Protein AF-A0A4Z1EW08-F1 (afdb_monomer)

Nearest PDB structures (foldseek):
  6dfk-assembly2_I  TM=1.463E-01  e=3.743E+00  Plasmodium falciparum 3D7

pLDDT: mean 76.21, std 16.35, range [30.56, 96.06]

Sequence (392 aa):
MSPALFDGSKPMVMSPLFLGASALVIIAYFIRTLLSRPQKLDFPIVGNPGSVNWQEALREGAARYPNTPFTLPSDPPMVVLPYCTNDEVRLLPEEKISFQKEIECIFLSAHTKFGRNAPAVVKTVKTDLTRHVASTTGPLQDELHYALDTELGTCESWTKVILLQKVLRIVALISGRVFVRKPLSRDEEWLQTSINYTADCIKAKNAAVQWPAWTRYFVAPFLPEIQKVQAHTNKAAELLKPVINGWIRRFREGKVLGGESAASLRVTTAPLHLSTGHTISKGTSVVYDSHAVNLAGPNISSLSHDPSTMPKLDPPNVFSPFRFSSIRNHACPGRFFAGVEIKVVMVELLRNWDFRNIGDTEMKGGERPGNIVLGNLIHPNPAAQLEFKRRA

InterPro domains:
  IPR036396 Cytochrome P450 superfamily [G3DSA:1.10.630.10] (261-392)
  IPR036396 Cytochrome P450 superfamily [SSF48264] (130-391)

Mean predicted aligned error: 14.28 Å

Structure (mmCIF, N/CA/C/O backbone):
data_AF-A0A4Z1EW08-F1
#
_entry.id   AF-A0A4Z1EW08-F1
#
loop_
_atom_site.group_PDB
_atom_site.id
_atom_site.type_symbol
_atom_site.label_atom_id
_atom_site.label_alt_id
_atom_site.label_comp_id
_atom_site.label_asym_id
_atom_site.label_entity_id
_atom_site.label_seq_id
_atom_site.pdbx_PDB_ins_code
_atom_site.Cartn_x
_atom_site.Cartn_y
_atom_site.Cartn_z
_atom_site.occupancy
_atom_site.B_iso_or_equiv
_atom_site.auth_seq_id
_atom_site.auth_comp_id
_atom_site.auth_asym_id
_atom_site.auth_atom_id
_atom_site.pdbx_PDB_model_num
ATOM 1 N N . MET A 1 1 ? 35.355 19.213 48.718 1.00 37.59 1 MET A N 1
ATOM 2 C CA . MET A 1 1 ? 34.568 19.517 49.933 1.00 37.59 1 MET A CA 1
ATOM 3 C C . MET A 1 1 ? 33.284 18.706 49.880 1.00 37.59 1 MET A C 1
ATOM 5 O O . MET A 1 1 ? 32.733 18.552 48.801 1.00 37.59 1 MET A O 1
ATOM 9 N N . SER A 1 2 ? 32.938 18.103 51.014 1.00 30.56 2 SER A N 1
ATOM 10 C CA . SER A 1 2 ? 32.063 16.939 51.198 1.00 30.56 2 SER A CA 1
ATOM 11 C C . SER A 1 2 ? 30.605 17.025 50.700 1.00 30.56 2 SER A C 1
ATOM 13 O O . SER A 1 2 ? 30.078 18.122 50.533 1.00 30.56 2 SER A O 1
ATOM 15 N N . PRO A 1 3 ? 29.958 15.850 50.523 1.00 49.97 3 PRO A N 1
ATOM 16 C CA . PRO A 1 3 ? 28.606 15.650 49.999 1.00 49.97 3 PRO A CA 1
ATOM 17 C C . PRO A 1 3 ? 27.533 15.656 51.104 1.00 49.97 3 PRO A C 1
ATOM 19 O O . PRO A 1 3 ? 27.819 15.266 52.232 1.00 49.97 3 PRO A O 1
ATOM 22 N N . ALA A 1 4 ? 26.289 16.014 50.766 1.00 41.25 4 ALA A N 1
ATOM 23 C CA . ALA A 1 4 ? 25.084 15.645 51.526 1.00 41.25 4 ALA A CA 1
ATOM 24 C C . ALA A 1 4 ? 23.808 15.971 50.723 1.00 41.25 4 ALA A C 1
ATOM 26 O O . ALA A 1 4 ? 23.231 17.043 50.880 1.00 41.25 4 ALA A O 1
ATOM 27 N N . LEU A 1 5 ? 23.357 15.061 49.852 1.00 43.62 5 LEU A N 1
ATOM 28 C CA . LEU A 1 5 ? 22.003 15.134 49.265 1.00 43.62 5 LEU A CA 1
ATOM 29 C C . LEU A 1 5 ? 21.219 13.813 49.323 1.00 43.62 5 LEU A C 1
ATOM 31 O O . LEU A 1 5 ? 20.111 13.740 48.807 1.00 43.62 5 LEU A O 1
ATOM 35 N N . PHE A 1 6 ? 21.741 12.797 50.013 1.00 45.41 6 PHE A N 1
ATOM 36 C CA . PHE A 1 6 ? 20.988 11.591 50.352 1.00 45.41 6 PHE A CA 1
ATOM 37 C C . PHE A 1 6 ? 21.243 11.235 51.814 1.00 45.41 6 PHE A C 1
ATOM 39 O O . PHE A 1 6 ? 22.167 10.501 52.151 1.00 45.41 6 PHE A O 1
ATOM 46 N N . ASP A 1 7 ? 20.429 11.821 52.685 1.00 43.19 7 ASP A N 1
ATOM 47 C CA . ASP A 1 7 ? 20.283 11.387 54.068 1.00 43.19 7 ASP A CA 1
ATOM 48 C C . ASP A 1 7 ? 19.341 10.171 54.089 1.00 43.19 7 ASP A C 1
ATOM 50 O O . ASP A 1 7 ? 18.134 10.294 53.873 1.00 43.19 7 ASP A O 1
ATOM 54 N N . GLY A 1 8 ? 19.912 8.982 54.288 1.00 52.16 8 GLY A N 1
ATOM 55 C CA . GLY A 1 8 ? 19.207 7.696 54.337 1.00 52.16 8 GLY A CA 1
ATOM 56 C C . GLY A 1 8 ? 18.447 7.428 55.641 1.00 52.16 8 GLY A C 1
ATOM 57 O O . GLY A 1 8 ? 18.109 6.278 55.904 1.00 52.16 8 GLY A O 1
ATOM 58 N N . SER A 1 9 ? 18.199 8.448 56.472 1.00 42.69 9 SER A N 1
ATOM 59 C CA . SER A 1 9 ? 17.592 8.289 57.803 1.00 42.69 9 SER A CA 1
ATOM 60 C C . SER A 1 9 ? 16.157 8.818 57.945 1.00 42.69 9 SER A C 1
ATOM 62 O O . SER A 1 9 ? 15.563 8.699 59.017 1.00 42.69 9 SER A O 1
ATOM 64 N N . LYS A 1 10 ? 15.536 9.335 56.875 1.00 43.31 10 LYS A N 1
ATOM 65 C CA . LYS A 1 10 ? 14.107 9.692 56.889 1.00 43.31 10 LYS A CA 1
ATOM 66 C C . LYS A 1 10 ? 13.278 8.578 56.247 1.00 43.31 10 LYS A C 1
ATOM 68 O O . LYS A 1 10 ? 13.519 8.272 55.078 1.00 43.31 10 LYS A O 1
ATOM 73 N N . PRO A 1 11 ? 12.289 7.981 56.946 1.00 46.41 11 PRO A N 1
ATOM 74 C CA . PRO A 1 11 ? 11.340 7.104 56.278 1.00 46.41 11 PRO A CA 1
ATOM 75 C C . PRO A 1 11 ? 10.709 7.899 55.136 1.00 46.41 11 PRO A C 1
ATOM 77 O O . PRO A 1 11 ? 10.327 9.057 55.320 1.00 46.41 11 PRO A O 1
ATOM 80 N N . MET A 1 12 ? 10.645 7.301 53.947 1.00 46.69 12 MET A N 1
ATOM 81 C CA . MET A 1 12 ? 9.947 7.871 52.800 1.00 46.69 12 MET A CA 1
ATOM 82 C C . MET A 1 12 ? 8.453 7.911 53.140 1.00 46.69 12 MET A C 1
ATOM 84 O O . MET A 1 12 ? 7.692 7.017 52.780 1.00 46.69 12 MET A O 1
ATOM 88 N N . VAL A 1 13 ? 8.032 8.920 53.905 1.00 48.34 13 VAL A N 1
ATOM 89 C CA . VAL A 1 13 ? 6.627 9.187 54.189 1.00 48.34 13 VAL A CA 1
ATOM 90 C C . VAL A 1 13 ? 6.052 9.730 52.888 1.00 48.34 13 VAL A C 1
ATOM 92 O O . VAL A 1 13 ? 6.073 10.932 52.628 1.00 48.34 13 VAL A O 1
ATOM 95 N N . MET A 1 14 ? 5.613 8.817 52.016 1.00 50.91 14 MET A N 1
ATOM 96 C CA . MET A 1 14 ? 4.801 9.165 50.857 1.00 50.91 14 MET A CA 1
ATOM 97 C C . MET A 1 14 ? 3.632 9.998 51.369 1.00 50.91 14 MET A C 1
ATOM 99 O O . MET A 1 14 ? 2.842 9.538 52.193 1.00 50.91 14 MET A O 1
ATOM 103 N N . SER A 1 15 ? 3.568 11.251 50.919 1.00 64.94 15 SER A N 1
ATOM 104 C CA . SER A 1 15 ? 2.513 12.176 51.317 1.00 64.94 15 SER A CA 1
ATOM 105 C C . SER A 1 15 ? 1.136 11.514 51.114 1.00 64.94 15 SER A C 1
ATOM 107 O O . SER A 1 15 ? 0.937 10.831 50.101 1.00 64.94 15 SER A O 1
ATOM 109 N N . PRO A 1 16 ? 0.166 11.711 52.027 1.00 65.19 16 PRO A N 1
ATOM 110 C CA . PRO A 1 16 ? -1.183 11.151 51.905 1.00 65.19 16 PRO A CA 1
ATOM 111 C C . PRO A 1 16 ? -1.854 11.474 50.560 1.00 65.19 16 PRO A C 1
ATOM 113 O O . PRO A 1 16 ? -2.650 10.685 50.057 1.00 65.19 16 PRO A O 1
ATOM 116 N N . LEU A 1 17 ? -1.476 12.598 49.936 1.00 62.97 17 LEU A N 1
ATOM 117 C CA . LEU A 1 17 ? -1.922 12.991 48.597 1.00 62.97 17 LEU A CA 1
ATOM 118 C C . LEU A 1 17 ? -1.382 12.063 47.501 1.00 62.97 17 LEU A C 1
ATOM 120 O O . LEU A 1 17 ? -2.121 11.720 46.583 1.00 62.97 17 LEU A O 1
ATOM 124 N N . PHE A 1 18 ? -0.127 11.613 47.600 1.00 64.50 18 PHE A N 1
ATOM 125 C CA . PHE A 1 18 ? 0.454 10.657 46.651 1.00 64.50 18 PHE A CA 1
ATOM 126 C C . PHE A 1 18 ? -0.170 9.268 46.796 1.00 64.50 18 PHE A C 1
ATOM 128 O O . PHE A 1 18 ? -0.458 8.628 45.787 1.00 64.50 18 PHE A O 1
ATOM 135 N N . LEU A 1 19 ? -0.438 8.814 48.023 1.00 65.69 19 LEU A N 1
ATOM 136 C CA . LEU A 1 19 ? -1.142 7.549 48.274 1.00 65.69 19 LEU A CA 1
ATOM 137 C C . LEU A 1 19 ? -2.590 7.598 47.763 1.00 65.69 19 LEU A C 1
ATOM 139 O O . LEU A 1 19 ? -3.026 6.674 47.077 1.00 65.69 19 LEU A O 1
ATOM 143 N N . GLY A 1 20 ? -3.302 8.703 48.012 1.00 69.81 20 GLY A N 1
ATOM 144 C CA . GLY A 1 20 ? -4.657 8.925 47.502 1.00 69.81 20 GLY A CA 1
ATOM 145 C C . GLY A 1 20 ? -4.719 8.995 45.973 1.00 69.81 20 GLY A C 1
ATOM 146 O O . GLY A 1 20 ? -5.567 8.348 45.360 1.00 69.81 20 GLY A O 1
ATOM 147 N N . ALA A 1 21 ? -3.780 9.703 45.337 1.00 69.88 21 ALA A N 1
ATOM 148 C CA . ALA A 1 21 ? -3.677 9.765 43.879 1.00 69.88 21 ALA A CA 1
ATOM 149 C C . ALA A 1 21 ? -3.341 8.395 43.264 1.00 69.88 21 ALA A C 1
ATOM 151 O O . ALA A 1 21 ? -3.946 8.001 42.270 1.00 69.88 21 ALA A O 1
ATOM 152 N N . SER A 1 22 ? -2.435 7.633 43.885 1.00 74.75 22 SER A N 1
ATOM 153 C CA . SER A 1 22 ? -2.078 6.276 43.445 1.00 74.75 22 SER A CA 1
ATOM 154 C C . SER A 1 22 ? -3.274 5.327 43.529 1.00 74.75 22 SER A C 1
ATOM 156 O O . SER A 1 22 ? -3.552 4.597 42.580 1.00 74.75 22 SER A O 1
ATOM 158 N N . ALA A 1 23 ? -4.030 5.378 44.630 1.00 77.75 23 ALA A N 1
ATOM 159 C CA . ALA A 1 23 ? -5.236 4.577 44.813 1.00 77.75 23 ALA A CA 1
ATOM 160 C C . ALA A 1 23 ? -6.323 4.935 43.788 1.00 77.75 23 ALA A C 1
ATOM 162 O O . ALA A 1 23 ? -6.919 4.037 43.199 1.00 77.75 23 ALA A O 1
ATOM 163 N N . LEU A 1 24 ? -6.537 6.224 43.501 1.00 82.56 24 LEU A N 1
ATOM 164 C CA . LEU A 1 24 ? -7.479 6.665 42.468 1.00 82.56 24 LEU A CA 1
ATOM 165 C C . LEU A 1 24 ? -7.063 6.214 41.064 1.00 82.56 24 LEU A C 1
ATOM 167 O O . LEU A 1 24 ? -7.922 5.803 40.288 1.00 82.56 24 LEU A O 1
ATOM 171 N N . VAL A 1 25 ? -5.767 6.231 40.739 1.00 79.88 25 VAL A N 1
ATOM 172 C CA . VAL A 1 25 ? -5.255 5.711 39.460 1.00 79.88 25 VAL A CA 1
ATOM 173 C C . VAL A 1 25 ? -5.455 4.200 39.364 1.00 79.88 25 VAL A C 1
ATOM 175 O O . VAL A 1 25 ? -5.892 3.719 38.321 1.00 79.88 25 VAL A O 1
ATOM 178 N N . ILE A 1 26 ? -5.203 3.451 40.442 1.00 82.56 26 ILE A N 1
ATOM 179 C CA . ILE A 1 26 ? -5.436 2.000 40.488 1.00 82.56 26 ILE A CA 1
ATOM 180 C C . ILE A 1 26 ? -6.928 1.691 40.348 1.00 82.56 26 ILE A C 1
ATOM 182 O O . ILE A 1 26 ? -7.289 0.830 39.554 1.00 82.56 26 ILE A O 1
ATOM 186 N N . ILE A 1 27 ? -7.803 2.414 41.051 1.00 83.81 27 ILE A N 1
ATOM 187 C CA . ILE A 1 27 ? -9.260 2.246 40.969 1.00 83.81 27 ILE A CA 1
ATOM 188 C C . ILE A 1 27 ? -9.765 2.610 39.570 1.00 83.81 27 ILE A C 1
ATOM 190 O O . ILE A 1 27 ? -10.517 1.842 38.979 1.00 83.81 27 ILE A O 1
ATOM 194 N N . ALA A 1 28 ? -9.316 3.727 38.994 1.00 77.25 28 ALA A N 1
ATOM 195 C CA . ALA A 1 28 ? -9.663 4.116 37.629 1.00 77.25 28 ALA A CA 1
ATOM 196 C C . ALA A 1 28 ? -9.156 3.094 36.600 1.00 77.25 28 ALA A C 1
ATOM 198 O O . ALA A 1 28 ? -9.877 2.758 35.660 1.00 77.25 28 ALA A O 1
ATOM 199 N N . TYR A 1 29 ? -7.952 2.548 36.794 1.00 78.19 29 TYR A N 1
ATOM 200 C CA . TYR A 1 29 ? -7.416 1.456 35.987 1.00 78.19 29 TYR A CA 1
ATOM 201 C C . TYR A 1 29 ? -8.251 0.183 36.143 1.00 78.19 29 TYR A C 1
ATOM 203 O O . TYR A 1 29 ? -8.579 -0.442 35.139 1.00 78.19 29 TYR A O 1
ATOM 211 N N . PHE A 1 30 ? -8.663 -0.180 37.358 1.00 79.50 30 PHE A N 1
ATOM 212 C CA . PHE A 1 30 ? -9.453 -1.382 37.625 1.00 79.50 30 PHE A CA 1
ATOM 213 C C . PHE A 1 30 ? -10.868 -1.268 37.050 1.00 79.50 30 PHE A C 1
ATOM 215 O O . PHE A 1 30 ? -11.305 -2.163 36.332 1.00 79.50 30 PHE A O 1
ATOM 222 N N . ILE A 1 31 ? -11.545 -0.135 37.272 1.00 76.12 31 ILE A N 1
ATOM 223 C CA . ILE A 1 31 ? -12.854 0.190 36.689 1.00 76.12 31 ILE A CA 1
ATOM 224 C C . ILE A 1 31 ? -12.755 0.172 35.165 1.00 76.12 31 ILE A C 1
ATOM 226 O O . ILE A 1 31 ? -13.566 -0.470 34.506 1.00 76.12 31 ILE A O 1
ATOM 230 N N . ARG A 1 32 ? -11.727 0.800 34.584 1.00 67.94 32 ARG A N 1
ATOM 231 C CA . ARG A 1 32 ? -11.520 0.772 33.134 1.00 67.94 32 ARG A CA 1
ATOM 232 C C . ARG A 1 32 ? -11.248 -0.637 32.625 1.00 67.94 32 ARG A C 1
ATOM 234 O O . ARG A 1 32 ? -11.796 -0.993 31.593 1.00 67.94 32 ARG A O 1
ATOM 241 N N . THR A 1 33 ? -10.444 -1.437 33.318 1.00 68.00 33 THR A N 1
ATOM 242 C CA . THR A 1 33 ? -10.169 -2.832 32.936 1.00 68.00 33 THR A CA 1
ATOM 243 C C . THR A 1 33 ? -11.443 -3.675 32.994 1.00 68.00 33 THR A C 1
ATOM 245 O O . THR A 1 33 ? -11.665 -4.493 32.108 1.00 68.00 33 THR A O 1
ATOM 248 N N . LEU A 1 34 ? -12.318 -3.432 33.976 1.00 67.44 34 LEU A N 1
ATOM 249 C CA . LEU A 1 34 ? -13.630 -4.073 34.075 1.00 67.44 34 LEU A CA 1
ATOM 250 C C . LEU A 1 34 ? -14.565 -3.648 32.930 1.00 67.44 34 LEU A C 1
ATOM 252 O O . LEU A 1 34 ? -15.191 -4.502 32.310 1.00 67.44 34 LEU A O 1
ATOM 256 N N . LEU A 1 35 ? -14.629 -2.344 32.637 1.00 62.16 35 LEU A N 1
ATOM 257 C CA . LEU A 1 35 ? -15.476 -1.757 31.589 1.00 62.16 35 LEU A CA 1
ATOM 258 C C . LEU A 1 35 ? -14.954 -2.020 30.168 1.00 62.16 35 LEU A C 1
ATOM 260 O O . LEU A 1 35 ? -15.732 -2.009 29.222 1.00 62.16 35 LEU A O 1
ATOM 264 N N . SER A 1 36 ? -13.650 -2.256 30.010 1.00 57.59 36 SER A N 1
ATOM 265 C CA . SER A 1 36 ? -13.000 -2.563 28.726 1.00 57.59 36 SER A CA 1
ATOM 266 C C . SER A 1 36 ? -12.825 -4.067 28.511 1.00 57.59 36 SER A C 1
ATOM 268 O O . SER A 1 36 ? -12.095 -4.456 27.598 1.00 57.59 36 SER A O 1
ATOM 270 N N . ARG A 1 37 ? -13.433 -4.923 29.351 1.00 55.81 37 ARG A N 1
ATOM 271 C CA . ARG A 1 37 ? -13.390 -6.371 29.126 1.00 55.81 37 ARG A CA 1
ATOM 272 C C . ARG A 1 37 ? -13.975 -6.661 27.742 1.00 55.81 37 ARG A C 1
ATOM 274 O O . ARG A 1 37 ? -15.118 -6.270 27.497 1.00 55.81 37 ARG A O 1
ATOM 281 N N . PRO A 1 38 ? -13.223 -7.326 26.847 1.00 58.09 38 PRO A N 1
ATOM 282 C CA . PRO A 1 38 ? -13.752 -7.699 25.548 1.00 58.09 38 PRO A CA 1
ATOM 283 C C . PRO A 1 38 ? -15.005 -8.543 25.769 1.00 58.09 38 PRO A C 1
ATOM 285 O O . PRO A 1 38 ? -15.017 -9.456 26.601 1.00 58.09 38 PRO A O 1
ATOM 288 N N . GLN A 1 39 ? -16.077 -8.183 25.069 1.00 58.59 39 GLN A N 1
ATOM 289 C CA . GLN A 1 39 ? -17.340 -8.900 25.142 1.00 58.59 39 GLN A CA 1
ATOM 290 C C . GLN A 1 39 ? -17.067 -10.366 24.791 1.00 58.59 39 GLN A C 1
ATOM 292 O O . GLN A 1 39 ? -16.393 -10.648 23.798 1.00 58.59 39 GLN A O 1
ATOM 297 N N . LYS A 1 40 ? -17.516 -11.303 25.633 1.00 62.75 40 LYS A N 1
ATOM 298 C CA . LYS A 1 40 ? -17.314 -12.728 25.370 1.00 62.75 40 LYS A CA 1
ATOM 299 C C . LYS A 1 40 ? -18.121 -13.079 24.120 1.00 62.75 40 LYS A C 1
ATOM 301 O O . LYS A 1 40 ? -19.344 -12.998 24.137 1.00 62.75 40 LYS A O 1
ATOM 306 N N . LEU A 1 41 ? -17.423 -13.373 23.030 1.00 72.44 41 LEU A N 1
ATOM 307 C CA . LEU A 1 41 ? -18.039 -13.795 21.779 1.00 72.44 41 LEU A CA 1
ATOM 308 C C . LEU A 1 41 ? -18.308 -15.295 21.882 1.00 72.44 41 LEU A C 1
ATOM 310 O O . LEU A 1 41 ? -17.369 -16.075 22.044 1.00 72.44 41 LEU A O 1
ATOM 314 N N . ASP A 1 42 ? -19.571 -15.698 21.781 1.00 79.75 42 ASP A N 1
ATOM 315 C CA . ASP A 1 42 ? -19.992 -17.103 21.847 1.00 79.75 42 ASP A CA 1
ATOM 316 C C . ASP A 1 42 ? -19.784 -17.821 20.497 1.00 79.75 42 ASP A C 1
ATOM 318 O O . ASP A 1 42 ? -20.675 -18.484 19.970 1.00 79.75 42 ASP A O 1
ATOM 322 N N . PHE A 1 43 ? -18.593 -17.670 19.908 1.00 83.44 43 PHE A N 1
ATOM 323 C CA . PHE A 1 43 ? -18.196 -18.358 18.678 1.00 83.44 43 PHE A CA 1
ATOM 324 C C . PHE A 1 43 ? -17.074 -19.367 18.951 1.00 83.44 43 PHE A C 1
ATOM 326 O O . PHE A 1 43 ? -16.221 -19.112 19.808 1.00 83.44 43 PHE A O 1
ATOM 333 N N . PRO A 1 44 ? -17.013 -20.485 18.203 1.00 86.50 44 PRO A N 1
ATOM 334 C CA . PRO A 1 44 ? -15.910 -21.434 18.297 1.00 86.50 44 PRO A CA 1
ATOM 335 C C . PRO A 1 44 ? -14.563 -20.751 18.055 1.00 86.50 44 PRO A C 1
ATOM 337 O O . PRO A 1 44 ? -14.436 -19.946 17.136 1.00 86.50 44 PRO A O 1
ATOM 340 N N . ILE A 1 45 ? -13.552 -21.086 18.854 1.00 88.81 45 ILE A N 1
ATOM 341 C CA . ILE A 1 45 ? -12.188 -20.576 18.675 1.00 88.81 45 ILE A CA 1
ATOM 342 C C . ILE A 1 45 ? -11.408 -21.564 17.804 1.00 88.81 45 ILE A C 1
ATOM 344 O O . ILE A 1 45 ? -11.429 -22.765 18.071 1.00 88.81 45 ILE A O 1
ATOM 348 N N . VAL A 1 46 ? -10.723 -21.067 16.772 1.00 85.25 46 VAL A N 1
ATOM 349 C CA . VAL A 1 46 ? -9.911 -21.886 15.858 1.00 85.25 46 VAL A CA 1
ATOM 350 C C . VAL A 1 46 ? -8.481 -21.360 15.808 1.00 85.25 46 VAL A C 1
ATOM 352 O O . VAL A 1 46 ? -8.252 -20.173 15.579 1.00 85.25 46 VAL A O 1
ATOM 355 N N . GLY A 1 47 ? -7.516 -22.260 15.989 1.00 85.31 47 GLY A N 1
ATOM 356 C CA . GLY A 1 47 ? -6.092 -21.939 16.053 1.00 85.31 47 GLY A CA 1
ATOM 357 C C . GLY A 1 47 ? -5.581 -21.698 17.475 1.00 85.31 47 GLY A C 1
ATOM 358 O O . GLY A 1 47 ? -6.316 -21.795 18.457 1.00 85.31 47 GLY A O 1
ATOM 359 N N . ASN A 1 48 ? -4.289 -21.385 17.574 1.00 85.25 48 ASN A N 1
ATOM 360 C CA . ASN A 1 48 ? -3.583 -21.244 18.846 1.00 85.25 48 ASN A CA 1
ATOM 361 C C . ASN A 1 48 ? -3.334 -19.767 19.190 1.00 85.25 48 ASN A C 1
ATOM 363 O O . ASN A 1 48 ? -2.899 -19.017 18.309 1.00 85.25 48 ASN A O 1
ATOM 367 N N . PRO A 1 49 ? -3.545 -19.338 20.450 1.00 82.06 49 PRO A N 1
ATOM 368 C CA . PRO A 1 49 ? -3.178 -17.997 20.897 1.00 82.06 49 PRO A CA 1
ATOM 369 C C . PRO A 1 49 ? -1.706 -17.687 20.602 1.00 82.06 49 PRO A C 1
ATOM 371 O O . PRO A 1 49 ? -0.834 -18.531 20.796 1.00 82.06 49 PRO A O 1
ATOM 374 N N . GLY A 1 50 ? -1.427 -16.472 20.130 1.00 75.06 50 GLY A N 1
ATOM 375 C CA . GLY A 1 50 ? -0.062 -16.030 19.827 1.00 75.06 50 GLY A CA 1
ATOM 376 C C . GLY A 1 50 ? 0.519 -16.536 18.501 1.00 75.06 50 GLY A C 1
ATOM 377 O O . GLY A 1 50 ? 1.671 -16.222 18.202 1.00 75.06 50 GLY A O 1
ATOM 378 N N . SER A 1 51 ? -0.246 -17.269 17.679 1.00 76.00 51 SER A N 1
ATOM 379 C CA . SER A 1 51 ? 0.206 -17.608 16.326 1.00 76.00 51 SER A CA 1
ATOM 380 C C . SER A 1 51 ? 0.427 -16.347 15.485 1.00 76.00 51 SER A C 1
ATOM 382 O O . SER A 1 51 ? -0.390 -15.427 15.464 1.00 76.00 51 SER A O 1
ATOM 384 N N . VAL A 1 52 ? 1.534 -16.319 14.744 1.00 65.88 52 VAL A N 1
ATOM 385 C CA . VAL A 1 52 ? 1.842 -15.241 13.790 1.00 65.88 52 VAL A CA 1
ATOM 386 C C . VAL A 1 52 ? 1.207 -15.521 12.424 1.00 65.88 52 VAL A C 1
ATOM 388 O O . VAL A 1 52 ? 1.040 -14.603 11.628 1.00 65.88 52 VAL A O 1
ATOM 391 N N . ASN A 1 53 ? 0.823 -16.768 12.141 1.00 69.62 53 ASN A N 1
ATOM 392 C CA . ASN A 1 53 ? 0.214 -17.168 10.877 1.00 69.62 53 ASN A CA 1
ATOM 393 C C . ASN A 1 53 ? -1.144 -17.832 11.124 1.00 69.62 53 ASN A C 1
ATOM 395 O O . ASN A 1 53 ? -1.242 -18.849 11.811 1.00 69.62 53 ASN A O 1
ATOM 399 N N . TRP A 1 54 ? -2.186 -17.263 10.521 1.00 74.50 54 TRP A N 1
ATOM 400 C CA . TRP A 1 54 ? -3.558 -17.749 10.651 1.00 74.50 54 TRP A CA 1
ATOM 401 C C . TRP A 1 54 ? -4.050 -18.530 9.432 1.00 74.50 54 TRP A C 1
ATOM 403 O O . TRP A 1 54 ? -5.203 -18.934 9.413 1.00 74.50 54 TRP A O 1
ATOM 413 N N . GLN A 1 55 ? -3.227 -18.766 8.406 1.00 72.00 55 GLN A N 1
ATOM 414 C CA . GLN A 1 55 ? -3.679 -19.435 7.178 1.00 72.00 55 GLN A CA 1
ATOM 415 C C . GLN A 1 55 ? -4.223 -20.841 7.427 1.00 72.00 55 GLN A C 1
ATOM 417 O O . GLN A 1 55 ? -5.249 -21.208 6.857 1.00 72.00 55 GLN A O 1
ATOM 422 N N . GLU A 1 56 ? -3.549 -21.620 8.267 1.00 76.31 56 GLU A N 1
ATOM 423 C CA . GLU A 1 56 ? -3.995 -22.968 8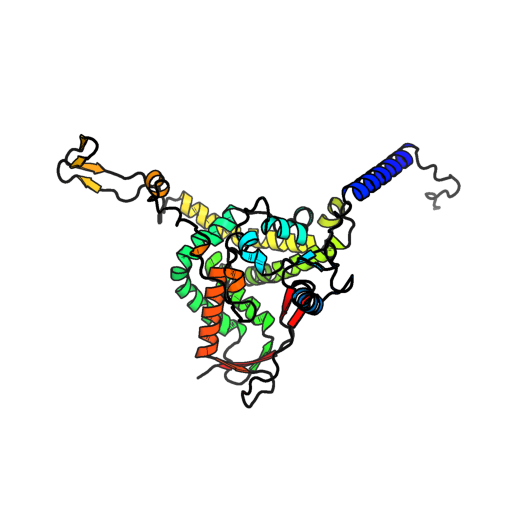.613 1.00 76.31 56 GLU A CA 1
ATOM 424 C C . GLU A 1 56 ? -5.287 -22.925 9.432 1.00 76.31 56 GLU A C 1
ATOM 426 O O . GLU A 1 56 ? -6.263 -23.563 9.051 1.00 76.31 56 GLU A O 1
ATOM 431 N N . ALA A 1 57 ? -5.345 -22.062 10.452 1.00 79.19 57 ALA A N 1
ATOM 432 C CA . ALA A 1 57 ? -6.548 -21.835 11.253 1.00 79.19 57 ALA A CA 1
ATOM 433 C C . ALA A 1 57 ? -7.741 -21.351 10.407 1.00 79.19 57 ALA A C 1
ATOM 435 O O . ALA A 1 57 ? -8.874 -21.765 10.630 1.00 79.19 57 ALA A O 1
ATOM 436 N N . LEU A 1 58 ? -7.503 -20.512 9.395 1.00 78.81 58 LEU A N 1
ATOM 437 C CA . LEU A 1 58 ? -8.530 -20.062 8.455 1.00 78.81 58 LEU A CA 1
ATOM 438 C C . LEU A 1 58 ? -9.040 -21.208 7.577 1.00 78.81 58 LEU A C 1
ATOM 440 O O . LEU A 1 58 ? -10.245 -21.308 7.359 1.00 78.81 58 LEU A O 1
ATOM 444 N N . ARG A 1 59 ? -8.150 -22.077 7.078 1.00 76.31 59 ARG A N 1
ATOM 445 C CA . ARG A 1 59 ? -8.538 -23.257 6.283 1.00 76.31 59 ARG A CA 1
ATOM 446 C C . ARG A 1 59 ? -9.311 -24.265 7.125 1.00 76.31 59 ARG A C 1
ATOM 448 O O . ARG A 1 59 ? -10.357 -24.739 6.693 1.00 76.31 59 ARG A O 1
ATOM 455 N N . GLU A 1 60 ? -8.816 -24.559 8.322 1.00 81.75 60 GLU A N 1
ATOM 456 C CA . GLU A 1 60 ? -9.466 -25.441 9.290 1.00 81.75 60 GLU A CA 1
ATOM 457 C C . GLU A 1 60 ? -10.842 -24.899 9.687 1.00 81.75 60 GLU A C 1
ATOM 459 O O . GLU A 1 60 ? -11.835 -25.623 9.623 1.00 81.75 60 GLU A O 1
ATOM 464 N N . GLY A 1 61 ? -10.917 -23.616 10.043 1.00 78.38 61 GLY A N 1
ATOM 465 C CA . GLY A 1 61 ? -12.154 -22.960 10.446 1.00 78.38 61 GLY A CA 1
ATOM 466 C C . GLY A 1 61 ? -13.176 -22.917 9.317 1.00 78.38 61 GLY A C 1
ATOM 467 O O . GLY A 1 61 ? -14.331 -23.259 9.539 1.00 78.38 61 GLY A O 1
ATOM 468 N N . ALA A 1 62 ? -12.754 -22.611 8.087 1.00 74.94 62 ALA A N 1
ATOM 469 C CA . ALA A 1 62 ? -13.637 -22.645 6.922 1.00 74.94 62 ALA A CA 1
ATOM 470 C C . ALA A 1 62 ? -14.148 -24.062 6.602 1.00 74.94 62 ALA A C 1
ATOM 472 O O . ALA A 1 62 ? -15.292 -24.213 6.177 1.00 74.94 62 ALA A O 1
ATOM 473 N N . ALA A 1 63 ? -13.328 -25.097 6.813 1.00 78.38 63 ALA A N 1
ATOM 474 C CA . ALA A 1 63 ? -13.728 -26.487 6.600 1.00 78.38 63 ALA A CA 1
ATOM 475 C C . ALA A 1 63 ? -14.685 -26.998 7.691 1.00 78.38 63 ALA A C 1
ATOM 477 O O . ALA A 1 63 ? -15.640 -27.709 7.385 1.00 78.38 63 ALA A O 1
ATOM 478 N N . ARG A 1 64 ? -14.447 -26.637 8.959 1.00 83.00 64 ARG A N 1
ATOM 479 C CA . ARG A 1 64 ? -15.267 -27.071 10.104 1.00 83.00 64 ARG A CA 1
ATOM 480 C C . ARG A 1 64 ? -16.548 -26.256 10.275 1.00 83.00 64 ARG A C 1
ATOM 482 O O . ARG A 1 64 ? -17.563 -26.810 10.687 1.00 83.00 64 ARG A O 1
ATOM 489 N N . TYR A 1 65 ? -16.511 -24.966 9.948 1.00 82.44 65 TYR A N 1
ATOM 490 C CA . TYR A 1 65 ? -17.605 -24.012 10.147 1.00 82.44 65 TYR A CA 1
ATOM 491 C C . TYR A 1 65 ? -17.954 -23.275 8.839 1.00 82.44 65 TYR A C 1
ATOM 493 O O . TYR A 1 65 ? -17.829 -22.054 8.753 1.00 82.44 65 TYR A O 1
ATOM 501 N N . PRO A 1 66 ? -18.418 -23.982 7.791 1.00 73.50 66 PRO A N 1
ATOM 502 C CA . PRO A 1 66 ? -18.644 -23.378 6.473 1.00 73.50 66 PRO A CA 1
ATOM 503 C C . PRO A 1 66 ? -19.751 -22.311 6.461 1.00 73.50 66 PRO A C 1
ATOM 505 O O . PRO A 1 66 ? -19.713 -21.392 5.644 1.00 73.50 66 PRO A O 1
ATOM 508 N N . ASN A 1 67 ? -20.724 -22.423 7.372 1.00 79.12 67 ASN A N 1
ATOM 509 C CA . ASN A 1 67 ? -21.899 -21.549 7.460 1.00 79.12 67 ASN A CA 1
ATOM 510 C C . ASN A 1 67 ? -22.016 -20.826 8.810 1.00 79.12 67 ASN A C 1
ATOM 512 O O . ASN A 1 67 ? -23.027 -20.174 9.064 1.00 79.12 67 ASN A O 1
ATOM 516 N N . THR A 1 68 ? -21.007 -20.932 9.675 1.00 81.19 68 THR A N 1
ATOM 517 C CA . THR A 1 68 ? -21.057 -20.403 11.043 1.00 81.19 68 THR A CA 1
ATOM 518 C C . THR A 1 68 ? -19.813 -19.558 11.304 1.00 81.19 68 THR A C 1
ATOM 520 O O . THR A 1 68 ? -18.722 -19.979 10.922 1.00 81.19 68 THR A O 1
ATOM 523 N N . PRO A 1 69 ? -19.923 -18.378 11.941 1.00 84.88 69 PRO A N 1
ATOM 524 C CA . PRO A 1 69 ? -18.745 -17.609 12.321 1.00 84.88 69 PRO A CA 1
ATOM 525 C C . PRO A 1 69 ? -17.862 -18.362 13.318 1.00 84.88 69 PRO A C 1
ATOM 527 O O . PRO A 1 69 ? -18.358 -19.113 14.160 1.00 84.88 69 PRO A O 1
ATOM 530 N N . PHE A 1 70 ? -16.559 -18.107 13.257 1.00 81.81 70 PHE A N 1
ATOM 531 C CA . PHE A 1 70 ? -15.585 -18.587 14.237 1.00 81.81 70 PHE A CA 1
ATOM 532 C C . PHE A 1 70 ? -14.597 -17.475 14.597 1.00 81.81 70 PHE A C 1
ATOM 534 O O . PHE A 1 70 ? -14.423 -16.517 13.848 1.00 81.81 70 PHE A O 1
ATOM 541 N N . THR A 1 71 ? -13.948 -17.591 15.750 1.00 85.12 71 THR A N 1
ATOM 542 C CA . THR A 1 71 ? -13.015 -16.592 16.276 1.00 85.12 71 THR A CA 1
ATOM 543 C C . THR A 1 71 ? -11.580 -17.086 16.153 1.00 85.12 71 THR A C 1
ATOM 545 O O . THR A 1 71 ? -11.256 -18.203 16.554 1.00 85.12 71 THR A O 1
ATOM 548 N N . LEU A 1 72 ? -10.695 -16.233 15.647 1.00 80.56 72 LEU A N 1
ATOM 549 C CA . LEU A 1 72 ? -9.255 -16.410 15.766 1.00 80.56 72 LEU A CA 1
ATOM 550 C C . LEU A 1 72 ? -8.791 -15.819 17.106 1.00 80.56 72 LEU A C 1
ATOM 552 O O . LEU A 1 72 ? -9.188 -14.694 17.437 1.00 80.56 72 LEU A O 1
ATOM 556 N N . PRO A 1 73 ? -7.940 -16.524 17.874 1.00 82.56 73 PRO A N 1
ATOM 557 C CA . PRO A 1 73 ? -7.436 -16.062 19.167 1.00 82.56 73 PRO A CA 1
ATOM 558 C C . PRO A 1 73 ? -6.323 -15.006 19.008 1.00 82.56 73 PRO A C 1
ATOM 560 O O . PRO A 1 73 ? -5.211 -15.161 19.516 1.00 82.56 73 PRO A O 1
ATOM 563 N N . SER A 1 74 ? -6.617 -13.936 18.266 1.00 74.69 74 SER A N 1
ATOM 564 C CA . SER A 1 74 ? -5.814 -12.715 18.189 1.00 74.69 74 SER A CA 1
ATOM 565 C C . SER A 1 74 ? -6.151 -11.761 19.339 1.00 74.69 74 SER A C 1
ATOM 567 O O . SER A 1 74 ? -7.150 -11.939 20.034 1.00 74.69 74 SER A O 1
ATOM 569 N N . ASP A 1 75 ? -5.329 -10.729 19.526 1.00 70.88 75 ASP A N 1
ATOM 570 C CA . ASP A 1 75 ? -5.623 -9.623 20.439 1.00 70.88 75 ASP A CA 1
ATOM 571 C C . ASP A 1 75 ? -5.691 -8.297 19.652 1.00 70.88 75 ASP A C 1
ATOM 573 O O . ASP A 1 75 ? -4.658 -7.837 19.149 1.00 70.88 75 ASP A O 1
ATOM 577 N N . PRO A 1 76 ? -6.885 -7.695 19.487 1.00 72.88 76 PRO A N 1
ATOM 578 C CA . PRO A 1 76 ? -8.192 -8.187 19.943 1.00 72.88 76 PRO A CA 1
ATOM 579 C C . PRO A 1 76 ? -8.672 -9.432 19.160 1.00 72.88 76 PRO A C 1
ATOM 581 O O . PRO A 1 76 ? -8.186 -9.674 18.047 1.00 72.88 76 PRO A O 1
ATOM 584 N N . PRO A 1 77 ? -9.626 -10.222 19.698 1.00 76.25 77 PRO A N 1
ATOM 585 C CA . PRO A 1 77 ? -10.173 -11.393 19.008 1.00 76.25 77 PRO A CA 1
ATOM 586 C C . PRO A 1 77 ? -10.792 -11.025 17.658 1.00 76.25 77 PRO A C 1
ATOM 588 O O . PRO A 1 77 ? -11.560 -10.067 17.565 1.00 76.25 77 PRO A O 1
ATOM 591 N N . MET A 1 78 ? -10.479 -11.794 16.614 1.00 79.62 78 MET A N 1
ATOM 592 C CA . MET A 1 78 ? -10.956 -11.537 15.253 1.00 79.62 78 MET A CA 1
ATOM 593 C C . MET A 1 78 ? -12.005 -12.571 14.854 1.00 79.62 78 MET A C 1
ATOM 595 O O . MET A 1 78 ? -11.718 -13.765 14.818 1.00 79.62 78 MET A O 1
ATOM 599 N N . VAL A 1 79 ? -13.213 -12.117 14.520 1.00 82.19 79 VAL A N 1
ATOM 600 C CA . VAL A 1 79 ? -14.289 -12.994 14.040 1.00 82.19 79 VAL A CA 1
ATOM 601 C C . VAL A 1 79 ? -14.192 -13.149 12.528 1.00 82.19 79 VAL A C 1
ATOM 603 O O . VAL A 1 79 ? -14.199 -12.170 11.784 1.00 82.19 79 VAL A O 1
ATOM 606 N N . VAL A 1 80 ? -14.134 -14.395 12.076 1.00 79.31 80 VAL A N 1
ATOM 607 C CA . VAL A 1 80 ? -14.166 -14.770 10.667 1.00 79.31 80 VAL A CA 1
ATOM 608 C C . VAL A 1 80 ? -15.602 -15.105 10.300 1.00 79.31 80 VAL A C 1
ATOM 610 O O . VAL A 1 80 ? -16.216 -16.006 10.871 1.00 79.31 80 VAL A O 1
ATOM 613 N N . LEU A 1 81 ? -16.145 -14.351 9.347 1.00 77.88 81 LEU A N 1
ATOM 614 C CA . LEU A 1 81 ? -17.504 -14.543 8.857 1.00 77.88 81 LEU A CA 1
ATOM 615 C C . LEU A 1 81 ? -17.524 -15.598 7.739 1.00 77.88 81 LEU A C 1
ATOM 617 O O . LEU A 1 81 ? -16.627 -15.596 6.888 1.00 77.88 81 LEU A O 1
ATOM 621 N N . PRO A 1 82 ? -18.534 -16.486 7.710 1.00 74.88 82 PRO A N 1
ATOM 622 C CA . PRO A 1 82 ? -18.675 -17.472 6.649 1.00 74.88 82 PRO A CA 1
ATOM 623 C C . PRO A 1 82 ? -18.995 -16.786 5.318 1.00 74.88 82 PRO A C 1
ATOM 625 O O . PRO A 1 82 ? -19.585 -15.708 5.266 1.00 74.88 82 PRO A O 1
ATOM 628 N N . TYR A 1 83 ? -18.633 -17.423 4.207 1.00 69.94 83 TYR A N 1
ATOM 629 C CA . TYR A 1 83 ? -18.809 -16.818 2.885 1.00 69.94 83 TYR A CA 1
ATOM 630 C C . TYR A 1 83 ? -20.278 -16.504 2.551 1.00 69.94 83 TYR A C 1
ATOM 632 O O . TYR A 1 83 ? -20.554 -15.515 1.872 1.00 69.94 83 TYR A O 1
ATOM 640 N N . CYS A 1 84 ? -21.220 -17.308 3.052 1.00 70.62 84 CYS A N 1
ATOM 641 C CA . CYS A 1 84 ? -22.651 -17.138 2.804 1.00 70.62 84 CYS A CA 1
ATOM 642 C C . CYS A 1 84 ? -23.220 -15.795 3.297 1.00 70.62 84 CYS A C 1
ATOM 644 O O . CYS A 1 84 ? -24.235 -15.354 2.767 1.00 70.62 84 CYS A O 1
ATOM 646 N N . THR A 1 85 ? -22.560 -15.106 4.236 1.00 72.81 85 THR A N 1
ATOM 647 C CA . THR A 1 85 ? -23.004 -13.796 4.749 1.00 72.81 85 THR A CA 1
ATOM 648 C C . THR A 1 85 ? -22.361 -12.612 4.023 1.00 72.81 85 THR A C 1
ATOM 650 O O . THR A 1 85 ? -22.643 -11.459 4.348 1.00 72.81 85 THR A O 1
ATOM 653 N N . ASN A 1 86 ? -21.505 -12.848 3.019 1.00 69.31 86 ASN A N 1
ATOM 654 C CA . ASN A 1 86 ? -20.764 -11.778 2.345 1.00 69.31 86 ASN A CA 1
ATOM 655 C C . ASN A 1 86 ? -21.692 -10.717 1.732 1.00 69.31 86 ASN A C 1
ATOM 657 O O . ASN A 1 86 ? -21.432 -9.522 1.877 1.00 69.31 86 ASN A O 1
ATOM 661 N N . ASP A 1 87 ? -22.783 -11.151 1.092 1.00 65.56 87 ASP A N 1
ATOM 662 C CA . ASP A 1 87 ? -23.764 -10.259 0.469 1.00 65.56 87 ASP A CA 1
ATOM 663 C C . ASP A 1 87 ? -24.501 -9.387 1.483 1.00 65.56 87 ASP A C 1
ATOM 665 O O . ASP A 1 87 ? -24.695 -8.200 1.235 1.00 65.56 87 ASP A O 1
ATOM 669 N N . GLU A 1 88 ? -24.834 -9.936 2.648 1.00 74.12 88 GLU A N 1
ATOM 670 C CA . GLU A 1 88 ? -25.444 -9.183 3.741 1.00 74.12 88 GLU A CA 1
ATOM 671 C C . GLU A 1 88 ? -24.474 -8.120 4.271 1.00 74.12 88 GLU A C 1
ATOM 673 O O . GLU A 1 88 ? -24.785 -6.929 4.303 1.00 74.12 88 GLU A O 1
ATOM 678 N N . VAL A 1 89 ? -23.255 -8.539 4.622 1.00 70.62 89 VAL A N 1
ATOM 679 C CA . VAL A 1 89 ? -22.268 -7.693 5.304 1.00 70.62 89 VAL A CA 1
ATOM 680 C C . VAL A 1 89 ? -21.759 -6.577 4.395 1.00 70.62 89 VAL A C 1
ATOM 682 O O . VAL A 1 89 ? -21.611 -5.435 4.832 1.00 70.62 89 VAL A O 1
ATOM 685 N N . ARG A 1 90 ? -21.508 -6.863 3.111 1.00 65.88 90 ARG A N 1
ATOM 686 C CA . ARG A 1 90 ? -20.953 -5.868 2.176 1.00 65.88 90 ARG A CA 1
ATOM 687 C C . ARG A 1 90 ? -21.922 -4.732 1.848 1.00 65.88 90 ARG A C 1
ATOM 689 O O . ARG A 1 90 ? -21.474 -3.693 1.357 1.00 65.88 90 ARG A O 1
ATOM 696 N N . LEU A 1 91 ? -23.221 -4.948 2.060 1.00 69.88 91 LEU A N 1
ATOM 697 C CA . LEU A 1 91 ? -24.281 -3.964 1.837 1.00 69.88 91 LEU A CA 1
ATOM 698 C C . LEU A 1 91 ? -24.581 -3.131 3.089 1.00 69.88 91 LEU A C 1
ATOM 700 O O . LEU A 1 91 ? -25.258 -2.109 2.977 1.00 69.88 91 LEU A O 1
ATOM 704 N N . LEU A 1 92 ? -24.052 -3.517 4.257 1.00 73.62 92 LEU A N 1
ATOM 705 C CA . LEU A 1 92 ? -24.207 -2.736 5.479 1.00 73.62 92 LEU A CA 1
ATOM 706 C C . LEU A 1 92 ? -23.568 -1.345 5.331 1.00 73.62 92 LEU A C 1
ATOM 708 O O . LEU A 1 92 ? -22.535 -1.198 4.663 1.00 73.62 92 LEU A O 1
ATOM 712 N N . PRO A 1 93 ? -24.168 -0.318 5.954 1.00 74.62 93 PRO A N 1
ATOM 713 C CA . PRO A 1 93 ? -23.665 1.044 5.883 1.00 74.62 93 PRO A CA 1
ATOM 714 C C . PRO A 1 93 ? -22.451 1.244 6.815 1.00 74.62 93 PRO A C 1
ATOM 716 O O . PRO A 1 93 ? -22.207 0.429 7.714 1.00 74.62 93 PRO A O 1
ATOM 719 N N . GLU A 1 94 ? -21.678 2.318 6.600 1.00 71.56 94 GLU A N 1
ATOM 720 C CA . GLU A 1 94 ? -20.413 2.569 7.320 1.00 71.56 94 GLU A CA 1
ATOM 721 C C . GLU A 1 94 ? -20.591 2.722 8.840 1.00 71.56 94 GLU A C 1
ATOM 723 O O . GLU A 1 94 ? -19.665 2.465 9.608 1.00 71.56 94 GLU A O 1
ATOM 728 N N . GLU A 1 95 ? -21.781 3.099 9.309 1.00 76.06 95 GLU A N 1
ATOM 729 C CA . GLU A 1 95 ? -22.074 3.253 10.735 1.00 76.06 95 GLU A CA 1
ATOM 730 C C . GLU A 1 95 ? -22.107 1.906 11.467 1.00 76.06 95 GLU A C 1
ATOM 732 O O . GLU A 1 95 ? -21.816 1.858 12.664 1.00 76.06 95 GLU A O 1
ATOM 737 N N . LYS A 1 96 ? -22.441 0.820 10.754 1.00 74.62 96 LYS A N 1
ATOM 738 C CA . LYS A 1 96 ? -22.491 -0.544 11.302 1.00 74.62 96 LYS A CA 1
ATOM 739 C C . LYS A 1 96 ? -21.166 -1.284 11.147 1.00 74.62 96 LYS A C 1
ATOM 741 O O . LYS A 1 96 ? -20.773 -2.016 12.049 1.00 74.62 96 LYS A O 1
ATOM 746 N N . ILE A 1 97 ? -20.483 -1.097 10.019 1.00 72.25 97 ILE A N 1
ATOM 747 C CA . ILE A 1 97 ? -19.177 -1.699 9.737 1.00 72.25 97 ILE A CA 1
ATOM 748 C C . ILE A 1 97 ? -18.326 -0.687 8.973 1.00 72.25 97 ILE A C 1
ATOM 750 O O . ILE A 1 97 ? -18.739 -0.195 7.931 1.00 72.25 97 ILE A O 1
ATOM 754 N N . SER A 1 98 ? -17.149 -0.342 9.497 1.00 74.25 98 SER A N 1
ATOM 755 C CA . SER A 1 98 ? -16.330 0.740 8.943 1.00 74.25 98 SER A CA 1
ATOM 756 C C . SER A 1 98 ? -14.897 0.294 8.712 1.00 74.25 98 SER A C 1
ATOM 758 O O . SER A 1 98 ? -14.159 0.019 9.657 1.00 74.25 98 SER A O 1
ATOM 760 N N . PHE A 1 99 ? -14.480 0.319 7.448 1.00 74.94 99 PHE A N 1
ATOM 761 C CA . PHE A 1 99 ? -13.081 0.130 7.073 1.00 74.94 99 PHE A CA 1
ATOM 762 C C . PHE A 1 99 ? -12.177 1.218 7.674 1.00 74.94 99 PHE A C 1
ATOM 764 O O . PHE A 1 99 ? -11.092 0.932 8.169 1.00 74.94 99 PHE A O 1
ATOM 771 N N . GLN A 1 100 ? -12.638 2.471 7.674 1.00 76.50 100 GLN A N 1
ATOM 772 C CA . GLN A 1 100 ? -11.858 3.600 8.173 1.00 76.50 100 GLN A CA 1
ATOM 773 C C . GLN A 1 100 ? -11.611 3.510 9.685 1.00 76.50 100 GLN A C 1
ATOM 775 O O . GLN A 1 100 ? -10.489 3.745 10.128 1.00 76.50 100 GLN A O 1
ATOM 780 N N . LYS A 1 101 ? -12.622 3.119 10.476 1.00 79.81 101 LYS A N 1
ATOM 781 C CA . LYS A 1 101 ? -12.433 2.894 11.920 1.00 79.81 101 LYS A CA 1
ATOM 782 C C . LYS A 1 101 ? -11.465 1.747 12.196 1.00 79.81 101 LYS A C 1
ATOM 784 O O . LYS A 1 101 ? -10.659 1.857 13.111 1.00 79.81 101 LYS A O 1
ATOM 789 N N . GLU A 1 102 ? -11.502 0.685 11.394 1.00 79.00 102 GLU A N 1
ATOM 790 C CA . GLU A 1 102 ? -10.553 -0.424 11.535 1.00 79.00 102 GLU A CA 1
ATOM 791 C C . GLU A 1 102 ? -9.112 0.034 11.277 1.00 79.00 102 GLU A C 1
ATOM 793 O O . GLU A 1 102 ? -8.215 -0.270 12.060 1.00 79.00 102 GLU A O 1
ATOM 798 N N . ILE A 1 103 ? -8.884 0.848 10.239 1.00 78.38 103 ILE A N 1
ATOM 799 C CA . ILE A 1 103 ? -7.579 1.483 10.003 1.00 78.38 103 ILE A CA 1
ATOM 800 C C . ILE A 1 103 ? -7.161 2.338 11.205 1.00 78.38 103 ILE A C 1
ATOM 802 O O . ILE A 1 103 ? -6.010 2.253 11.639 1.00 78.38 103 ILE A O 1
ATOM 806 N N . GLU A 1 104 ? -8.086 3.110 11.781 1.00 83.06 104 GLU A N 1
ATOM 807 C CA . GLU A 1 104 ? -7.804 3.942 12.953 1.00 83.06 104 GLU A CA 1
ATOM 808 C C . GLU A 1 104 ? -7.407 3.126 14.190 1.00 83.06 104 GLU A C 1
ATOM 810 O O . GLU A 1 104 ? -6.475 3.497 14.916 1.00 83.06 104 GLU A O 1
ATOM 815 N N . CYS A 1 105 ? -8.077 1.994 14.405 1.00 80.62 105 CYS A N 1
ATOM 816 C CA . CYS A 1 105 ? -7.780 1.048 15.473 1.00 80.62 105 CYS A CA 1
ATOM 817 C C . CYS A 1 105 ? -6.435 0.347 15.253 1.00 80.62 105 CYS A C 1
ATOM 819 O O . CYS A 1 105 ? -5.571 0.410 16.131 1.00 80.62 105 CYS A O 1
ATOM 821 N N . ILE A 1 106 ? -6.223 -0.267 14.082 1.00 79.31 106 ILE A N 1
ATOM 822 C CA . ILE A 1 106 ? -5.002 -1.020 13.755 1.00 79.31 106 ILE A CA 1
ATOM 823 C C . ILE A 1 106 ? -3.769 -0.131 13.887 1.00 79.31 106 ILE A C 1
ATOM 825 O O . ILE A 1 106 ? -2.782 -0.545 14.496 1.00 79.31 106 ILE A O 1
ATOM 829 N N . PHE A 1 107 ? -3.816 1.080 13.326 1.00 82.81 107 PHE A N 1
ATOM 830 C CA . PHE A 1 107 ? -2.675 1.996 13.308 1.00 82.81 107 PHE A CA 1
ATOM 831 C C . PHE A 1 107 ? -2.583 2.900 14.531 1.00 82.81 107 PHE A C 1
ATOM 833 O O . PHE A 1 107 ? -1.678 3.737 14.592 1.00 82.81 107 PHE A O 1
ATOM 840 N N . LEU A 1 108 ? -3.471 2.732 15.516 1.00 85.19 108 LEU A N 1
ATOM 841 C CA . LEU A 1 108 ? -3.505 3.557 16.719 1.00 85.19 108 LEU A CA 1
ATOM 842 C C . LEU A 1 108 ? -3.492 5.053 16.366 1.00 85.19 108 LEU A C 1
ATOM 844 O O . LEU A 1 108 ? -2.718 5.828 16.931 1.00 85.19 108 LEU A O 1
ATOM 848 N N . SER A 1 109 ? -4.328 5.461 15.410 1.00 85.94 109 SER A N 1
ATOM 849 C CA . SER A 1 109 ? -4.305 6.784 14.766 1.00 85.94 109 SER A CA 1
ATOM 850 C C . SER A 1 109 ? -4.390 7.964 15.732 1.00 85.94 109 SER A C 1
ATOM 852 O O . SER A 1 109 ? -3.844 9.038 15.462 1.00 85.94 109 SER A O 1
ATOM 854 N N . ALA A 1 110 ? -5.030 7.769 16.887 1.00 85.00 110 ALA A N 1
ATOM 855 C CA . ALA A 1 110 ? -5.067 8.750 17.969 1.00 85.00 110 ALA A CA 1
ATOM 856 C C . ALA A 1 110 ? -3.665 9.088 18.518 1.00 85.00 110 ALA A C 1
ATOM 858 O O . ALA A 1 110 ? -3.420 10.223 18.922 1.00 85.00 110 ALA A O 1
ATOM 859 N N . HIS A 1 111 ? -2.743 8.125 18.494 1.00 85.94 111 HIS A N 1
ATOM 860 C CA . HIS A 1 111 ? -1.384 8.233 19.026 1.00 85.94 111 HIS A CA 1
ATOM 861 C C . HIS A 1 111 ? -0.341 8.452 17.929 1.00 85.94 111 HIS A C 1
ATOM 863 O O . HIS A 1 111 ? 0.554 9.278 18.083 1.00 85.94 111 HIS A O 1
ATOM 869 N N . THR A 1 112 ? -0.465 7.736 16.811 1.00 84.56 112 THR A N 1
ATOM 870 C CA . THR A 1 112 ? 0.496 7.798 15.697 1.00 84.56 112 THR A CA 1
ATOM 871 C C . THR A 1 112 ? 0.227 8.962 14.746 1.00 84.56 112 THR A C 1
ATOM 873 O O . THR A 1 112 ? 1.092 9.310 13.949 1.00 84.56 112 THR A O 1
ATOM 876 N N . LYS A 1 113 ? -0.969 9.569 14.815 1.00 80.00 113 LYS A N 1
ATOM 877 C CA . LYS A 1 113 ? -1.471 10.625 13.914 1.00 80.00 113 LYS A CA 1
ATOM 878 C C . LYS A 1 113 ? -1.589 10.215 12.435 1.00 80.00 113 LYS A C 1
ATOM 880 O O . LYS A 1 113 ? -1.970 11.048 11.617 1.00 80.00 113 LYS A O 1
ATOM 885 N N . PHE A 1 114 ? -1.332 8.954 12.099 1.00 80.94 114 PHE A N 1
ATOM 886 C CA . PHE A 1 114 ? -1.517 8.377 10.765 1.00 80.94 114 PHE A CA 1
ATOM 887 C C . PHE A 1 114 ? -2.919 7.776 10.613 1.00 80.94 114 PHE A C 1
ATOM 889 O O . PHE A 1 114 ? -3.537 7.461 11.617 1.00 80.94 114 PHE A O 1
ATOM 896 N N . GLY A 1 115 ? -3.429 7.598 9.389 1.00 72.19 115 GLY A N 1
ATOM 897 C CA . GLY A 1 115 ? -4.655 6.830 9.131 1.00 72.19 115 GLY A CA 1
ATOM 898 C C . GLY A 1 115 ? -5.955 7.530 9.526 1.00 72.19 115 GLY A C 1
ATOM 899 O O . GLY A 1 115 ? -6.980 6.870 9.622 1.00 72.19 115 GLY A O 1
ATOM 900 N N . ARG A 1 116 ? -5.931 8.848 9.760 1.00 75.44 116 ARG A N 1
ATOM 901 C CA . ARG A 1 116 ? -7.134 9.632 10.077 1.00 75.44 116 ARG A CA 1
ATOM 902 C C . ARG A 1 116 ? -8.062 9.734 8.874 1.00 75.44 116 ARG A C 1
ATOM 904 O O . ARG A 1 116 ? -7.596 9.850 7.739 1.00 75.44 116 ARG A O 1
ATOM 911 N N . ASN A 1 117 ? -9.363 9.783 9.143 1.00 70.69 117 ASN A N 1
ATOM 912 C CA . ASN A 1 117 ? -10.356 9.978 8.100 1.00 70.69 117 ASN A CA 1
ATOM 913 C C . ASN A 1 117 ? -10.137 11.297 7.333 1.00 70.69 117 ASN A C 1
ATOM 915 O O . ASN A 1 117 ? -10.047 12.375 7.923 1.00 70.69 117 ASN A O 1
ATOM 919 N N . ALA A 1 118 ? -10.097 11.204 6.004 1.00 79.00 118 ALA A N 1
ATOM 920 C CA . ALA A 1 118 ? -10.027 12.336 5.088 1.00 79.00 118 ALA A CA 1
ATOM 921 C C . ALA A 1 118 ? -11.106 12.183 3.998 1.00 79.00 118 ALA A C 1
ATOM 923 O O . ALA A 1 118 ? -10.794 11.777 2.873 1.00 79.00 118 ALA A O 1
ATOM 924 N N . PRO A 1 119 ? -12.381 12.513 4.293 1.00 79.88 119 PRO A N 1
ATOM 925 C CA . PRO A 1 119 ? -13.506 12.225 3.398 1.00 79.88 119 PRO A CA 1
ATOM 926 C C . PRO A 1 119 ? -13.357 12.845 2.007 1.00 79.88 119 PRO A C 1
ATOM 928 O O . PRO A 1 119 ? -13.723 12.229 1.008 1.00 79.88 119 PRO A O 1
ATOM 931 N N . ALA A 1 120 ? -12.768 14.043 1.932 1.00 79.38 120 ALA A N 1
ATOM 932 C CA . ALA A 1 120 ? -12.469 14.704 0.666 1.00 79.38 120 ALA A CA 1
ATOM 933 C C . ALA A 1 120 ? -11.507 13.867 -0.193 1.00 79.38 120 ALA A C 1
ATOM 935 O O . ALA A 1 120 ? -11.799 13.602 -1.355 1.00 79.38 120 ALA A O 1
ATOM 936 N N . VAL A 1 121 ? -10.414 13.370 0.396 1.00 80.81 121 VAL A N 1
ATOM 937 C CA . VAL A 1 121 ? -9.426 12.530 -0.299 1.00 80.81 121 VAL A CA 1
ATOM 938 C C . VAL A 1 121 ? -10.062 11.218 -0.750 1.00 80.81 121 VAL A C 1
ATOM 940 O O . VAL A 1 121 ? -9.923 10.838 -1.911 1.00 80.81 121 VAL A O 1
ATOM 943 N N . VAL A 1 122 ? -10.818 10.555 0.130 1.00 78.44 122 VAL A N 1
ATOM 944 C CA . VAL A 1 122 ? -11.519 9.303 -0.200 1.00 78.44 122 VAL A CA 1
ATOM 945 C C . VAL A 1 122 ? -12.494 9.513 -1.359 1.00 78.44 122 VAL A C 1
ATOM 947 O O . VAL A 1 122 ? -12.497 8.725 -2.308 1.00 78.44 122 VAL A O 1
ATOM 950 N N . LYS A 1 123 ? -13.287 10.592 -1.330 1.00 79.38 123 LYS A N 1
ATOM 951 C CA . LYS A 1 123 ? -14.236 10.934 -2.397 1.00 79.38 123 LYS A CA 1
ATOM 952 C C . LYS A 1 123 ? -13.519 11.197 -3.719 1.00 79.38 123 LYS A C 1
ATOM 954 O O . LYS A 1 123 ? -13.940 10.644 -4.737 1.00 79.38 123 LYS A O 1
ATOM 959 N N . THR A 1 124 ? -12.438 11.975 -3.701 1.00 80.12 124 THR A N 1
ATOM 960 C CA . THR A 1 124 ? -11.643 12.295 -4.895 1.00 80.12 124 THR A CA 1
ATOM 961 C C . THR A 1 124 ? -11.003 11.048 -5.498 1.00 80.12 124 THR A C 1
ATOM 963 O O . THR A 1 124 ? -11.097 10.843 -6.705 1.00 80.12 124 THR A O 1
ATOM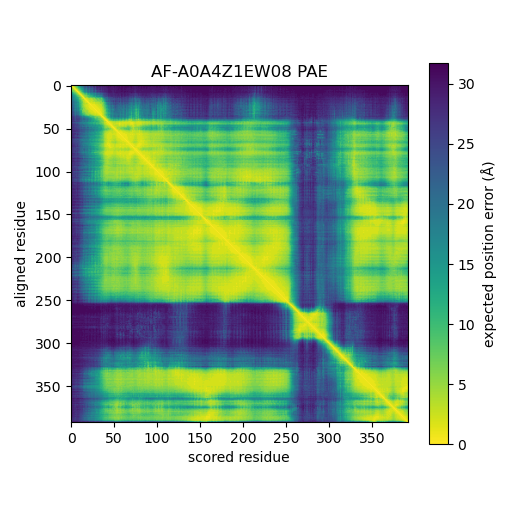 966 N N . VAL A 1 125 ? -10.429 10.155 -4.687 1.00 81.12 125 VAL A N 1
ATOM 967 C CA . VAL A 1 125 ? -9.860 8.890 -5.185 1.00 81.12 125 VAL A CA 1
ATOM 968 C C . VAL A 1 125 ? -10.950 7.968 -5.738 1.00 81.12 125 VAL A C 1
ATOM 970 O O . VAL A 1 125 ? -10.808 7.424 -6.828 1.00 81.12 125 VAL A O 1
ATOM 973 N N . LYS A 1 126 ? -12.064 7.799 -5.020 1.00 74.31 126 LYS A N 1
ATOM 974 C CA . LYS A 1 126 ? -13.144 6.891 -5.439 1.00 74.31 126 LYS A CA 1
ATOM 975 C C . LYS A 1 126 ? -13.835 7.372 -6.715 1.00 74.31 126 LYS A C 1
ATOM 977 O O . LYS A 1 126 ? -14.228 6.554 -7.547 1.00 74.31 126 LYS A O 1
ATOM 982 N N . THR A 1 127 ? -13.980 8.685 -6.862 1.00 75.81 127 THR A N 1
ATOM 983 C CA . THR A 1 127 ? -14.841 9.291 -7.877 1.00 75.81 127 THR A CA 1
ATOM 984 C C . THR A 1 127 ? -14.032 9.937 -8.994 1.00 75.81 127 THR A C 1
ATOM 986 O O . THR A 1 127 ? -14.126 9.518 -10.147 1.00 75.81 127 THR A O 1
ATOM 989 N N . ASP A 1 128 ? -13.234 10.948 -8.666 1.00 75.19 128 ASP A N 1
ATOM 990 C CA . ASP A 1 128 ? -12.597 11.802 -9.667 1.00 75.19 128 ASP A CA 1
ATOM 991 C C . ASP A 1 128 ? -11.432 11.083 -10.335 1.00 75.19 128 ASP A C 1
ATOM 993 O O . ASP A 1 128 ? -11.357 11.075 -11.561 1.00 75.19 128 ASP A O 1
ATOM 997 N N . LEU A 1 129 ? -10.580 10.398 -9.566 1.00 80.44 129 LEU A N 1
ATOM 998 C CA . LEU A 1 129 ? -9.492 9.602 -10.134 1.00 80.44 129 LEU A CA 1
ATOM 999 C C . LEU A 1 129 ? -10.046 8.528 -11.075 1.00 80.44 129 LEU A C 1
ATOM 1001 O O . LEU A 1 129 ? -9.602 8.450 -12.216 1.00 80.44 129 LEU A O 1
ATOM 1005 N N . THR A 1 130 ? -11.063 7.773 -10.639 1.00 75.88 130 THR A N 1
ATOM 1006 C CA . THR A 1 130 ? -11.720 6.727 -11.443 1.00 75.88 130 THR A CA 1
ATOM 1007 C C . THR A 1 130 ? -12.260 7.266 -12.772 1.00 75.88 130 THR A C 1
ATOM 1009 O O . THR A 1 130 ? -12.039 6.653 -13.814 1.00 75.88 130 THR A O 1
ATOM 1012 N N . ARG A 1 131 ? -12.922 8.432 -12.764 1.00 75.25 131 ARG A N 1
ATOM 1013 C CA . ARG A 1 131 ? -13.449 9.074 -13.985 1.00 75.25 131 ARG A CA 1
ATOM 1014 C C . ARG A 1 131 ? -12.354 9.475 -14.975 1.00 75.25 131 ARG A C 1
ATOM 1016 O O . ARG A 1 131 ? -12.611 9.510 -16.173 1.00 75.25 131 ARG A O 1
ATOM 1023 N N . HIS A 1 132 ? -11.147 9.749 -14.487 1.00 76.62 132 HIS A N 1
ATOM 1024 C CA . HIS A 1 132 ? -10.031 10.223 -15.303 1.00 76.62 132 HIS A CA 1
ATOM 1025 C C . HIS A 1 132 ? -8.999 9.133 -15.635 1.00 76.62 132 HIS A C 1
ATOM 1027 O O . HIS A 1 132 ? -8.019 9.435 -16.313 1.00 76.62 132 HIS A O 1
ATOM 1033 N N . VAL A 1 133 ? -9.221 7.869 -15.249 1.00 73.75 133 VAL A N 1
ATOM 1034 C CA . VAL A 1 133 ? -8.275 6.756 -15.486 1.00 73.75 133 VAL A CA 1
ATOM 1035 C C . VAL A 1 133 ? -7.888 6.605 -16.964 1.00 73.75 133 VAL A C 1
ATOM 1037 O O . VAL A 1 133 ? -6.721 6.387 -17.289 1.00 73.75 133 VAL A O 1
ATOM 1040 N N . ALA A 1 134 ? -8.841 6.763 -17.887 1.00 72.50 134 ALA A N 1
ATOM 1041 C CA . ALA A 1 134 ? -8.541 6.694 -19.319 1.00 72.50 134 ALA A CA 1
ATOM 1042 C C . ALA A 1 134 ? -7.561 7.803 -19.744 1.00 72.50 134 ALA A C 1
ATOM 1044 O O . ALA A 1 134 ? -6.589 7.545 -20.449 1.00 72.50 134 ALA A O 1
ATOM 1045 N N . SER A 1 135 ? -7.762 9.024 -19.237 1.00 75.00 135 SER A N 1
ATOM 1046 C CA . SER A 1 135 ? -6.896 10.172 -19.533 1.00 75.00 135 SER A CA 1
ATOM 1047 C C . SER A 1 135 ? -5.508 10.078 -18.889 1.00 75.00 135 SER A C 1
ATOM 1049 O O . SER A 1 135 ? -4.567 10.704 -19.372 1.00 75.00 135 SER A O 1
ATOM 1051 N N . THR A 1 136 ? -5.348 9.285 -17.823 1.00 75.56 136 THR A N 1
ATOM 1052 C CA . THR A 1 136 ? -4.050 9.084 -17.165 1.00 75.56 136 THR A CA 1
ATOM 1053 C C . THR A 1 136 ? -3.237 7.948 -17.780 1.00 75.56 136 THR A C 1
ATOM 1055 O O . THR A 1 136 ? -2.039 7.886 -17.532 1.00 75.56 136 THR A O 1
ATOM 1058 N N . THR A 1 137 ? -3.834 7.088 -18.614 1.00 77.88 137 THR A N 1
ATOM 1059 C CA . THR A 1 137 ? -3.165 5.886 -19.148 1.00 77.88 137 THR A CA 1
ATOM 1060 C C . THR A 1 137 ? -1.945 6.215 -20.016 1.00 77.88 137 THR A C 1
ATOM 1062 O O . THR A 1 137 ? -0.895 5.617 -19.811 1.00 77.88 137 THR A O 1
ATOM 1065 N N . GLY A 1 138 ? -2.033 7.200 -20.917 1.00 83.44 138 GLY A N 1
ATOM 1066 C CA . GLY A 1 138 ? -0.880 7.630 -21.727 1.00 83.44 138 GLY A CA 1
ATOM 1067 C C . GLY A 1 138 ? 0.290 8.134 -20.866 1.00 83.44 138 GLY A C 1
ATOM 1068 O O . GLY A 1 138 ? 1.373 7.560 -20.914 1.00 83.44 138 GLY A O 1
ATOM 1069 N N . PRO A 1 139 ? 0.070 9.126 -19.978 1.00 84.25 139 PRO A N 1
ATOM 1070 C CA . PRO A 1 139 ? 1.098 9.579 -19.041 1.00 84.25 139 PRO A CA 1
ATOM 1071 C C . PRO A 1 139 ? 1.670 8.487 -18.126 1.00 84.25 139 PRO A C 1
ATOM 1073 O O . PRO A 1 139 ? 2.824 8.608 -17.716 1.00 84.25 139 PRO A O 1
ATOM 1076 N N . LEU A 1 140 ? 0.873 7.469 -17.775 1.00 86.56 140 LEU A N 1
ATOM 1077 C CA . LEU A 1 140 ? 1.319 6.302 -17.009 1.00 86.56 140 LEU A CA 1
ATOM 1078 C C . LEU A 1 140 ? 2.277 5.429 -17.829 1.00 86.56 140 LEU A C 1
ATOM 1080 O O . LEU A 1 140 ? 3.297 5.012 -17.294 1.00 86.56 140 LEU A O 1
ATOM 1084 N N . GLN A 1 141 ? 1.978 5.175 -19.108 1.00 88.25 141 GLN A N 1
ATOM 1085 C CA . GLN A 1 141 ? 2.846 4.399 -20.004 1.00 88.25 141 GLN A CA 1
ATOM 1086 C C . GLN A 1 141 ? 4.193 5.094 -20.229 1.00 88.25 141 GLN A C 1
ATOM 1088 O O . GLN A 1 141 ? 5.235 4.462 -20.065 1.00 88.25 141 GLN A O 1
ATOM 1093 N N . ASP A 1 142 ? 4.179 6.403 -20.498 1.00 90.38 142 ASP A N 1
ATOM 1094 C CA . ASP A 1 142 ? 5.409 7.189 -20.663 1.00 90.38 142 ASP A CA 1
ATOM 1095 C C . ASP A 1 142 ? 6.299 7.125 -19.413 1.00 90.38 142 ASP A C 1
ATOM 1097 O O . ASP A 1 142 ? 7.528 7.057 -19.495 1.00 90.38 142 ASP A O 1
ATOM 1101 N N . GLU A 1 143 ? 5.688 7.188 -18.225 1.00 94.94 143 GLU A N 1
ATOM 1102 C CA . GLU A 1 143 ? 6.446 7.107 -16.980 1.00 94.94 143 GLU A CA 1
ATOM 1103 C C . GLU A 1 143 ? 6.887 5.682 -16.660 1.00 94.94 143 GLU A C 1
ATOM 1105 O O . GLU A 1 143 ? 7.968 5.508 -16.107 1.00 94.94 143 GLU A O 1
ATOM 1110 N N . LEU A 1 144 ? 6.102 4.672 -17.038 1.00 94.38 144 LEU A N 1
ATOM 1111 C CA . LEU A 1 144 ? 6.472 3.270 -16.887 1.00 94.38 144 LEU A CA 1
ATOM 1112 C C . LEU A 1 144 ? 7.753 2.946 -17.658 1.00 94.38 144 LEU A C 1
ATOM 1114 O O . LEU A 1 144 ? 8.628 2.296 -17.095 1.00 94.38 144 LEU A O 1
ATOM 1118 N N . HIS A 1 145 ? 7.893 3.412 -18.903 1.00 92.88 145 HIS A N 1
ATOM 1119 C CA . HIS A 1 145 ? 9.122 3.200 -19.682 1.00 92.88 145 HIS A CA 1
ATOM 1120 C C . HIS A 1 145 ? 10.336 3.781 -18.965 1.00 92.88 145 HIS A C 1
ATOM 1122 O O . HIS A 1 145 ? 11.303 3.070 -18.709 1.00 92.88 145 HIS A O 1
ATOM 1128 N N . TYR A 1 146 ? 10.229 5.032 -18.514 1.00 94.38 146 TYR A N 1
ATOM 1129 C CA . TYR A 1 146 ? 11.275 5.649 -17.703 1.00 94.38 146 TYR A CA 1
ATOM 1130 C C . TYR A 1 146 ? 11.565 4.869 -16.412 1.00 94.38 146 TYR A C 1
ATOM 1132 O O . TYR A 1 146 ? 12.726 4.695 -16.047 1.00 94.38 146 TYR A O 1
ATOM 1140 N N . ALA A 1 147 ? 10.528 4.410 -15.711 1.00 95.62 147 ALA A N 1
ATOM 1141 C CA . ALA A 1 147 ? 10.670 3.691 -14.454 1.00 95.62 147 ALA A CA 1
ATOM 1142 C C . ALA A 1 147 ? 11.357 2.334 -14.643 1.00 95.62 147 ALA A C 1
ATOM 1144 O O . ALA A 1 147 ? 12.250 2.001 -13.870 1.00 95.62 147 ALA A O 1
ATOM 1145 N N . LEU A 1 148 ? 10.992 1.571 -15.676 1.00 94.12 148 LEU A N 1
ATOM 1146 C CA . LEU A 1 148 ? 11.632 0.294 -15.994 1.00 94.12 148 LEU A CA 1
ATOM 1147 C C . LEU A 1 148 ? 13.081 0.488 -16.437 1.00 94.12 148 LEU A C 1
ATOM 1149 O O . LEU A 1 148 ? 13.954 -0.200 -15.915 1.00 94.12 148 LEU A O 1
ATOM 1153 N N . ASP A 1 149 ? 13.352 1.450 -17.320 1.00 92.62 149 ASP A N 1
ATOM 1154 C CA . ASP A 1 149 ? 14.717 1.743 -17.769 1.00 92.62 149 ASP A CA 1
ATOM 1155 C C . ASP A 1 149 ? 15.606 2.197 -16.599 1.00 92.62 149 ASP A C 1
ATOM 1157 O O . ASP A 1 149 ? 16.769 1.811 -16.513 1.00 92.62 149 ASP A O 1
ATOM 1161 N N . THR A 1 150 ? 15.060 2.974 -15.659 1.00 93.38 150 THR A N 1
ATOM 1162 C CA . THR A 1 150 ? 15.804 3.439 -14.476 1.00 93.38 150 THR A CA 1
ATOM 1163 C C . THR A 1 150 ? 16.037 2.314 -13.467 1.00 93.38 150 THR A C 1
ATOM 1165 O O . THR A 1 150 ? 17.118 2.203 -12.890 1.00 93.38 150 THR A O 1
ATOM 1168 N N . GLU A 1 151 ? 15.025 1.479 -13.218 1.00 94.38 151 GLU A N 1
ATOM 1169 C CA . GLU A 1 151 ? 15.071 0.503 -12.129 1.00 94.38 151 GLU A CA 1
ATOM 1170 C C . GLU A 1 151 ? 15.647 -0.852 -12.530 1.00 94.38 151 GLU A C 1
ATOM 1172 O O . GLU A 1 151 ? 16.368 -1.454 -11.726 1.00 94.38 151 GLU A O 1
ATOM 1177 N N . LEU A 1 152 ? 15.345 -1.327 -13.738 1.00 91.56 152 LEU A N 1
ATOM 1178 C CA . LEU A 1 152 ? 15.839 -2.595 -14.275 1.00 91.56 152 LEU A CA 1
ATOM 1179 C C . LEU A 1 152 ? 17.061 -2.398 -15.184 1.00 91.56 152 LEU A C 1
ATOM 1181 O O . LEU A 1 152 ? 17.893 -3.295 -15.267 1.00 91.56 152 LEU A O 1
ATOM 1185 N N . GLY A 1 153 ? 17.228 -1.226 -15.803 1.00 87.69 153 GLY A N 1
ATOM 1186 C CA . GLY A 1 153 ? 18.314 -0.971 -16.752 1.00 87.69 153 GLY A CA 1
ATOM 1187 C C . GLY A 1 153 ? 18.029 -1.553 -18.137 1.00 87.69 153 GLY A C 1
ATOM 1188 O O . GLY A 1 153 ? 16.882 -1.773 -18.519 1.00 87.69 153 GLY A O 1
ATOM 1189 N N . THR A 1 154 ? 19.082 -1.808 -18.918 1.00 83.88 154 THR A N 1
ATOM 1190 C CA . THR A 1 154 ? 18.940 -2.372 -20.271 1.00 83.88 154 THR A CA 1
ATOM 1191 C C . THR A 1 154 ? 18.747 -3.888 -20.278 1.00 83.88 154 THR A C 1
ATOM 1193 O O . THR A 1 154 ? 18.108 -4.391 -21.196 1.00 83.88 154 THR A O 1
ATOM 1196 N N . CYS A 1 155 ? 19.270 -4.609 -19.273 1.00 86.38 155 CYS A N 1
ATOM 1197 C CA . CYS A 1 155 ? 19.238 -6.077 -19.155 1.00 86.38 155 CYS A CA 1
ATOM 1198 C C . CYS A 1 155 ? 19.442 -6.818 -20.493 1.00 86.38 155 CYS A C 1
ATOM 1200 O O . CYS A 1 155 ? 18.647 -7.686 -20.856 1.00 86.38 155 CYS A O 1
ATOM 1202 N N . GLU A 1 156 ? 20.506 -6.487 -21.233 1.00 88.31 156 GLU A N 1
ATOM 1203 C CA . GLU A 1 156 ? 20.825 -7.121 -22.530 1.00 88.31 156 GLU A CA 1
ATOM 1204 C C . GLU A 1 156 ? 21.071 -8.637 -22.399 1.00 88.31 156 GLU A C 1
ATOM 1206 O O . GLU A 1 156 ? 20.796 -9.427 -23.306 1.00 88.31 156 GLU A O 1
ATOM 1211 N N . SER A 1 157 ? 21.544 -9.057 -21.226 1.00 91.12 157 SER A N 1
ATOM 1212 C CA . SER A 1 157 ? 21.688 -10.453 -20.820 1.00 91.12 157 SER A CA 1
ATOM 1213 C C . SER A 1 157 ? 20.881 -10.736 -19.551 1.00 91.12 157 SER A C 1
ATOM 1215 O O . SER A 1 157 ? 20.442 -9.813 -18.859 1.00 91.12 157 SER A O 1
ATOM 1217 N N . TRP A 1 158 ? 20.676 -12.023 -19.251 1.00 93.56 158 TRP A N 1
ATOM 1218 C CA . TRP A 1 158 ? 19.982 -12.466 -18.040 1.00 93.56 158 TRP A CA 1
ATOM 1219 C C . TRP A 1 158 ? 20.624 -11.857 -16.791 1.00 93.56 158 TRP A C 1
ATOM 1221 O O . TRP A 1 158 ? 21.734 -12.215 -16.403 1.00 93.56 158 TRP A O 1
ATOM 1231 N N . THR A 1 159 ? 19.908 -10.928 -16.166 1.00 94.19 159 THR A N 1
ATOM 1232 C CA . THR A 1 159 ? 20.393 -10.113 -15.053 1.00 94.19 159 THR A CA 1
ATOM 1233 C C . THR A 1 159 ? 19.599 -10.433 -13.798 1.00 94.19 159 THR A C 1
ATOM 1235 O O . THR A 1 159 ? 18.370 -10.418 -13.820 1.00 94.19 159 THR A O 1
ATOM 1238 N N . LYS A 1 160 ? 20.289 -10.697 -12.684 1.00 94.06 160 LYS A N 1
ATOM 1239 C CA . LYS A 1 160 ? 19.648 -10.958 -11.388 1.00 94.06 160 LYS A CA 1
ATOM 1240 C C . LYS A 1 160 ? 19.133 -9.660 -10.773 1.00 94.06 160 LYS A C 1
ATOM 1242 O O . LYS A 1 160 ? 19.890 -8.707 -10.606 1.00 94.06 160 LYS A O 1
ATOM 1247 N N . VAL A 1 161 ? 17.864 -9.647 -10.380 1.00 93.38 161 VAL A N 1
ATOM 1248 C CA . VAL A 1 161 ? 17.178 -8.480 -9.817 1.00 93.38 161 VAL A CA 1
ATOM 1249 C C . VAL A 1 161 ? 16.469 -8.863 -8.522 1.00 93.38 161 VAL A C 1
ATOM 1251 O O . VAL A 1 161 ? 15.694 -9.818 -8.489 1.00 93.38 161 VAL A O 1
ATOM 1254 N N . ILE A 1 162 ? 16.689 -8.082 -7.457 1.00 93.50 162 ILE A N 1
ATOM 1255 C CA . ILE A 1 162 ? 15.875 -8.143 -6.233 1.00 93.50 162 ILE A CA 1
ATOM 1256 C C . ILE A 1 162 ? 14.566 -7.402 -6.506 1.00 93.50 162 ILE A C 1
ATOM 1258 O O . ILE A 1 162 ? 14.533 -6.171 -6.566 1.00 93.50 162 ILE A O 1
ATOM 1262 N N . LEU A 1 163 ? 13.483 -8.156 -6.693 1.00 90.62 163 LEU A N 1
ATOM 1263 C CA . LEU A 1 163 ? 12.274 -7.632 -7.327 1.00 90.62 163 LEU A CA 1
ATOM 1264 C C . LEU A 1 163 ? 11.537 -6.594 -6.471 1.00 90.62 163 LEU A C 1
ATOM 1266 O O . LEU A 1 163 ? 11.114 -5.564 -6.989 1.00 90.62 163 LEU A O 1
ATOM 1270 N N . LEU A 1 164 ? 11.369 -6.853 -5.170 1.00 89.94 164 LEU A N 1
ATOM 1271 C CA . LEU A 1 164 ? 10.464 -6.059 -4.331 1.00 89.94 164 LEU A CA 1
ATOM 1272 C C . LEU A 1 164 ? 10.841 -4.572 -4.312 1.00 89.94 164 LEU A C 1
ATOM 1274 O O . LEU A 1 164 ? 9.986 -3.721 -4.531 1.00 89.94 164 LEU A O 1
ATOM 1278 N N . GLN A 1 165 ? 12.120 -4.263 -4.089 1.00 89.50 165 GLN A N 1
ATOM 1279 C CA . GLN A 1 165 ? 12.596 -2.878 -4.018 1.00 89.50 165 GLN A CA 1
ATOM 1280 C C . GLN A 1 165 ? 12.413 -2.144 -5.351 1.00 89.50 165 GLN A C 1
ATOM 1282 O O . GLN A 1 165 ? 11.989 -0.990 -5.372 1.00 89.50 165 GLN A O 1
ATOM 1287 N N . LYS A 1 166 ? 12.662 -2.836 -6.467 1.00 93.50 166 LYS A N 1
ATOM 1288 C CA . LYS A 1 166 ? 12.481 -2.288 -7.814 1.00 93.50 166 LYS A CA 1
ATOM 1289 C C . LYS A 1 166 ? 11.016 -2.016 -8.120 1.00 93.50 166 LYS A C 1
ATOM 1291 O O . LYS A 1 166 ? 10.681 -0.919 -8.549 1.00 93.50 166 LYS A O 1
ATOM 1296 N N . VAL A 1 167 ? 10.128 -2.959 -7.809 1.00 93.00 167 VAL A N 1
ATOM 1297 C CA . VAL A 1 167 ? 8.681 -2.784 -8.002 1.00 93.00 167 VAL A CA 1
ATOM 1298 C C . VAL A 1 167 ? 8.135 -1.633 -7.157 1.00 93.00 167 VAL A C 1
ATOM 1300 O O . VAL A 1 167 ? 7.358 -0.835 -7.673 1.00 93.00 167 VAL A O 1
ATOM 1303 N N . LEU A 1 168 ? 8.561 -1.493 -5.895 1.00 92.56 168 LEU A N 1
ATOM 1304 C CA . LEU A 1 168 ? 8.141 -0.371 -5.045 1.00 92.56 168 LEU A CA 1
ATOM 1305 C C . LEU A 1 168 ? 8.528 0.985 -5.654 1.00 92.56 168 LEU A C 1
ATOM 1307 O O . LEU A 1 168 ? 7.708 1.902 -5.662 1.00 92.56 168 LEU A O 1
ATOM 1311 N N . ARG A 1 169 ? 9.742 1.102 -6.209 1.00 95.00 169 ARG A N 1
ATOM 1312 C CA . ARG A 1 169 ? 10.197 2.320 -6.899 1.00 95.00 169 ARG A CA 1
ATOM 1313 C C . ARG A 1 169 ? 9.446 2.569 -8.206 1.00 95.00 169 ARG A C 1
ATOM 1315 O O . ARG A 1 169 ? 9.003 3.692 -8.434 1.00 95.00 169 ARG A O 1
ATOM 1322 N N . ILE A 1 170 ? 9.233 1.531 -9.019 1.00 95.44 170 ILE A N 1
ATOM 1323 C CA . ILE A 1 170 ? 8.465 1.618 -10.271 1.00 95.44 170 ILE A CA 1
ATOM 1324 C C . ILE A 1 170 ? 7.046 2.130 -9.994 1.00 95.44 170 ILE A C 1
ATOM 1326 O O . ILE A 1 170 ? 6.609 3.100 -10.608 1.00 95.44 170 ILE A O 1
ATOM 1330 N N . VAL A 1 171 ? 6.349 1.532 -9.026 1.00 93.69 171 VAL A N 1
ATOM 1331 C CA . VAL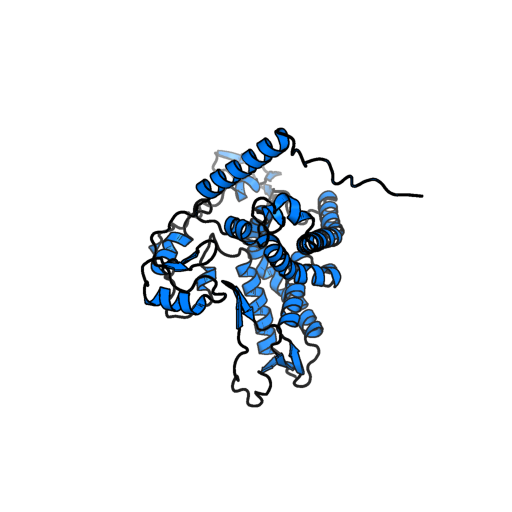 A 1 171 ? 4.994 1.950 -8.633 1.00 93.69 171 VAL A CA 1
ATOM 1332 C C . VAL A 1 171 ? 4.998 3.380 -8.084 1.00 93.69 171 VAL A C 1
ATOM 1334 O O . VAL A 1 171 ? 4.150 4.182 -8.464 1.00 93.69 171 VAL A O 1
ATOM 1337 N N . ALA A 1 172 ? 5.971 3.755 -7.246 1.00 94.12 172 ALA A N 1
ATOM 1338 C CA . ALA A 1 172 ? 6.061 5.118 -6.715 1.00 94.12 172 ALA A CA 1
ATOM 1339 C C . ALA A 1 172 ? 6.250 6.179 -7.817 1.00 94.12 172 ALA A C 1
ATOM 1341 O O . ALA A 1 172 ? 5.613 7.233 -7.761 1.00 94.12 172 ALA A O 1
ATOM 1342 N N . LEU A 1 173 ? 7.064 5.894 -8.840 1.00 95.25 173 LEU A N 1
ATOM 1343 C CA . LEU A 1 173 ? 7.259 6.765 -10.006 1.00 95.25 173 LEU A CA 1
ATOM 1344 C C . LEU A 1 173 ? 5.965 6.927 -10.815 1.00 95.25 173 LEU A C 1
ATOM 1346 O O . LEU A 1 173 ? 5.535 8.049 -11.104 1.00 95.25 173 LEU A O 1
ATOM 1350 N N . ILE A 1 174 ? 5.320 5.807 -11.143 1.00 94.31 174 ILE A N 1
ATOM 1351 C CA . ILE A 1 174 ? 4.114 5.762 -11.976 1.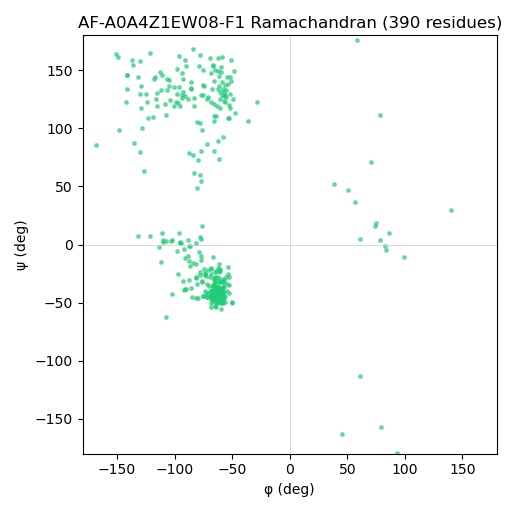00 94.31 174 ILE A CA 1
ATOM 1352 C C . ILE A 1 174 ? 2.931 6.433 -11.263 1.00 94.31 174 ILE A C 1
ATOM 1354 O O . ILE A 1 174 ? 2.293 7.335 -11.813 1.00 94.31 174 ILE A O 1
ATOM 1358 N N . SER A 1 175 ? 2.684 6.081 -10.003 1.00 92.00 175 SER A N 1
ATOM 1359 C CA . 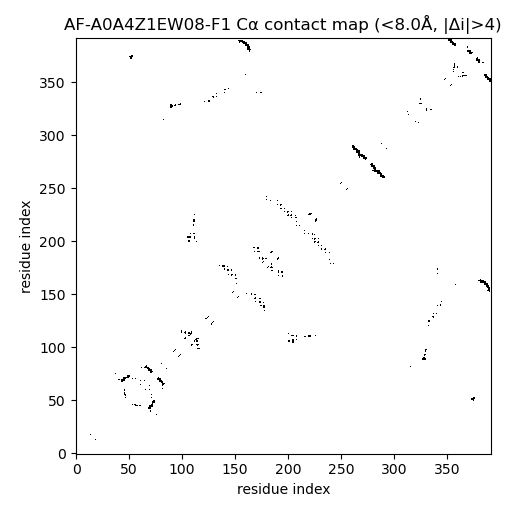SER A 1 175 ? 1.683 6.742 -9.164 1.00 92.00 175 SER A CA 1
ATOM 1360 C C . SER A 1 175 ? 2.011 8.227 -8.952 1.00 92.00 175 SER A C 1
ATOM 1362 O O . SER A 1 175 ? 1.140 9.094 -9.083 1.00 92.00 175 SER A O 1
ATOM 1364 N N . GLY A 1 176 ? 3.280 8.560 -8.697 1.00 92.12 176 GLY A N 1
ATOM 1365 C CA . GLY A 1 176 ? 3.745 9.937 -8.528 1.00 92.12 176 GLY A CA 1
ATOM 1366 C C . GLY A 1 176 ? 3.468 10.808 -9.755 1.00 92.12 176 GLY A C 1
ATOM 1367 O O . GLY A 1 176 ? 3.046 11.960 -9.618 1.00 92.12 176 GLY A O 1
ATOM 1368 N N . ARG A 1 177 ? 3.623 10.262 -10.967 1.00 91.62 177 ARG A N 1
ATOM 1369 C CA . ARG A 1 177 ? 3.319 10.972 -12.219 1.00 91.62 177 ARG A CA 1
ATOM 1370 C C . ARG A 1 177 ? 1.878 11.462 -12.278 1.00 91.62 177 ARG A C 1
ATOM 1372 O O . ARG A 1 177 ? 1.642 12.556 -12.796 1.00 91.62 177 ARG A O 1
ATOM 1379 N N . VAL A 1 178 ? 0.940 10.683 -11.747 1.00 87.94 178 VAL A N 1
ATOM 1380 C CA . VAL A 1 178 ? -0.484 11.031 -11.721 1.00 87.94 178 VAL A CA 1
ATOM 1381 C C . VAL A 1 178 ? -0.795 12.009 -10.593 1.00 87.94 178 VAL A C 1
ATOM 1383 O O . VAL A 1 178 ? -1.473 13.009 -10.830 1.00 87.94 178 VAL A O 1
ATOM 1386 N N . PHE A 1 179 ? -0.281 11.760 -9.385 1.00 87.81 179 PHE A N 1
ATOM 1387 C CA . PHE A 1 179 ? -0.659 12.540 -8.203 1.00 87.81 179 PHE A CA 1
ATOM 1388 C C . PHE A 1 179 ? 0.076 13.873 -8.073 1.00 87.81 179 PHE A C 1
ATOM 1390 O O . PHE A 1 179 ? -0.555 14.896 -7.810 1.00 87.81 179 PHE A O 1
ATOM 1397 N N . VAL A 1 180 ? 1.396 13.881 -8.263 1.00 90.00 180 VAL A N 1
ATOM 1398 C CA . VAL A 1 180 ? 2.232 15.072 -8.030 1.00 90.00 180 VAL A CA 1
ATOM 1399 C C . VAL A 1 180 ? 2.825 15.664 -9.303 1.00 90.00 180 VAL A C 1
ATOM 1401 O O . VAL A 1 180 ? 3.217 16.830 -9.303 1.00 90.00 180 VAL A O 1
ATOM 1404 N N . ARG A 1 181 ? 2.795 14.906 -10.408 1.00 87.69 181 ARG A N 1
ATOM 1405 C CA . ARG A 1 181 ? 3.371 15.263 -11.716 1.00 87.69 181 ARG A CA 1
ATOM 1406 C C . ARG A 1 181 ? 4.879 15.540 -11.645 1.00 87.69 181 ARG A C 1
ATOM 1408 O O . ARG A 1 181 ? 5.507 15.520 -10.593 1.00 87.69 181 ARG A O 1
ATOM 1415 N N . LYS A 1 182 ? 5.477 15.795 -12.809 1.00 90.25 182 LYS A N 1
ATOM 1416 C CA . LYS A 1 182 ? 6.877 16.233 -12.906 1.00 90.25 182 LYS A CA 1
ATOM 1417 C C . LYS A 1 182 ? 7.011 17.710 -12.490 1.00 90.25 182 LYS A C 1
ATOM 1419 O O . LYS A 1 182 ? 6.073 18.474 -12.729 1.00 90.25 182 LYS A O 1
ATOM 1424 N N . PRO A 1 183 ? 8.171 18.121 -11.942 1.00 91.94 183 PRO A N 1
ATOM 1425 C CA . PRO A 1 183 ? 9.351 17.286 -11.681 1.00 91.94 183 PRO A CA 1
ATOM 1426 C C . PRO A 1 183 ? 9.265 16.465 -10.384 1.00 91.94 183 PRO A C 1
ATOM 1428 O O . PRO A 1 183 ? 9.989 15.484 -10.265 1.00 91.94 183 PRO A O 1
ATOM 1431 N N . LEU A 1 184 ? 8.349 16.804 -9.466 1.00 93.25 184 LEU A N 1
ATOM 1432 C CA . LEU A 1 184 ? 8.282 16.219 -8.121 1.00 93.25 184 LEU A CA 1
ATOM 1433 C C . LEU A 1 184 ? 8.116 14.689 -8.116 1.00 93.25 184 LEU A C 1
ATOM 1435 O O . LEU A 1 184 ? 8.662 14.016 -7.257 1.00 93.25 184 LEU A O 1
ATOM 1439 N N . SER A 1 185 ? 7.426 14.113 -9.102 1.00 92.75 185 SER A N 1
ATOM 1440 C CA . SER A 1 185 ? 7.255 12.658 -9.211 1.00 92.75 185 SER A CA 1
ATOM 1441 C C . SER A 1 185 ? 8.564 11.880 -9.361 1.00 92.75 185 SER A C 1
ATOM 1443 O O . SER A 1 185 ? 8.580 10.693 -9.065 1.00 92.75 185 SER A O 1
ATOM 1445 N N . ARG A 1 186 ? 9.632 12.528 -9.845 1.00 94.62 186 ARG A N 1
ATOM 1446 C CA . ARG A 1 186 ? 10.973 11.945 -10.023 1.00 94.62 186 ARG A CA 1
ATOM 1447 C C . ARG A 1 186 ? 11.983 12.465 -9.005 1.00 94.62 186 ARG A C 1
ATOM 1449 O O . ARG A 1 186 ? 13.163 12.148 -9.104 1.00 94.62 186 ARG A O 1
ATOM 1456 N N . ASP A 1 187 ? 11.538 13.301 -8.077 1.00 95.75 187 ASP A N 1
ATOM 1457 C CA . ASP A 1 187 ? 12.387 13.781 -7.003 1.00 95.75 187 ASP A CA 1
ATOM 1458 C C . ASP A 1 187 ? 12.709 12.612 -6.064 1.00 95.75 187 ASP A C 1
ATOM 1460 O O . ASP A 1 187 ? 11.813 11.931 -5.560 1.00 95.75 187 ASP A O 1
ATOM 1464 N N . GLU A 1 188 ? 13.998 12.335 -5.872 1.00 94.81 188 GLU A N 1
ATOM 1465 C CA . GLU A 1 188 ? 14.436 11.173 -5.095 1.00 94.81 188 GLU A CA 1
ATOM 1466 C C . GLU A 1 188 ? 14.024 11.304 -3.623 1.00 94.81 188 GLU A C 1
ATOM 1468 O O . GLU A 1 188 ? 13.678 10.311 -2.986 1.00 94.81 188 GLU A O 1
ATOM 1473 N N . GLU A 1 189 ? 13.972 12.527 -3.089 1.00 94.81 189 GLU A N 1
ATOM 1474 C CA . GLU A 1 189 ? 13.523 12.768 -1.721 1.00 94.81 189 GLU A CA 1
ATOM 1475 C C . GLU A 1 189 ? 12.019 12.485 -1.573 1.00 94.81 189 GLU A C 1
ATOM 1477 O O . GLU A 1 189 ? 11.607 11.830 -0.611 1.00 94.81 189 GLU A O 1
ATOM 1482 N N . TRP A 1 190 ? 11.201 12.878 -2.554 1.00 94.75 190 TRP A N 1
ATOM 1483 C CA . TRP A 1 190 ? 9.785 12.512 -2.636 1.00 94.75 190 TRP A CA 1
ATOM 1484 C C . TRP A 1 190 ? 9.579 10.997 -2.727 1.00 94.75 190 TRP A C 1
ATOM 1486 O O . TRP A 1 190 ? 8.775 10.444 -1.971 1.00 94.75 190 TRP A O 1
ATOM 1496 N N . LEU A 1 191 ? 10.309 10.316 -3.617 1.00 94.19 191 LEU A N 1
ATOM 1497 C CA . LEU A 1 191 ? 10.211 8.865 -3.802 1.00 94.19 191 LEU A CA 1
ATOM 1498 C C . LEU A 1 191 ? 10.563 8.120 -2.514 1.00 94.19 191 LEU A C 1
ATOM 1500 O O . LEU A 1 191 ? 9.781 7.289 -2.047 1.00 94.19 191 LEU A O 1
ATOM 1504 N N . GLN A 1 192 ? 11.695 8.459 -1.895 1.00 94.19 192 GLN A N 1
ATOM 1505 C CA . GLN A 1 192 ? 12.126 7.852 -0.637 1.00 94.19 192 GLN A CA 1
ATOM 1506 C C . GLN A 1 192 ? 11.139 8.132 0.494 1.00 94.19 192 GLN A C 1
ATOM 1508 O O . GLN A 1 192 ? 10.800 7.217 1.246 1.00 94.19 192 GLN A O 1
ATOM 1513 N N . THR A 1 193 ? 10.646 9.367 0.603 1.00 93.75 193 THR A N 1
ATOM 1514 C CA . THR A 1 193 ? 9.642 9.738 1.608 1.00 93.75 193 THR A CA 1
ATOM 1515 C C . THR A 1 193 ? 8.368 8.916 1.414 1.00 93.75 193 THR A C 1
ATOM 1517 O O . THR A 1 193 ? 7.883 8.302 2.359 1.00 93.75 193 THR A O 1
ATOM 1520 N N . SER A 1 194 ? 7.849 8.828 0.186 1.00 91.81 194 SER A N 1
ATOM 1521 C CA . SER A 1 194 ? 6.608 8.110 -0.124 1.00 91.81 194 SER A CA 1
ATOM 1522 C C . SER A 1 194 ? 6.714 6.597 0.111 1.00 91.81 194 SER A C 1
ATOM 1524 O O . SER A 1 194 ? 5.819 6.011 0.726 1.00 91.81 194 SER A O 1
ATOM 1526 N N . ILE A 1 195 ? 7.812 5.966 -0.322 1.00 91.44 195 ILE A N 1
ATOM 1527 C CA . ILE A 1 195 ? 8.033 4.520 -0.169 1.00 91.44 195 ILE A CA 1
ATOM 1528 C C . ILE A 1 195 ? 8.238 4.160 1.308 1.00 91.44 195 ILE A C 1
ATOM 1530 O O . ILE A 1 195 ? 7.572 3.263 1.836 1.00 91.44 195 ILE A O 1
ATOM 1534 N N . ASN A 1 196 ? 9.133 4.873 1.999 1.00 92.94 196 ASN A N 1
ATOM 1535 C CA . ASN A 1 196 ? 9.513 4.534 3.371 1.00 92.94 196 ASN A CA 1
ATOM 1536 C C . ASN A 1 196 ? 8.429 4.885 4.392 1.00 92.94 196 ASN A C 1
ATOM 1538 O O . ASN A 1 196 ? 8.345 4.219 5.427 1.00 92.94 196 ASN A O 1
ATOM 1542 N N . TYR A 1 197 ? 7.571 5.867 4.095 1.00 91.56 197 TYR A N 1
ATOM 1543 C CA . TYR A 1 197 ? 6.456 6.254 4.957 1.00 91.56 197 TYR A CA 1
ATOM 1544 C C . TYR A 1 197 ? 5.608 5.052 5.381 1.00 91.56 197 TYR A C 1
ATOM 1546 O O . TYR A 1 197 ? 5.392 4.836 6.571 1.00 91.56 197 TYR A O 1
ATOM 1554 N N . THR A 1 198 ? 5.205 4.213 4.424 1.00 86.94 198 THR A N 1
ATOM 1555 C CA . THR A 1 198 ? 4.343 3.051 4.691 1.00 86.94 198 THR A CA 1
ATOM 1556 C C . THR A 1 198 ? 5.020 2.038 5.617 1.00 86.94 198 THR A C 1
ATOM 1558 O O . THR A 1 198 ? 4.405 1.546 6.566 1.00 86.94 198 THR A O 1
ATOM 1561 N N . ALA A 1 199 ? 6.301 1.740 5.379 1.00 87.56 199 ALA A N 1
ATOM 1562 C CA . ALA A 1 199 ? 7.058 0.807 6.209 1.00 87.56 199 ALA A CA 1
ATOM 1563 C C . ALA A 1 199 ? 7.271 1.353 7.630 1.00 87.56 199 ALA A C 1
ATOM 1565 O O . ALA A 1 199 ? 7.149 0.615 8.611 1.00 87.56 199 ALA A O 1
ATOM 1566 N N . ASP A 1 200 ? 7.557 2.648 7.758 1.00 92.00 200 ASP A N 1
ATOM 1567 C CA . ASP A 1 200 ? 7.768 3.286 9.055 1.00 92.00 200 ASP A CA 1
ATOM 1568 C C . ASP A 1 200 ? 6.448 3.464 9.837 1.00 92.00 200 ASP A C 1
ATOM 1570 O O . ASP A 1 200 ? 6.471 3.372 11.063 1.00 92.00 200 ASP A O 1
ATOM 1574 N N . CYS A 1 201 ? 5.284 3.574 9.178 1.00 89.12 201 CYS A N 1
ATOM 1575 C CA . CYS A 1 201 ? 3.973 3.506 9.844 1.00 89.12 201 CYS A CA 1
ATOM 1576 C C . CYS A 1 201 ? 3.753 2.169 10.570 1.00 89.12 201 CYS A C 1
ATOM 1578 O O . CYS A 1 201 ? 3.249 2.151 11.695 1.00 89.12 201 CYS A O 1
ATOM 1580 N N . ILE A 1 202 ? 4.160 1.047 9.963 1.00 85.69 202 ILE A N 1
ATOM 1581 C CA . ILE A 1 202 ? 4.068 -0.280 10.595 1.00 85.69 202 ILE A CA 1
ATOM 1582 C C . ILE A 1 202 ? 4.994 -0.354 11.815 1.00 85.69 202 ILE A C 1
ATOM 1584 O O . ILE A 1 202 ? 4.580 -0.824 12.877 1.00 85.69 202 ILE A O 1
ATOM 1588 N N . LYS A 1 203 ? 6.229 0.154 11.699 1.00 90.69 203 LYS A N 1
ATOM 1589 C CA . LYS A 1 203 ? 7.180 0.210 12.823 1.00 90.69 203 LYS A CA 1
ATOM 1590 C C . LYS A 1 203 ? 6.653 1.075 13.966 1.00 90.69 203 LYS A C 1
ATOM 1592 O O . LYS A 1 203 ? 6.673 0.633 15.110 1.00 90.69 203 LYS A O 1
ATOM 1597 N N . ALA A 1 204 ? 6.103 2.248 13.654 1.00 91.44 204 ALA A N 1
ATOM 1598 C CA . ALA A 1 204 ? 5.497 3.150 14.628 1.00 91.44 204 ALA A CA 1
ATOM 1599 C C . ALA A 1 204 ? 4.343 2.486 15.387 1.00 91.44 204 ALA A C 1
ATOM 1601 O O . ALA A 1 204 ? 4.284 2.546 16.615 1.00 91.44 204 ALA A O 1
ATOM 1602 N N . LYS A 1 205 ? 3.461 1.784 14.669 1.00 88.31 205 LYS A N 1
ATOM 1603 C CA . LYS A 1 205 ? 2.382 0.997 15.269 1.00 88.31 205 LYS A CA 1
ATOM 1604 C C . LYS A 1 205 ? 2.922 -0.112 16.178 1.00 88.31 205 LYS A C 1
ATOM 1606 O O . LYS A 1 205 ? 2.441 -0.270 17.298 1.00 88.31 205 LYS A O 1
ATOM 1611 N N . ASN A 1 206 ? 3.930 -0.861 15.731 1.00 88.06 206 ASN A N 1
ATOM 1612 C CA . ASN A 1 206 ? 4.510 -1.957 16.512 1.00 88.06 206 ASN A CA 1
ATOM 1613 C C . ASN A 1 206 ? 5.239 -1.461 17.770 1.00 88.06 206 ASN A C 1
ATOM 1615 O O . ASN A 1 206 ? 5.159 -2.118 18.804 1.00 88.06 206 ASN A O 1
ATOM 1619 N N . ALA A 1 207 ? 5.893 -0.300 17.713 1.00 91.06 207 ALA A N 1
ATOM 1620 C CA . ALA A 1 207 ? 6.489 0.341 18.883 1.00 91.06 207 ALA A CA 1
ATOM 1621 C C . ALA A 1 207 ? 5.411 0.827 19.868 1.00 91.06 207 ALA A C 1
ATOM 1623 O O . ALA A 1 207 ? 5.501 0.585 21.069 1.00 91.06 207 ALA A O 1
ATOM 1624 N N . ALA A 1 208 ? 4.339 1.449 19.366 1.00 90.12 208 ALA A N 1
ATOM 1625 C CA . ALA A 1 208 ? 3.263 1.977 20.202 1.00 90.12 208 ALA A CA 1
ATOM 1626 C C . ALA A 1 208 ? 2.456 0.886 20.933 1.00 90.12 208 ALA A C 1
ATOM 1628 O O . ALA A 1 208 ? 2.033 1.099 22.071 1.00 90.12 208 ALA A O 1
ATOM 1629 N N . VAL A 1 209 ? 2.243 -0.284 20.315 1.00 87.50 209 VAL A N 1
ATOM 1630 C CA . VAL A 1 209 ? 1.473 -1.385 20.930 1.00 87.50 209 VAL A CA 1
ATOM 1631 C C . VAL A 1 209 ? 2.160 -1.966 22.170 1.00 87.50 209 VAL A C 1
ATOM 1633 O O . VAL A 1 209 ? 1.451 -2.389 23.080 1.00 87.50 209 VAL A O 1
ATOM 1636 N N . GLN A 1 210 ? 3.495 -1.913 22.257 1.00 89.19 210 GLN A N 1
ATOM 1637 C CA . GLN A 1 210 ? 4.260 -2.413 23.414 1.00 89.19 210 GLN A CA 1
ATOM 1638 C C . GLN A 1 210 ? 3.935 -1.665 24.716 1.00 89.19 210 GLN A C 1
ATOM 1640 O O . GLN A 1 210 ? 4.156 -2.183 25.808 1.00 89.19 210 GLN A O 1
ATOM 1645 N N . TRP A 1 211 ? 3.383 -0.456 24.608 1.00 89.38 211 TRP A N 1
ATOM 1646 C CA . TRP A 1 211 ? 2.990 0.353 25.751 1.00 89.38 211 TRP A CA 1
ATOM 1647 C C . TRP A 1 211 ? 1.522 0.115 26.128 1.00 89.38 211 TRP A C 1
ATOM 1649 O O . TRP A 1 211 ? 0.669 0.005 25.235 1.00 89.38 211 TRP A O 1
ATOM 1659 N N . PRO A 1 212 ? 1.180 0.102 27.431 1.00 86.62 212 PRO A N 1
ATOM 1660 C CA . PRO A 1 212 ? -0.208 0.081 27.886 1.00 86.62 212 PRO A CA 1
ATOM 1661 C C . PRO A 1 212 ? -1.034 1.228 27.288 1.00 86.62 212 PRO A C 1
ATOM 1663 O O . PRO A 1 212 ? -0.555 2.349 27.150 1.00 86.62 212 PRO A O 1
ATOM 1666 N N . ALA A 1 213 ? -2.311 0.985 26.981 1.00 83.44 213 ALA A N 1
ATOM 1667 C CA . ALA A 1 213 ? -3.151 1.945 26.252 1.00 83.44 213 ALA A CA 1
ATOM 1668 C C . ALA A 1 213 ? -3.184 3.365 26.858 1.00 83.44 213 ALA A C 1
ATOM 1670 O O . ALA A 1 213 ? -3.233 4.347 26.121 1.00 83.44 213 ALA A O 1
ATOM 1671 N N . TRP A 1 214 ? -3.133 3.490 28.188 1.00 79.31 214 TRP A N 1
ATOM 1672 C CA . TRP A 1 214 ? -3.179 4.786 28.870 1.00 79.31 214 TRP A CA 1
ATOM 1673 C C . TRP A 1 214 ? -1.854 5.563 28.798 1.00 79.31 214 TRP A C 1
ATOM 1675 O O . TRP A 1 214 ? -1.882 6.790 28.725 1.00 79.31 214 TRP A O 1
ATOM 1685 N N . THR A 1 215 ? -0.703 4.881 28.763 1.00 87.50 215 THR A N 1
ATOM 1686 C CA . THR A 1 215 ? 0.612 5.543 28.683 1.00 87.50 215 THR A CA 1
ATOM 1687 C C . THR A 1 215 ? 0.920 6.030 27.272 1.00 87.50 215 THR A C 1
ATOM 1689 O O . THR A 1 215 ? 1.682 6.983 27.110 1.00 87.50 215 THR A O 1
ATOM 1692 N N . ARG A 1 216 ? 0.294 5.435 26.245 1.00 89.44 216 ARG A N 1
ATOM 1693 C CA . ARG A 1 216 ? 0.515 5.780 24.830 1.00 89.44 216 ARG A CA 1
ATOM 1694 C C . ARG A 1 216 ? 0.319 7.266 24.534 1.00 89.44 216 ARG A C 1
ATOM 1696 O O . ARG A 1 216 ? 1.040 7.794 23.702 1.00 89.44 216 ARG A O 1
ATOM 1703 N N . TYR A 1 217 ? -0.598 7.967 25.206 1.00 87.75 217 TYR A N 1
ATOM 1704 C CA . TYR A 1 217 ? -0.770 9.417 25.006 1.00 87.75 217 TYR A CA 1
ATOM 1705 C C . TYR A 1 217 ? 0.457 10.239 25.415 1.00 87.75 217 TYR A C 1
ATOM 1707 O O . TYR A 1 217 ? 0.731 11.264 24.797 1.00 87.75 217 TYR A O 1
ATOM 1715 N N . PHE A 1 218 ? 1.199 9.774 26.418 1.00 89.56 218 PHE A N 1
ATOM 1716 C CA . PHE A 1 218 ? 2.379 10.460 26.929 1.00 89.56 218 PHE A CA 1
ATOM 1717 C C . PHE A 1 218 ? 3.648 9.995 26.225 1.00 89.56 218 PHE A C 1
ATOM 1719 O O . PHE A 1 218 ? 4.494 10.819 25.914 1.00 89.56 218 PHE A O 1
ATOM 1726 N N . VAL A 1 219 ? 3.772 8.696 25.940 1.00 91.75 219 VAL A N 1
ATOM 1727 C CA . VAL A 1 219 ? 5.010 8.115 25.399 1.00 91.75 219 VAL A CA 1
ATOM 1728 C C . VAL A 1 219 ? 5.095 8.222 23.877 1.00 91.75 219 VAL A C 1
ATOM 1730 O O . VAL A 1 219 ? 6.171 8.489 23.351 1.00 91.75 219 VAL A O 1
ATOM 1733 N N . ALA A 1 220 ? 3.979 8.063 23.155 1.00 90.81 220 ALA A N 1
ATOM 1734 C CA . ALA A 1 220 ? 3.979 8.020 21.690 1.00 90.81 220 ALA A CA 1
ATOM 1735 C C . ALA A 1 220 ? 4.680 9.221 21.014 1.00 90.81 220 ALA A C 1
ATOM 1737 O O . ALA A 1 220 ? 5.452 8.989 20.086 1.00 90.81 220 ALA A O 1
ATOM 1738 N N . PRO A 1 221 ? 4.509 10.482 21.465 1.00 90.75 221 PRO A N 1
ATOM 1739 C CA . PRO A 1 221 ? 5.217 11.624 20.874 1.00 90.75 221 PRO A CA 1
ATOM 1740 C C . PRO A 1 221 ? 6.752 11.555 20.971 1.00 90.75 221 PRO A C 1
ATOM 1742 O O . PRO A 1 221 ? 7.446 12.209 20.190 1.00 90.75 221 PRO A O 1
ATOM 1745 N N . PHE A 1 222 ? 7.286 10.776 21.914 1.00 93.50 222 PHE A N 1
ATOM 1746 C CA . PHE A 1 222 ? 8.724 10.615 22.141 1.00 93.50 222 PHE A CA 1
ATOM 1747 C C . PHE A 1 222 ? 9.303 9.361 21.479 1.00 93.50 222 PHE A C 1
ATOM 1749 O O . PHE A 1 222 ? 10.518 9.181 21.493 1.00 93.50 222 PHE A O 1
ATOM 1756 N N . LEU A 1 223 ? 8.465 8.501 20.887 1.00 94.25 223 LEU A N 1
ATOM 1757 C CA . LEU A 1 223 ? 8.948 7.321 20.178 1.00 94.25 223 LEU A CA 1
ATOM 1758 C C . LEU A 1 223 ? 9.629 7.737 18.864 1.00 94.25 223 LEU A C 1
ATOM 1760 O O . LEU A 1 223 ? 9.003 8.435 18.053 1.00 94.25 223 LEU A O 1
ATOM 1764 N N . PRO A 1 224 ? 10.875 7.296 18.610 1.00 95.62 224 PRO A N 1
ATOM 1765 C CA . PRO A 1 224 ? 11.616 7.684 17.414 1.00 95.62 224 PRO A CA 1
ATOM 1766 C C . PRO A 1 224 ? 10.906 7.239 16.130 1.00 95.62 224 PRO A C 1
ATOM 1768 O O . PRO A 1 224 ? 10.933 7.953 15.131 1.00 95.62 224 PRO A O 1
ATOM 1771 N N . GLU A 1 225 ? 10.198 6.108 16.146 1.00 94.94 225 GLU A N 1
ATOM 1772 C CA . GLU A 1 225 ? 9.424 5.621 15.004 1.00 94.94 225 GLU A CA 1
ATOM 1773 C C . GLU A 1 225 ? 8.264 6.562 14.654 1.00 94.94 225 GLU A C 1
ATOM 1775 O O . GLU A 1 225 ? 8.009 6.820 13.478 1.00 94.94 225 GLU A O 1
ATOM 1780 N N . ILE A 1 226 ? 7.581 7.118 15.659 1.00 92.94 226 ILE A N 1
ATOM 1781 C CA . ILE A 1 226 ? 6.484 8.076 15.450 1.00 92.94 226 ILE A CA 1
ATOM 1782 C C . ILE A 1 226 ? 7.034 9.420 14.979 1.00 92.94 226 ILE A C 1
ATOM 1784 O O . ILE A 1 226 ? 6.491 10.016 14.047 1.00 92.94 226 ILE A O 1
ATOM 1788 N N . GLN A 1 227 ? 8.143 9.876 15.565 1.00 93.62 227 GLN A N 1
ATOM 1789 C CA . GLN A 1 227 ? 8.834 11.081 15.107 1.00 93.62 227 GLN A CA 1
ATOM 1790 C C . GLN A 1 227 ? 9.284 10.948 13.651 1.00 93.62 227 GLN A C 1
ATOM 1792 O O . GLN A 1 227 ? 9.138 11.892 12.877 1.00 93.62 227 GLN A O 1
ATOM 1797 N N . LYS A 1 228 ? 9.746 9.763 13.244 1.00 94.62 228 LYS A N 1
ATOM 1798 C CA . LYS A 1 228 ? 10.138 9.476 11.862 1.00 94.62 228 LYS A CA 1
ATOM 1799 C C . LYS A 1 228 ? 8.956 9.535 10.890 1.00 94.62 228 LYS A C 1
ATOM 1801 O O . LYS A 1 228 ? 9.069 10.147 9.832 1.00 94.62 228 LYS A O 1
ATOM 1806 N N . VAL A 1 229 ? 7.801 8.974 11.256 1.00 92.69 229 VAL A N 1
ATOM 1807 C CA . VAL A 1 229 ? 6.558 9.104 10.467 1.00 92.69 229 VAL A CA 1
ATOM 1808 C C . VAL A 1 229 ? 6.144 10.573 10.335 1.00 92.69 229 VAL A C 1
ATOM 1810 O O . VAL A 1 229 ? 5.780 11.020 9.245 1.00 92.69 229 VAL A O 1
ATOM 1813 N N . GLN A 1 230 ? 6.251 11.352 11.416 1.00 91.31 230 GLN A N 1
ATOM 1814 C CA . GLN A 1 230 ? 5.971 12.786 11.372 1.00 91.31 230 GLN A CA 1
ATOM 1815 C C . GLN A 1 230 ? 6.973 13.530 10.474 1.00 91.31 230 GLN A C 1
ATOM 1817 O O . GLN A 1 230 ? 6.562 14.397 9.702 1.00 91.31 230 GLN A O 1
ATOM 1822 N N . ALA A 1 231 ? 8.258 13.172 10.516 1.00 94.06 231 ALA A N 1
ATOM 1823 C CA . ALA A 1 231 ? 9.285 13.748 9.653 1.00 94.06 231 ALA A CA 1
ATOM 1824 C C . ALA A 1 231 ? 8.964 13.521 8.169 1.00 94.06 231 ALA A C 1
ATOM 1826 O O . ALA A 1 231 ? 8.983 14.482 7.404 1.00 94.06 231 ALA A O 1
ATOM 1827 N N . HIS A 1 232 ? 8.550 12.306 7.785 1.00 93.94 232 HIS A N 1
ATOM 1828 C CA . HIS A 1 232 ? 8.072 12.019 6.426 1.00 93.94 232 HIS A CA 1
ATOM 1829 C C . HIS A 1 232 ? 6.893 12.913 6.031 1.00 93.94 232 HIS A C 1
ATOM 1831 O O . HIS A 1 232 ? 6.899 13.502 4.954 1.00 93.94 232 HIS A O 1
ATOM 1837 N N . THR A 1 233 ? 5.891 13.077 6.906 1.00 91.12 233 THR A N 1
ATOM 1838 C CA . THR A 1 233 ? 4.738 13.946 6.595 1.00 91.12 233 THR A CA 1
ATOM 1839 C C . THR A 1 233 ? 5.116 15.419 6.461 1.00 91.12 233 THR A C 1
ATOM 1841 O O . THR A 1 233 ? 4.612 16.100 5.570 1.00 91.12 233 THR A O 1
ATOM 1844 N N . ASN A 1 234 ? 6.030 15.908 7.302 1.00 93.88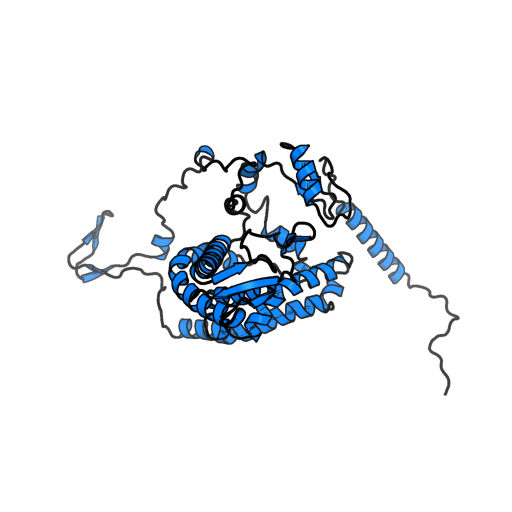 234 ASN A N 1
ATOM 1845 C CA . ASN A 1 234 ? 6.513 17.284 7.243 1.00 93.88 234 ASN A CA 1
ATOM 1846 C C . ASN A 1 234 ? 7.321 17.517 5.962 1.00 93.88 234 ASN A C 1
ATOM 1848 O O . ASN A 1 234 ? 7.114 18.522 5.286 1.00 93.88 234 ASN A O 1
ATOM 1852 N N . LYS A 1 235 ? 8.181 16.561 5.597 1.00 95.25 235 LYS A N 1
ATOM 1853 C CA . LYS A 1 235 ? 8.969 16.600 4.366 1.00 95.25 235 LYS A CA 1
ATOM 1854 C C . LYS A 1 235 ? 8.080 16.565 3.126 1.00 95.25 235 LYS A C 1
ATOM 1856 O O . LYS A 1 235 ? 8.227 17.398 2.237 1.00 95.25 235 LYS A O 1
ATOM 1861 N N . ALA A 1 236 ? 7.094 15.671 3.089 1.00 93.62 236 ALA A N 1
ATOM 1862 C CA . ALA A 1 236 ? 6.115 15.624 2.008 1.00 93.62 236 ALA A CA 1
ATOM 1863 C C . ALA A 1 236 ? 5.335 16.945 1.892 1.00 93.62 236 ALA A C 1
ATOM 1865 O O . ALA A 1 236 ? 5.128 17.441 0.786 1.00 93.62 236 ALA A O 1
ATOM 1866 N N . ALA A 1 237 ? 4.938 17.549 3.018 1.00 93.69 237 ALA A N 1
ATOM 1867 C CA . ALA A 1 237 ? 4.273 18.849 3.027 1.00 93.69 237 ALA A CA 1
ATOM 1868 C C . ALA A 1 237 ? 5.177 19.971 2.489 1.00 93.69 237 ALA A C 1
ATOM 1870 O O . ALA A 1 237 ? 4.705 20.810 1.724 1.00 93.69 237 ALA A O 1
ATOM 1871 N N . GLU A 1 238 ? 6.464 19.973 2.844 1.00 96.06 238 GLU A N 1
ATOM 1872 C CA . GLU A 1 238 ? 7.466 20.908 2.321 1.00 96.06 238 GLU A CA 1
ATOM 1873 C C . GLU A 1 238 ? 7.597 20.793 0.796 1.00 96.06 238 GLU A C 1
ATOM 1875 O O . GLU A 1 238 ? 7.461 21.794 0.091 1.00 96.06 238 GLU A O 1
ATOM 1880 N N . LEU A 1 239 ? 7.768 19.570 0.288 1.00 94.94 239 LEU A N 1
ATOM 1881 C CA . LEU A 1 239 ? 7.921 19.283 -1.140 1.00 94.94 239 LEU A CA 1
ATOM 1882 C C . LEU A 1 239 ? 6.650 19.599 -1.949 1.00 94.94 239 LEU A C 1
ATOM 1884 O O . LEU A 1 239 ? 6.723 20.085 -3.078 1.00 94.94 239 LEU A O 1
ATOM 1888 N N . LEU A 1 240 ? 5.467 19.375 -1.369 1.00 94.00 240 LEU A N 1
ATOM 1889 C CA . LEU A 1 240 ? 4.180 19.680 -2.003 1.00 94.00 240 LEU A CA 1
ATOM 1890 C C . LEU A 1 240 ? 3.822 21.165 -1.962 1.00 94.00 240 LEU A C 1
ATOM 1892 O O . LEU A 1 240 ? 3.083 21.636 -2.829 1.00 94.00 240 LEU A O 1
ATOM 1896 N N . LYS A 1 241 ? 4.325 21.919 -0.981 1.00 94.00 241 LYS A N 1
ATOM 1897 C CA . LYS A 1 241 ? 4.022 23.343 -0.799 1.00 94.00 241 LYS A CA 1
ATOM 1898 C C . LYS A 1 241 ? 4.191 24.177 -2.078 1.00 94.00 241 LYS A C 1
ATOM 1900 O O . LYS A 1 241 ? 3.243 24.889 -2.408 1.00 94.00 241 LYS A O 1
ATOM 1905 N N . PRO A 1 242 ? 5.307 24.116 -2.836 1.00 92.50 242 PRO A N 1
ATOM 1906 C CA . PRO A 1 242 ? 5.442 24.885 -4.076 1.00 92.50 242 PRO A CA 1
ATOM 1907 C C . PRO A 1 242 ? 4.435 24.457 -5.149 1.00 92.50 242 PRO A C 1
ATOM 1909 O O . PRO A 1 242 ? 3.893 25.312 -5.851 1.00 92.50 242 PRO A O 1
ATOM 1912 N N . VAL A 1 243 ? 4.132 23.159 -5.246 1.00 88.50 243 VAL A N 1
ATOM 1913 C CA . VAL A 1 243 ? 3.143 22.630 -6.192 1.00 88.50 243 VAL A CA 1
ATOM 1914 C C . VAL A 1 243 ? 1.760 23.185 -5.853 1.00 88.50 243 VAL A C 1
ATOM 1916 O O . VAL A 1 243 ? 1.125 23.812 -6.700 1.00 88.50 243 VAL A O 1
ATOM 1919 N N . ILE A 1 244 ? 1.323 23.030 -4.601 1.00 88.75 244 ILE A N 1
ATOM 1920 C CA . ILE A 1 244 ? 0.031 23.516 -4.095 1.00 88.75 244 ILE A CA 1
ATOM 1921 C C . ILE A 1 244 ? -0.074 25.035 -4.226 1.00 88.75 244 ILE A C 1
ATOM 1923 O O . ILE A 1 244 ? -1.073 25.531 -4.741 1.00 88.75 244 ILE A O 1
ATOM 1927 N N . ASN A 1 245 ? 0.958 25.783 -3.835 1.00 90.38 245 ASN A N 1
ATOM 1928 C CA . ASN A 1 245 ? 0.978 27.236 -3.986 1.00 90.38 245 ASN A CA 1
ATOM 1929 C C . ASN A 1 245 ? 0.877 27.652 -5.456 1.00 90.38 245 ASN A C 1
ATOM 1931 O O . ASN A 1 245 ? 0.182 28.615 -5.765 1.00 90.38 245 ASN A O 1
ATOM 1935 N N . GLY A 1 246 ? 1.510 26.910 -6.369 1.00 85.00 246 GLY A N 1
ATOM 1936 C CA . GLY A 1 246 ? 1.353 27.101 -7.808 1.00 85.00 246 GLY A CA 1
ATOM 1937 C C . GLY A 1 246 ? -0.094 26.915 -8.271 1.00 85.00 246 GLY A C 1
ATOM 1938 O O . GLY A 1 246 ? -0.585 27.724 -9.059 1.00 85.00 246 GLY A O 1
ATOM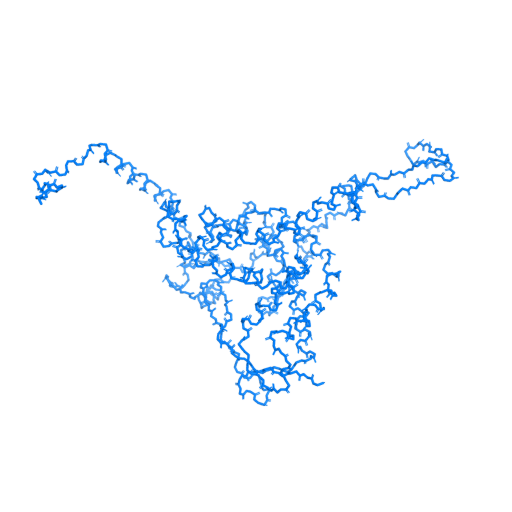 1939 N N . TRP A 1 247 ? -0.799 25.903 -7.755 1.00 80.88 247 TRP A N 1
ATOM 1940 C CA . TRP A 1 247 ? -2.226 25.688 -8.029 1.00 80.88 247 TRP A CA 1
ATOM 1941 C C . TRP A 1 247 ? -3.100 26.795 -7.448 1.00 80.88 247 TRP A C 1
ATOM 1943 O O . TRP A 1 247 ? -3.914 27.353 -8.174 1.00 80.88 247 TRP A O 1
ATOM 1953 N N . ILE A 1 248 ? -2.891 27.162 -6.181 1.00 83.75 248 ILE A N 1
ATOM 1954 C CA . ILE A 1 248 ? -3.616 28.255 -5.521 1.00 83.75 248 ILE A CA 1
ATOM 1955 C C . ILE A 1 248 ? -3.402 29.562 -6.283 1.00 83.75 248 ILE A C 1
ATOM 1957 O O . ILE A 1 248 ? -4.352 30.305 -6.507 1.00 83.75 248 ILE A O 1
ATOM 1961 N N . ARG A 1 249 ? -2.169 29.840 -6.717 1.00 82.50 249 ARG A N 1
ATOM 1962 C CA . ARG A 1 249 ? -1.848 31.030 -7.503 1.00 82.50 249 ARG A CA 1
ATOM 1963 C C . ARG A 1 249 ? -2.569 31.015 -8.850 1.00 82.50 249 ARG A C 1
ATOM 1965 O O . ARG A 1 249 ? -3.264 31.971 -9.145 1.00 82.50 249 ARG A O 1
ATOM 1972 N N . ARG A 1 250 ? -2.488 29.922 -9.619 1.00 74.75 250 ARG A N 1
ATOM 1973 C CA . ARG A 1 250 ? -3.210 29.780 -10.903 1.00 74.75 250 ARG A CA 1
ATOM 1974 C C . ARG A 1 250 ? -4.724 29.910 -10.744 1.00 74.75 250 ARG A C 1
ATOM 1976 O O . ARG A 1 250 ? -5.375 30.485 -11.609 1.00 74.75 250 ARG A O 1
ATOM 1983 N N . PHE A 1 251 ? -5.255 29.386 -9.641 1.00 68.94 251 PHE A N 1
ATOM 1984 C CA . PHE A 1 251 ? -6.663 29.505 -9.282 1.00 68.94 251 PHE A CA 1
ATOM 1985 C C . PHE A 1 251 ? -7.042 30.963 -8.979 1.00 68.94 251 PHE A C 1
ATOM 1987 O O . PHE A 1 251 ? -8.055 31.444 -9.470 1.00 68.94 251 PHE A O 1
ATOM 1994 N N . ARG A 1 252 ? -6.203 31.693 -8.233 1.00 75.31 252 ARG A N 1
ATOM 1995 C CA . ARG A 1 252 ? -6.407 33.117 -7.906 1.00 75.31 252 ARG A CA 1
ATOM 1996 C C . ARG A 1 252 ? -6.185 34.063 -9.090 1.00 75.31 252 ARG A C 1
ATOM 1998 O O . ARG A 1 252 ? -6.862 35.074 -9.181 1.00 75.31 252 ARG A O 1
ATOM 2005 N N . GLU A 1 253 ? -5.251 33.746 -9.985 1.00 72.56 253 GLU A N 1
ATOM 2006 C CA . GLU A 1 253 ? -4.884 34.553 -11.162 1.00 72.56 253 GLU A CA 1
ATOM 2007 C C . GLU A 1 253 ? -5.876 34.418 -12.336 1.00 72.56 253 GLU A C 1
ATOM 2009 O O . GLU A 1 253 ? -5.623 34.937 -13.420 1.00 72.56 253 GLU A O 1
ATOM 2014 N N . GLY A 1 254 ? -7.007 33.728 -12.158 1.00 51.28 254 GLY A N 1
ATOM 2015 C CA . GLY A 1 254 ? -8.106 33.769 -13.127 1.00 51.28 254 GLY A CA 1
ATOM 2016 C C . GLY A 1 254 ? -7.879 32.984 -14.422 1.00 51.28 254 GLY A C 1
ATOM 2017 O O . GLY A 1 254 ? -8.615 33.177 -15.387 1.00 51.28 254 GLY A O 1
ATOM 2018 N N . LYS A 1 255 ? -6.928 32.040 -14.472 1.00 46.06 255 LYS A N 1
ATOM 2019 C CA . LYS A 1 255 ? -6.920 31.016 -15.533 1.00 46.06 255 LYS A CA 1
ATOM 2020 C C . LYS A 1 255 ? -7.840 29.869 -15.140 1.00 46.06 255 LYS A C 1
ATOM 2022 O O . LYS A 1 255 ? -7.395 28.790 -14.751 1.00 46.06 255 LYS A O 1
ATOM 2027 N N . VAL A 1 256 ? -9.136 30.123 -15.295 1.00 41.84 256 VAL A N 1
ATOM 2028 C CA . VAL A 1 256 ? -10.160 29.090 -15.447 1.00 41.84 256 VAL A CA 1
ATOM 2029 C C . VAL A 1 256 ? -9.786 28.250 -16.672 1.00 41.84 256 VAL A C 1
ATOM 2031 O O . VAL A 1 256 ? -10.151 28.560 -17.800 1.00 41.84 256 VAL A O 1
ATOM 2034 N N . LEU A 1 257 ? -9.050 27.160 -16.467 1.00 43.44 257 LEU A N 1
ATOM 2035 C CA . LEU A 1 257 ? -9.252 25.964 -17.277 1.00 43.44 257 LEU A CA 1
ATOM 2036 C C . LEU A 1 257 ? -10.344 25.154 -16.576 1.00 43.44 257 LEU A C 1
ATOM 2038 O O . LEU A 1 257 ? -10.061 24.210 -15.850 1.00 43.44 257 LEU A O 1
ATOM 2042 N N . GLY A 1 258 ? -11.583 25.608 -16.788 1.00 35.25 258 GLY A N 1
ATOM 2043 C CA . GLY A 1 258 ? -12.829 24.920 -16.453 1.00 35.25 258 GLY A CA 1
ATOM 2044 C C . GLY A 1 258 ? -13.251 24.968 -14.985 1.00 35.25 258 GLY A C 1
ATOM 2045 O O . GLY A 1 258 ? -12.673 24.276 -14.153 1.00 35.25 258 GLY A O 1
ATOM 2046 N N . GLY A 1 259 ? -14.341 25.691 -14.699 1.00 37.72 259 GLY A N 1
ATOM 2047 C CA . GLY A 1 259 ? -15.178 25.368 -13.541 1.00 37.72 259 GLY A CA 1
ATOM 2048 C C . GLY A 1 259 ? -15.749 26.510 -12.704 1.00 37.72 259 GLY A C 1
ATOM 2049 O O . GLY A 1 259 ? 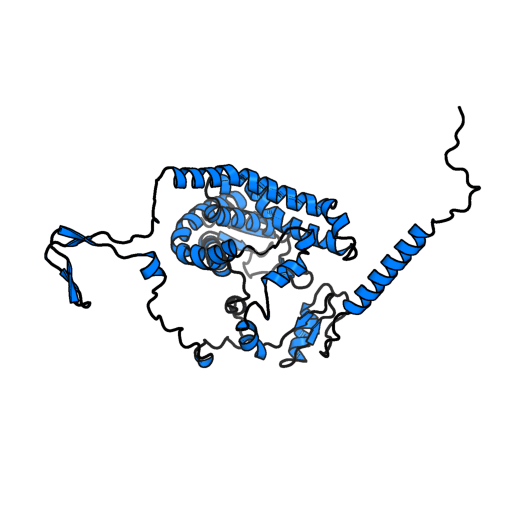-15.989 26.276 -11.525 1.00 37.72 259 GLY A O 1
ATOM 2050 N N . GLU A 1 260 ? -16.025 27.694 -13.260 1.00 36.91 260 GLU A N 1
ATOM 2051 C CA . GLU A 1 260 ? -17.197 28.430 -12.764 1.00 36.91 260 GLU A CA 1
ATOM 2052 C C . GLU A 1 260 ? -18.444 27.779 -13.364 1.00 36.91 260 GLU A C 1
ATOM 2054 O O . GLU A 1 260 ? -18.513 27.484 -14.560 1.00 36.91 260 GLU A O 1
ATOM 2059 N N . SER A 1 261 ? -19.389 27.456 -12.488 1.00 44.06 261 SER A N 1
ATOM 2060 C CA . SER A 1 261 ? -20.568 26.659 -12.795 1.00 44.06 261 SER A CA 1
ATOM 2061 C C . SER A 1 261 ? -21.600 27.523 -13.539 1.00 44.06 261 SER A C 1
ATOM 2063 O O . SER A 1 261 ? -22.569 27.994 -12.955 1.00 44.06 261 SER A O 1
ATOM 2065 N N . ALA A 1 262 ? -21.392 27.693 -14.845 1.00 39.59 262 ALA A N 1
ATOM 2066 C CA . ALA A 1 262 ? -22.423 28.012 -15.827 1.00 39.59 262 ALA A CA 1
ATOM 2067 C C . ALA A 1 262 ? -22.030 27.374 -17.168 1.00 39.59 262 ALA A C 1
ATOM 2069 O O . ALA A 1 262 ? -21.181 27.881 -17.903 1.00 39.59 262 ALA A O 1
ATOM 2070 N N . ALA A 1 263 ? -22.603 26.214 -17.485 1.00 46.06 263 ALA A N 1
ATOM 2071 C CA . ALA A 1 263 ? -22.323 25.534 -18.744 1.00 46.06 263 ALA A CA 1
ATOM 2072 C C . ALA A 1 263 ? -23.240 26.056 -19.867 1.00 46.06 263 ALA A C 1
ATOM 2074 O O . ALA A 1 263 ? -24.456 26.123 -19.712 1.00 46.06 263 ALA A O 1
ATOM 2075 N N . SER A 1 264 ? -22.645 26.336 -21.034 1.00 43.31 264 SER A N 1
ATOM 2076 C CA . SER A 1 264 ? -23.321 26.580 -22.321 1.00 43.31 264 SER A CA 1
ATOM 2077 C C . SER A 1 264 ? -24.106 27.902 -22.461 1.00 43.31 264 SER A C 1
ATOM 2079 O O . SER A 1 264 ? -25.326 27.892 -22.603 1.00 43.31 264 SER A O 1
ATOM 2081 N N . LEU A 1 265 ? -23.396 29.039 -22.553 1.00 50.06 265 LEU A N 1
ATOM 2082 C CA . LEU A 1 265 ? -23.974 30.318 -23.003 1.00 50.06 265 LEU A CA 1
ATOM 2083 C C . LEU A 1 265 ? -24.514 30.211 -24.442 1.00 50.06 265 LEU A C 1
ATOM 2085 O O . LEU A 1 265 ? -23.809 29.746 -25.346 1.00 50.06 265 LEU A O 1
ATOM 2089 N N . ARG A 1 266 ? -25.746 30.671 -24.674 1.00 58.34 266 ARG A N 1
ATOM 2090 C CA . ARG A 1 266 ? -26.348 30.831 -26.010 1.00 58.34 266 ARG A CA 1
ATOM 2091 C C . ARG A 1 266 ? -27.077 32.168 -26.088 1.00 58.34 266 ARG A C 1
ATOM 2093 O O . ARG A 1 266 ? -27.525 32.680 -25.070 1.00 58.34 266 ARG A O 1
ATOM 2100 N N . VAL A 1 267 ? -27.222 32.709 -27.293 1.00 71.62 267 VAL A N 1
ATOM 2101 C CA . VAL A 1 267 ? -28.072 33.878 -27.560 1.00 71.62 267 VAL A CA 1
ATOM 2102 C C . VAL A 1 267 ? -29.248 33.423 -28.408 1.00 71.62 267 VAL A C 1
ATOM 2104 O O . VAL A 1 267 ? -29.063 32.705 -29.391 1.00 71.62 267 VAL A O 1
ATOM 2107 N N . THR A 1 268 ? -30.459 33.822 -28.034 1.00 69.81 268 THR A N 1
ATOM 2108 C CA . THR A 1 268 ? -31.661 33.535 -28.820 1.00 69.81 268 THR A CA 1
ATOM 2109 C C . THR A 1 268 ? -31.606 34.275 -30.159 1.00 69.81 268 THR A C 1
ATOM 2111 O O . THR A 1 268 ? -31.520 35.499 -30.221 1.00 69.81 268 THR A O 1
ATOM 2114 N N . THR A 1 269 ? -31.655 33.550 -31.275 1.00 74.56 269 THR A N 1
ATOM 2115 C CA . THR A 1 269 ? -31.652 34.151 -32.624 1.00 74.56 269 THR A CA 1
ATOM 2116 C C . THR A 1 269 ? -33.060 34.487 -33.135 1.00 74.56 269 THR A C 1
ATOM 2118 O O . THR A 1 269 ? -33.202 35.223 -34.114 1.00 74.56 269 THR A O 1
ATOM 2121 N N . ALA A 1 270 ? -34.096 34.028 -32.427 1.00 78.06 270 ALA A N 1
ATOM 2122 C CA . ALA A 1 270 ? -35.516 34.350 -32.585 1.00 78.06 270 ALA A CA 1
ATOM 2123 C C . ALA A 1 270 ? -36.224 34.230 -31.214 1.00 78.06 270 ALA A C 1
ATOM 2125 O O . ALA A 1 270 ? -35.634 33.637 -30.305 1.00 78.06 270 ALA A O 1
ATOM 2126 N N . PRO A 1 271 ? -37.444 34.780 -31.028 1.00 86.50 271 PRO A N 1
ATOM 2127 C CA . PRO A 1 271 ? -38.185 34.606 -29.782 1.00 86.50 271 PRO A CA 1
ATOM 2128 C C . PRO A 1 271 ? -38.406 33.118 -29.460 1.00 86.50 271 PRO A C 1
ATOM 2130 O O . PRO A 1 271 ? -38.867 32.360 -30.311 1.00 86.50 271 PRO A O 1
ATOM 2133 N N . LEU A 1 272 ? -38.048 32.698 -28.246 1.00 75.50 272 LEU A N 1
ATOM 2134 C CA . LEU A 1 272 ? -38.097 31.313 -27.785 1.00 75.50 272 LEU A CA 1
ATOM 2135 C C . LEU A 1 272 ? -39.244 31.138 -26.785 1.00 75.50 272 LEU A C 1
ATOM 2137 O O . LEU A 1 272 ? -39.185 31.647 -25.667 1.00 75.50 272 LEU A O 1
ATOM 2141 N N . HIS A 1 273 ? -40.278 30.400 -27.179 1.00 83.19 273 HIS A N 1
ATOM 2142 C CA . HIS A 1 273 ? -41.390 30.042 -26.300 1.00 83.19 273 HIS A CA 1
ATOM 2143 C C . HIS A 1 273 ? -41.030 28.813 -25.456 1.00 83.19 273 HIS A C 1
ATOM 2145 O O . HIS A 1 273 ? -40.635 27.779 -25.993 1.00 83.19 273 HIS A O 1
ATOM 2151 N N . LEU A 1 274 ? -41.163 28.921 -24.135 1.00 70.19 274 LEU A N 1
ATOM 2152 C CA . LEU A 1 274 ? -40.897 27.840 -23.189 1.00 70.19 274 LEU A CA 1
ATOM 2153 C C . LEU A 1 274 ? -42.192 27.126 -22.791 1.00 70.19 274 LEU A C 1
ATOM 2155 O O . LEU A 1 274 ? -43.256 27.736 -22.701 1.00 70.19 274 LEU A O 1
ATOM 2159 N N . SER A 1 275 ? -42.088 25.839 -22.455 1.00 63.97 275 SER A N 1
ATOM 2160 C CA . SER A 1 275 ? -43.208 25.026 -21.951 1.00 63.97 275 SER A CA 1
ATOM 2161 C C . SER A 1 275 ? -43.797 25.534 -20.629 1.00 63.97 275 SER A C 1
ATOM 2163 O O . SER A 1 275 ? -44.921 25.190 -20.285 1.00 63.97 275 SER A O 1
ATOM 2165 N N . THR A 1 276 ? -43.074 26.394 -19.909 1.00 73.31 276 THR A N 1
ATOM 2166 C CA . THR A 1 276 ? -43.556 27.099 -18.713 1.00 73.31 276 THR A CA 1
ATOM 2167 C C . THR A 1 276 ? -44.485 28.278 -19.036 1.00 73.31 276 THR A C 1
ATOM 2169 O O . THR A 1 276 ? -44.832 29.034 -18.133 1.00 73.31 276 THR A O 1
ATOM 2172 N N . GLY A 1 277 ? -44.842 28.493 -20.309 1.00 76.56 277 GLY A N 1
ATOM 2173 C CA . GLY A 1 277 ? -45.718 29.578 -20.773 1.00 76.56 277 GLY A CA 1
ATOM 2174 C C . GLY A 1 277 ? -45.017 30.926 -20.985 1.00 76.56 277 GLY A C 1
ATOM 2175 O O . GLY A 1 277 ? -45.649 31.890 -21.408 1.00 76.56 277 GLY A O 1
ATOM 2176 N N . HIS A 1 278 ? -43.712 31.007 -20.721 1.00 85.44 278 HIS A N 1
ATOM 2177 C CA . HIS A 1 278 ? -42.928 32.235 -20.858 1.00 85.44 278 HIS A CA 1
ATOM 2178 C C . HIS A 1 278 ? -42.271 32.324 -22.238 1.00 85.44 278 HIS A C 1
ATOM 2180 O O . HIS A 1 278 ? -41.871 31.313 -22.813 1.00 85.44 278 HIS A O 1
ATOM 2186 N N . THR A 1 279 ? -42.112 33.542 -22.756 1.00 83.06 279 THR A N 1
ATOM 2187 C CA . THR A 1 279 ? -41.438 33.794 -24.039 1.00 83.06 279 THR A CA 1
ATOM 2188 C C . THR A 1 279 ? -40.176 34.609 -23.814 1.00 83.06 279 THR A C 1
ATOM 2190 O O . THR A 1 279 ? -40.238 35.690 -23.234 1.00 83.06 279 THR A O 1
ATOM 2193 N N . ILE A 1 280 ? -39.041 34.107 -24.291 1.00 81.12 280 ILE A N 1
ATOM 2194 C CA . ILE A 1 280 ? -37.756 34.806 -24.260 1.00 81.12 280 ILE A CA 1
ATOM 2195 C C . ILE A 1 280 ? -37.574 35.540 -25.587 1.00 81.12 280 ILE A C 1
ATOM 2197 O O . ILE A 1 280 ? -37.656 34.933 -26.651 1.00 81.12 280 ILE A O 1
ATOM 2201 N N . SER A 1 281 ? -37.313 36.841 -25.539 1.00 78.81 281 SER A N 1
ATOM 2202 C CA . SER A 1 281 ? -37.114 37.688 -26.720 1.00 78.81 281 SER A CA 1
ATOM 2203 C C . SER A 1 281 ? -35.899 37.265 -27.558 1.00 78.81 281 SER A C 1
ATOM 2205 O O . SER A 1 281 ? -34.988 36.602 -27.068 1.00 78.81 281 SER A O 1
ATOM 2207 N N . LYS A 1 282 ? -35.854 37.677 -28.832 1.00 79.06 282 LYS A N 1
ATOM 2208 C CA . LYS A 1 282 ? -34.653 37.561 -29.680 1.00 79.06 282 LYS A CA 1
ATOM 2209 C C . LYS A 1 282 ? -33.525 38.450 -29.136 1.00 79.06 282 LYS A C 1
ATOM 2211 O O . LYS A 1 282 ? -33.777 39.587 -28.753 1.00 79.06 282 LYS A O 1
ATOM 2216 N N . GLY A 1 283 ? -32.287 37.962 -29.180 1.00 67.44 283 GLY A N 1
ATOM 2217 C CA . GLY A 1 283 ? -31.084 38.679 -28.744 1.00 67.44 283 GLY A CA 1
ATOM 2218 C C . GLY A 1 283 ? -30.776 38.535 -27.253 1.00 67.44 283 GLY A C 1
ATOM 2219 O O . GLY A 1 283 ? -29.904 39.228 -26.740 1.00 67.44 283 GLY A O 1
ATOM 2220 N N . THR A 1 284 ? -31.474 37.645 -26.551 1.00 71.12 284 THR A N 1
ATOM 2221 C CA . THR A 1 284 ? -31.309 37.428 -25.114 1.00 71.12 284 THR A CA 1
ATOM 2222 C C . THR A 1 284 ? -30.311 36.304 -24.857 1.00 71.12 284 THR A C 1
ATOM 2224 O O . THR A 1 284 ? -30.440 35.203 -25.396 1.00 71.12 284 THR A O 1
ATOM 2227 N N . SER A 1 285 ? -29.317 36.580 -24.014 1.00 60.69 285 SER A N 1
ATOM 2228 C CA . SER A 1 285 ? -28.386 35.565 -23.521 1.00 60.69 285 SER A CA 1
ATOM 2229 C C . SER A 1 285 ? -29.088 34.651 -22.521 1.00 60.69 285 SER A C 1
ATOM 2231 O O . SER A 1 285 ? -29.646 35.122 -21.533 1.00 60.69 285 SER A O 1
ATOM 2233 N N . VAL A 1 286 ? -29.044 33.346 -22.772 1.00 68.56 286 VAL A N 1
ATOM 2234 C CA . VAL A 1 286 ? -29.632 32.312 -21.916 1.00 68.56 286 VAL A CA 1
ATOM 2235 C C . VAL A 1 286 ? -28.544 31.385 -21.385 1.00 68.56 286 VAL A C 1
ATOM 2237 O O . VAL A 1 286 ? -27.573 31.069 -22.081 1.00 68.56 286 VAL A O 1
ATOM 2240 N N . VAL A 1 287 ? -28.709 30.965 -20.132 1.00 55.47 287 VAL A N 1
ATOM 2241 C CA . VAL A 1 287 ? -27.774 30.101 -19.410 1.00 55.47 287 VAL A CA 1
ATOM 2242 C C . VAL A 1 287 ? -28.549 29.098 -18.564 1.00 55.47 287 VAL A C 1
ATOM 2244 O O . VAL A 1 287 ? -29.622 29.412 -18.051 1.00 55.47 287 VAL A O 1
ATOM 2247 N N . TYR A 1 288 ? -28.002 27.893 -18.421 1.00 55.31 288 TYR A N 1
ATOM 2248 C CA . TYR A 1 288 ? -28.492 26.910 -17.462 1.00 55.31 288 TYR A CA 1
ATOM 2249 C C . TYR A 1 288 ? -27.657 26.997 -16.184 1.00 55.31 288 TYR A C 1
ATOM 2251 O O . TYR A 1 288 ? -26.427 27.049 -16.252 1.00 55.31 288 TYR A O 1
ATOM 2259 N N . ASP A 1 289 ? -28.312 26.978 -15.022 1.00 55.03 289 ASP A N 1
ATOM 2260 C CA . ASP A 1 289 ? -27.619 26.814 -13.744 1.00 55.03 289 ASP A CA 1
ATOM 2261 C C . ASP A 1 289 ? -27.007 25.411 -13.705 1.00 55.03 289 ASP A C 1
ATOM 2263 O O . ASP A 1 289 ? -27.704 24.406 -13.559 1.00 55.03 289 ASP A O 1
ATOM 2267 N N . SER A 1 290 ? -25.689 25.325 -13.856 1.00 47.16 290 SER A N 1
ATOM 2268 C CA . SER A 1 290 ? -25.018 24.033 -13.855 1.00 47.16 290 SER A CA 1
ATOM 2269 C C . SER A 1 290 ? -24.913 23.427 -12.466 1.00 47.16 290 SER A C 1
ATOM 2271 O O . SER A 1 290 ? -24.773 22.217 -12.376 1.00 47.16 290 SER A O 1
ATOM 2273 N N . HIS A 1 291 ? -25.009 24.189 -11.376 1.00 45.94 291 HIS A N 1
ATOM 2274 C CA . HIS A 1 291 ? -25.144 23.590 -10.051 1.00 45.94 291 HIS A CA 1
ATOM 2275 C C . HIS A 1 291 ? -26.509 22.902 -9.925 1.00 45.94 291 HIS A C 1
ATOM 2277 O O . HIS A 1 291 ? -26.564 21.733 -9.544 1.00 45.94 291 HIS A O 1
ATOM 2283 N N . ALA A 1 292 ? -27.587 23.563 -10.357 1.00 52.12 292 ALA A N 1
ATOM 2284 C CA . ALA A 1 292 ? -28.915 22.960 -10.408 1.00 52.12 292 ALA A CA 1
ATOM 2285 C C . ALA A 1 292 ? -28.993 21.782 -11.387 1.00 52.12 292 ALA A C 1
ATOM 2287 O O . ALA A 1 292 ? -29.593 20.788 -11.029 1.00 52.12 292 ALA A O 1
ATOM 2288 N N . VAL A 1 293 ? -28.359 21.820 -12.563 1.00 50.12 293 VAL A N 1
ATOM 2289 C CA . VAL A 1 293 ? -28.317 20.674 -13.502 1.00 50.12 293 VAL A CA 1
ATOM 2290 C C . VAL A 1 293 ? -27.446 19.524 -12.977 1.00 50.12 293 VAL A C 1
ATOM 2292 O O . VAL A 1 293 ? -27.772 18.362 -13.184 1.00 50.12 293 VAL A O 1
ATOM 2295 N N . ASN A 1 294 ? -26.345 19.812 -12.275 1.00 45.28 294 ASN A N 1
ATOM 2296 C CA . ASN A 1 294 ? -25.503 18.768 -11.676 1.00 45.28 294 ASN A CA 1
ATOM 2297 C C . ASN A 1 294 ? -26.150 18.125 -10.437 1.00 45.28 294 ASN A C 1
ATOM 2299 O O . ASN A 1 294 ? -25.818 16.988 -10.102 1.00 45.28 294 ASN A O 1
ATOM 2303 N N . LEU A 1 295 ? -27.045 18.842 -9.749 1.00 43.81 295 LEU A N 1
ATOM 2304 C CA . LEU A 1 295 ? -27.814 18.328 -8.611 1.00 43.81 295 LEU A CA 1
ATOM 2305 C C . LEU A 1 295 ? -29.179 17.759 -9.013 1.00 43.81 295 LEU A C 1
ATOM 2307 O O . LEU A 1 295 ? -29.642 16.797 -8.404 1.00 43.81 295 LEU A O 1
ATOM 2311 N N . ALA A 1 296 ? -29.801 18.302 -10.054 1.00 50.81 296 ALA A N 1
ATOM 2312 C CA . ALA A 1 296 ? -30.925 17.712 -10.758 1.00 50.81 296 ALA A CA 1
ATOM 2313 C C . ALA A 1 296 ? -30.355 16.660 -11.700 1.00 50.81 296 ALA A C 1
ATOM 2315 O O . ALA A 1 296 ? -30.283 16.835 -12.915 1.00 50.81 296 ALA A O 1
ATOM 2316 N N . GLY A 1 297 ? -29.915 15.545 -11.115 1.00 51.09 297 GLY A N 1
ATOM 2317 C CA . GLY A 1 297 ? -29.681 14.359 -11.916 1.00 51.09 297 GLY A CA 1
ATOM 2318 C C . GLY A 1 297 ? -30.925 14.080 -12.769 1.00 51.09 297 GLY A C 1
ATOM 2319 O O . GLY A 1 297 ? -32.043 14.462 -12.395 1.00 51.09 297 GLY A O 1
ATOM 2320 N N . PRO A 1 298 ? -30.795 13.320 -13.868 1.00 38.94 298 PRO A N 1
ATOM 2321 C CA . PRO A 1 298 ? -31.927 12.490 -14.223 1.00 38.94 298 PRO A CA 1
ATOM 2322 C C . PRO A 1 298 ? -32.330 11.764 -12.933 1.00 38.94 298 PRO A C 1
ATOM 2324 O O . PRO A 1 298 ? -31.471 11.424 -12.106 1.00 38.94 298 PRO A O 1
ATOM 2327 N N . ASN A 1 299 ? -33.611 11.451 -12.780 1.00 45.97 299 ASN A N 1
ATOM 2328 C CA . ASN A 1 299 ? -33.938 10.217 -12.093 1.00 45.97 299 ASN A CA 1
ATOM 2329 C C . ASN A 1 299 ? -33.316 9.105 -12.961 1.00 45.97 299 ASN A C 1
ATOM 2331 O O . ASN A 1 299 ? -33.997 8.418 -13.714 1.00 45.97 299 ASN A O 1
ATOM 2335 N N . ILE A 1 300 ? -31.979 8.979 -12.922 1.00 39.91 300 ILE A N 1
ATOM 2336 C CA . ILE A 1 300 ? -31.298 7.716 -13.048 1.00 39.91 300 ILE A CA 1
ATOM 2337 C C . ILE A 1 300 ? -31.870 7.074 -11.817 1.00 39.91 300 ILE A C 1
ATOM 2339 O O . ILE A 1 300 ? -31.385 7.322 -10.710 1.00 39.91 300 ILE A O 1
ATOM 2343 N N . SER A 1 301 ? -33.013 6.414 -12.022 1.00 35.31 301 SER A N 1
ATOM 2344 C CA . SER A 1 301 ? -33.593 5.487 -11.084 1.00 35.31 301 SER A CA 1
ATOM 2345 C C . SER A 1 301 ? -32.409 4.937 -10.328 1.00 35.31 301 SER A C 1
ATOM 2347 O O . SER A 1 301 ? -31.467 4.455 -10.979 1.00 35.31 301 SER A O 1
ATOM 2349 N N . SER A 1 302 ? -32.403 5.089 -9.001 1.00 42.69 302 SER A N 1
ATOM 2350 C CA . SER A 1 302 ? -31.706 4.119 -8.176 1.00 42.69 302 SER A CA 1
ATOM 2351 C C . SER A 1 302 ? -31.959 2.810 -8.897 1.00 42.69 302 SER A C 1
ATOM 2353 O O . SER A 1 302 ? -33.122 2.425 -9.026 1.00 42.69 302 SER A O 1
ATOM 2355 N N . LEU A 1 303 ? -30.934 2.270 -9.579 1.00 36.84 303 LEU A N 1
ATOM 2356 C CA . LEU A 1 303 ? -31.064 0.990 -10.261 1.00 36.84 303 LEU A CA 1
ATOM 2357 C C . LEU A 1 303 ? -31.698 0.164 -9.177 1.00 36.84 303 LEU A C 1
ATOM 2359 O O . LEU A 1 303 ? -31.086 0.120 -8.103 1.00 36.84 303 LEU A O 1
ATOM 2363 N N . SER A 1 304 ? -32.956 -0.259 -9.369 1.00 41.66 304 SER A N 1
ATOM 2364 C CA . SER A 1 304 ? -33.708 -0.873 -8.288 1.00 41.66 304 SER A CA 1
ATOM 2365 C C . SER A 1 304 ? -32.778 -1.962 -7.823 1.00 41.66 304 SER A C 1
ATOM 2367 O O . SER A 1 304 ? -32.443 -2.852 -8.611 1.00 41.66 304 SER A O 1
ATOM 2369 N N . HIS A 1 305 ? -32.202 -1.771 -6.637 1.00 51.47 305 HIS A N 1
ATOM 2370 C CA . HIS A 1 305 ? -31.104 -2.597 -6.176 1.00 51.47 305 HIS A CA 1
ATOM 2371 C C . HIS A 1 305 ? -31.790 -3.816 -5.600 1.00 51.47 305 HIS A C 1
ATOM 2373 O O . HIS A 1 305 ? -31.750 -4.062 -4.404 1.00 51.47 305 HIS A O 1
ATOM 2379 N N . ASP A 1 306 ? -32.504 -4.513 -6.478 1.00 45.94 306 ASP A N 1
ATOM 2380 C CA . ASP A 1 306 ? -32.957 -5.847 -6.250 1.00 45.94 306 ASP A CA 1
ATOM 2381 C C . ASP A 1 306 ? -31.669 -6.665 -6.137 1.00 45.94 306 ASP A C 1
ATOM 2383 O O . ASP A 1 306 ? -30.931 -6.784 -7.130 1.00 45.94 306 ASP A O 1
ATOM 2387 N N . PRO A 1 307 ? -31.343 -7.170 -4.934 1.00 48.62 307 PRO A N 1
ATOM 2388 C CA . PRO A 1 307 ? -30.173 -8.009 -4.722 1.00 48.62 307 PRO A CA 1
ATOM 2389 C C . PRO A 1 307 ? -30.151 -9.209 -5.682 1.00 48.62 307 PRO A C 1
ATOM 2391 O O . PRO A 1 307 ? -29.078 -9.750 -5.939 1.00 48.62 307 PRO A O 1
ATOM 2394 N N . SER A 1 308 ? -31.299 -9.576 -6.274 1.00 49.72 308 SER A N 1
ATOM 2395 C CA . SER A 1 308 ? -31.426 -10.632 -7.284 1.00 49.72 308 SER A CA 1
ATOM 2396 C C . SER A 1 308 ? -30.706 -10.339 -8.613 1.00 49.72 308 SER A C 1
ATOM 2398 O O . SER A 1 308 ? -30.345 -11.273 -9.327 1.00 49.72 308 SER A O 1
ATOM 2400 N N . THR A 1 309 ? -30.456 -9.062 -8.939 1.00 43.69 309 THR A N 1
ATOM 2401 C CA . THR A 1 309 ? -29.816 -8.635 -10.202 1.00 43.69 309 THR A CA 1
ATOM 2402 C C . THR A 1 309 ? -28.297 -8.501 -10.103 1.00 43.69 309 THR A C 1
ATOM 2404 O O . THR A 1 309 ? -27.628 -8.225 -11.103 1.00 43.69 309 THR A O 1
ATOM 2407 N N . MET A 1 310 ? -27.715 -8.695 -8.913 1.00 46.81 310 MET A N 1
ATOM 2408 C CA . MET A 1 310 ? -26.261 -8.743 -8.787 1.00 46.81 310 MET A CA 1
ATOM 2409 C C . MET A 1 310 ? -25.733 -10.000 -9.485 1.00 46.81 310 MET A C 1
ATOM 2411 O O . MET A 1 310 ? -26.264 -11.088 -9.251 1.00 46.81 310 MET A O 1
ATOM 2415 N N . PRO A 1 311 ? -24.663 -9.891 -10.298 1.00 49.47 311 PRO A N 1
ATOM 2416 C CA . PRO A 1 311 ? -23.956 -11.070 -10.766 1.00 49.47 311 PRO A CA 1
ATOM 2417 C C . PRO A 1 311 ? -23.587 -11.905 -9.544 1.00 49.47 311 PRO A C 1
ATOM 2419 O O . PRO A 1 311 ? -22.908 -11.405 -8.639 1.00 49.47 311 PRO A O 1
ATOM 2422 N N . LYS A 1 312 ? -24.079 -13.146 -9.493 1.00 55.91 312 LYS A N 1
ATOM 2423 C CA . LYS A 1 312 ? -23.676 -14.084 -8.449 1.00 55.91 312 LYS A CA 1
ATOM 2424 C C . LYS A 1 312 ? -22.159 -14.185 -8.503 1.00 55.91 312 LYS A C 1
ATOM 2426 O O . LYS A 1 312 ? -21.588 -14.395 -9.571 1.00 55.91 312 LYS A O 1
ATOM 2431 N N . LEU A 1 313 ? -21.518 -13.977 -7.358 1.00 54.47 313 LEU A N 1
ATOM 2432 C CA . LEU A 1 313 ? -20.091 -14.227 -7.239 1.00 54.47 313 LEU A CA 1
ATOM 2433 C C . LEU A 1 313 ? -19.836 -15.695 -7.586 1.00 54.47 313 LEU A C 1
ATOM 2435 O O . LEU A 1 313 ? -20.610 -16.567 -7.183 1.00 54.47 313 LEU A O 1
ATOM 2439 N N . ASP A 1 314 ? -18.748 -15.957 -8.308 1.00 56.78 314 ASP A N 1
ATOM 2440 C CA . ASP A 1 314 ? -18.320 -17.327 -8.570 1.00 56.78 314 ASP A CA 1
ATOM 2441 C C . ASP A 1 314 ? -18.226 -18.101 -7.242 1.00 56.78 314 ASP A C 1
ATOM 2443 O O . ASP A 1 314 ? -17.830 -17.529 -6.212 1.00 56.78 314 ASP A O 1
ATOM 2447 N N . PRO A 1 315 ? -18.568 -19.398 -7.215 1.00 57.59 315 PRO A N 1
ATOM 2448 C CA . PRO A 1 315 ? -18.540 -20.160 -5.975 1.00 57.59 315 PRO A CA 1
ATOM 2449 C C . PRO A 1 315 ? -17.122 -20.172 -5.360 1.00 57.59 315 PRO A C 1
ATOM 2451 O O . PRO A 1 315 ? -16.140 -19.973 -6.079 1.00 57.59 315 PRO A O 1
ATOM 2454 N N . PRO A 1 316 ? -16.965 -20.321 -4.026 1.00 50.00 316 PRO A N 1
ATOM 2455 C CA . PRO A 1 316 ? -15.677 -20.178 -3.319 1.00 50.00 316 PRO A CA 1
ATOM 2456 C C . PRO A 1 316 ? -14.527 -21.035 -3.850 1.00 50.00 316 PRO A C 1
ATOM 2458 O O . PRO A 1 316 ? -13.365 -20.677 -3.684 1.00 50.00 316 PRO A O 1
ATOM 2461 N N . ASN A 1 317 ? -14.856 -22.151 -4.497 1.00 55.00 317 ASN A N 1
ATOM 2462 C CA . ASN A 1 317 ? -13.919 -23.080 -5.122 1.00 55.00 317 ASN A CA 1
ATOM 2463 C C . ASN A 1 317 ? -13.356 -22.588 -6.471 1.00 55.00 317 ASN A C 1
ATOM 2465 O O . ASN A 1 317 ? -12.415 -23.188 -6.983 1.00 55.00 317 ASN A O 1
ATOM 2469 N N . VAL A 1 318 ? -13.891 -21.505 -7.038 1.00 52.97 318 VAL A N 1
ATOM 2470 C CA . VAL A 1 318 ? -13.393 -20.878 -8.267 1.00 52.97 318 VAL A CA 1
ATOM 2471 C C . VAL A 1 318 ? -12.550 -19.657 -7.902 1.00 52.97 318 VAL A C 1
ATOM 2473 O O . VAL A 1 318 ? -13.031 -18.697 -7.292 1.00 52.97 318 VAL A O 1
ATOM 2476 N N . PHE A 1 319 ? -11.270 -19.669 -8.278 1.00 45.41 319 PHE A N 1
ATOM 2477 C CA . PHE A 1 319 ? -10.406 -18.505 -8.099 1.00 45.41 319 PHE A CA 1
ATOM 2478 C C . PHE A 1 319 ? -10.965 -17.319 -8.894 1.00 45.41 319 PHE A C 1
ATOM 2480 O O . PHE A 1 319 ? -11.036 -17.357 -10.118 1.00 45.41 319 PHE A O 1
ATOM 2487 N N . SER A 1 320 ? -11.339 -16.253 -8.188 1.00 50.06 320 SER A N 1
ATOM 2488 C CA . SER A 1 320 ? -11.771 -14.997 -8.795 1.00 50.06 320 SER A CA 1
ATOM 2489 C C . SER A 1 320 ? -10.876 -13.874 -8.271 1.00 50.06 320 SER A C 1
ATOM 2491 O O . SER A 1 320 ? -10.988 -13.505 -7.095 1.00 50.06 320 SER A O 1
ATOM 2493 N N . PRO A 1 321 ? -9.983 -13.311 -9.109 1.00 44.16 321 PRO A N 1
ATOM 2494 C CA . PRO A 1 321 ? -9.039 -12.277 -8.683 1.00 44.16 321 PRO A CA 1
ATOM 2495 C C . PRO A 1 321 ? -9.732 -10.960 -8.289 1.00 44.16 321 PRO A C 1
ATOM 2497 O O . PRO A 1 321 ? -9.108 -10.085 -7.695 1.00 44.16 321 PRO A O 1
ATOM 2500 N N . PHE A 1 322 ? -11.031 -10.821 -8.583 1.00 50.00 322 PHE A N 1
ATOM 2501 C CA . PHE A 1 322 ? -11.837 -9.626 -8.320 1.00 50.00 322 PHE A CA 1
ATOM 2502 C C . PHE A 1 322 ? -12.878 -9.814 -7.204 1.00 50.00 322 PHE A C 1
ATOM 2504 O O . PHE A 1 322 ? -13.616 -8.883 -6.890 1.00 50.00 322 PHE A O 1
ATOM 2511 N N . ARG A 1 323 ? -12.919 -10.974 -6.536 1.00 57.62 323 ARG A N 1
ATOM 2512 C CA . ARG A 1 323 ? -13.891 -11.247 -5.457 1.00 57.62 323 ARG A CA 1
ATOM 2513 C C . ARG A 1 323 ? -13.809 -10.243 -4.297 1.00 57.62 323 ARG A C 1
ATOM 2515 O O . ARG A 1 323 ? -14.805 -9.953 -3.645 1.00 57.62 323 ARG A O 1
ATOM 2522 N N . PHE A 1 324 ? -12.626 -9.686 -4.044 1.00 47.84 324 PHE A N 1
ATOM 2523 C CA . PHE A 1 324 ? -12.437 -8.647 -3.028 1.00 47.84 324 PHE A CA 1
ATOM 2524 C C . PHE A 1 324 ? -12.823 -7.246 -3.536 1.00 47.84 324 PHE A C 1
ATOM 2526 O O . PHE A 1 324 ? -13.275 -6.399 -2.768 1.00 47.84 324 PHE A O 1
ATOM 2533 N N . SER A 1 325 ? -12.696 -6.982 -4.843 1.00 44.06 325 SER A N 1
ATOM 2534 C CA . SER A 1 325 ? -12.993 -5.665 -5.425 1.00 44.06 325 SER A CA 1
ATOM 2535 C C . SER A 1 325 ? -14.494 -5.391 -5.597 1.00 44.06 325 SER A C 1
ATOM 2537 O O . SER A 1 325 ? -14.878 -4.230 -5.784 1.00 44.06 325 SER A O 1
ATOM 2539 N N . SER A 1 326 ? -15.337 -6.424 -5.477 1.00 47.47 326 SER A N 1
ATOM 2540 C CA . SER A 1 326 ? -16.806 -6.345 -5.458 1.00 47.47 326 SER A CA 1
ATOM 2541 C C . SER A 1 326 ? -17.408 -5.907 -4.114 1.00 47.47 326 SER A C 1
ATOM 2543 O O . SER A 1 326 ? -18.616 -5.659 -4.040 1.00 47.47 326 SER A O 1
ATOM 2545 N N . ILE A 1 327 ? -16.600 -5.767 -3.056 1.00 51.69 327 ILE A N 1
ATOM 2546 C CA . ILE A 1 327 ? -17.020 -5.158 -1.785 1.00 51.69 327 ILE A CA 1
ATOM 2547 C C . ILE A 1 327 ? -17.070 -3.638 -2.009 1.00 51.69 327 ILE A C 1
ATOM 2549 O O . ILE A 1 327 ? -16.046 -2.970 -2.059 1.00 51.69 327 ILE A O 1
ATOM 2553 N N . ARG A 1 328 ? -18.252 -3.060 -2.263 1.00 57.09 328 ARG A N 1
ATOM 2554 C CA . ARG A 1 328 ? -18.334 -1.671 -2.768 1.00 57.09 328 ARG A CA 1
ATOM 2555 C C . ARG A 1 328 ? -18.060 -0.597 -1.717 1.00 57.09 328 ARG A C 1
ATOM 2557 O O . ARG A 1 328 ? -17.369 0.376 -2.033 1.00 57.09 328 ARG A O 1
ATOM 2564 N N . ASN A 1 329 ? -18.623 -0.745 -0.521 1.00 57.75 329 ASN A N 1
ATOM 2565 C CA . ASN A 1 329 ? -18.578 0.301 0.506 1.00 57.75 329 ASN A CA 1
ATOM 2566 C C . ASN A 1 329 ? -17.323 0.210 1.377 1.00 57.75 329 ASN A C 1
ATOM 2568 O O . ASN A 1 329 ? -16.780 1.239 1.749 1.00 57.75 329 ASN A O 1
ATOM 2572 N N . HIS A 1 330 ? -16.802 -1.003 1.57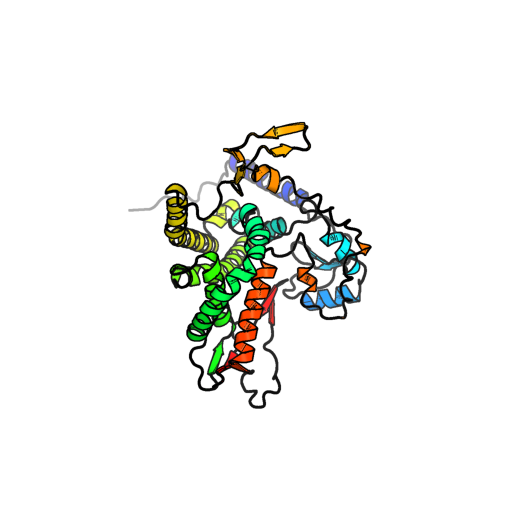7 1.00 62.28 330 HIS A N 1
ATOM 2573 C CA . HIS A 1 330 ? -15.728 -1.279 2.541 1.00 62.28 330 HIS A CA 1
ATOM 2574 C C . HIS A 1 330 ? -14.386 -1.661 1.898 1.00 62.28 330 HIS A C 1
ATOM 2576 O O . HIS A 1 330 ? -13.484 -2.118 2.590 1.00 62.28 330 HIS A O 1
ATOM 2582 N N . ALA A 1 331 ? -14.240 -1.514 0.575 1.00 64.81 331 ALA A N 1
ATOM 2583 C CA . ALA A 1 331 ? -12.978 -1.792 -0.117 1.00 64.81 331 ALA A CA 1
ATOM 2584 C C . ALA A 1 331 ? -12.133 -0.537 -0.339 1.00 64.81 331 ALA A C 1
ATOM 2586 O O . ALA A 1 331 ? -12.635 0.588 -0.385 1.00 64.81 331 ALA A O 1
ATOM 2587 N N . CYS A 1 332 ? -10.844 -0.767 -0.607 1.00 74.31 332 CYS A N 1
ATOM 2588 C CA . CYS A 1 332 ? -9.894 0.276 -0.968 1.00 74.31 332 CYS A CA 1
ATOM 2589 C C . CYS A 1 332 ? -10.449 1.178 -2.099 1.00 74.31 332 CYS A C 1
ATOM 2591 O O . CYS A 1 332 ? -10.815 0.673 -3.176 1.00 74.31 332 CYS A O 1
ATOM 2593 N N . PRO A 1 333 ? -10.503 2.510 -1.892 1.00 75.31 333 PRO A N 1
ATOM 2594 C CA . PRO A 1 333 ? -11.034 3.440 -2.886 1.00 75.31 333 PRO A CA 1
ATOM 2595 C C . PRO A 1 333 ? -10.169 3.490 -4.154 1.00 75.31 333 PRO A C 1
ATOM 2597 O O . PRO A 1 333 ? -10.707 3.658 -5.243 1.00 75.31 333 PRO A O 1
ATOM 2600 N N . GLY A 1 334 ? -8.854 3.268 -4.038 1.00 79.31 334 GLY A N 1
ATOM 2601 C CA . GLY A 1 334 ? -7.900 3.309 -5.154 1.00 79.31 334 GLY A CA 1
ATOM 2602 C C . GLY A 1 334 ? -7.828 2.041 -6.014 1.00 79.31 334 GLY A C 1
ATOM 2603 O O . GLY A 1 334 ? -7.042 1.996 -6.956 1.00 79.31 334 GLY A O 1
ATOM 2604 N N . ARG A 1 335 ? -8.629 1.001 -5.729 1.00 76.94 335 ARG A N 1
ATOM 2605 C CA . ARG A 1 335 ? -8.501 -0.329 -6.366 1.00 76.94 335 ARG A CA 1
ATOM 2606 C C . ARG A 1 335 ? -8.600 -0.328 -7.896 1.00 76.94 335 ARG A C 1
ATOM 2608 O O . ARG A 1 335 ? -7.969 -1.156 -8.542 1.00 76.94 335 ARG A O 1
ATOM 2615 N N . PHE A 1 336 ? -9.386 0.579 -8.478 1.00 79.44 336 PHE A N 1
ATOM 2616 C CA . PHE A 1 336 ? -9.529 0.673 -9.933 1.00 79.44 336 PHE A CA 1
ATOM 2617 C C . PHE A 1 336 ? -8.268 1.237 -10.581 1.00 79.44 336 PHE A C 1
ATOM 2619 O O . PHE A 1 336 ? -7.778 0.672 -11.554 1.00 79.44 336 PHE A O 1
ATOM 2626 N N . PHE A 1 337 ? -7.719 2.304 -9.999 1.00 84.00 337 PHE A N 1
ATOM 2627 C CA . PHE A 1 337 ? -6.463 2.893 -10.444 1.00 84.00 337 PHE A CA 1
ATOM 2628 C C . PHE A 1 337 ? -5.303 1.900 -10.300 1.00 84.00 337 PHE A C 1
ATOM 2630 O O . PHE A 1 337 ? -4.620 1.629 -11.283 1.00 84.00 337 PHE A O 1
ATOM 2637 N N . ALA A 1 338 ? -5.168 1.263 -9.131 1.00 84.06 338 ALA A N 1
ATOM 2638 C CA . ALA A 1 338 ? -4.155 0.231 -8.897 1.00 84.06 338 ALA A CA 1
ATOM 2639 C C . ALA A 1 338 ? -4.284 -0.942 -9.887 1.00 84.06 338 ALA A C 1
ATOM 2641 O O . ALA A 1 338 ? -3.293 -1.443 -10.407 1.00 84.06 338 ALA A O 1
ATOM 2642 N N . GLY A 1 339 ? -5.514 -1.362 -10.202 1.00 83.88 339 GLY A N 1
ATOM 2643 C CA . GLY A 1 339 ? -5.760 -2.399 -11.201 1.00 83.88 339 GLY A CA 1
ATOM 2644 C C . GLY A 1 339 ? -5.299 -2.011 -12.610 1.00 83.88 339 GLY A C 1
ATOM 2645 O O . GLY A 1 339 ? -4.822 -2.873 -13.345 1.00 83.88 339 GLY A O 1
ATOM 2646 N N . VAL A 1 340 ? -5.421 -0.737 -12.995 1.00 85.19 340 VAL A N 1
ATOM 2647 C CA . VAL A 1 340 ? -4.896 -0.240 -14.277 1.00 85.19 340 VAL A CA 1
ATOM 2648 C C . VAL A 1 340 ? -3.377 -0.160 -14.256 1.00 85.19 340 VAL A C 1
ATOM 2650 O O . VAL A 1 340 ? -2.747 -0.652 -15.186 1.00 85.19 340 VAL A O 1
ATOM 2653 N N . GLU A 1 341 ? -2.789 0.374 -13.190 1.00 88.88 341 GLU A N 1
ATOM 2654 C CA . GLU A 1 341 ? -1.336 0.455 -13.018 1.00 88.88 341 GLU A CA 1
ATOM 2655 C C . GLU A 1 341 ? -0.675 -0.928 -13.125 1.00 88.88 341 GLU A C 1
ATOM 2657 O O . GLU A 1 341 ? 0.224 -1.118 -13.944 1.00 88.88 341 GLU A O 1
ATOM 2662 N N . ILE A 1 342 ? -1.193 -1.928 -12.400 1.00 89.81 342 ILE A N 1
ATOM 2663 C CA . ILE A 1 342 ? -0.706 -3.315 -12.465 1.00 89.81 342 ILE A CA 1
ATOM 2664 C C . ILE A 1 342 ? -0.802 -3.863 -13.890 1.00 89.81 342 ILE A C 1
ATOM 2666 O O . ILE A 1 342 ? 0.143 -4.476 -14.377 1.00 89.81 342 ILE A O 1
ATOM 2670 N N . LYS A 1 343 ? -1.930 -3.652 -14.579 1.00 89.44 343 LYS A N 1
ATOM 2671 C CA . LYS A 1 343 ? -2.104 -4.133 -15.957 1.00 89.44 343 LYS A CA 1
ATOM 2672 C C . LYS A 1 343 ? -1.111 -3.483 -16.910 1.00 89.44 343 LYS A C 1
ATOM 2674 O O . LYS A 1 343 ? -0.545 -4.186 -17.735 1.00 89.44 343 LYS A O 1
ATOM 2679 N N . VAL A 1 344 ? -0.892 -2.175 -16.795 1.00 90.25 344 VAL A N 1
ATOM 2680 C CA . VAL A 1 344 ? 0.044 -1.434 -17.650 1.00 90.25 344 VAL A CA 1
ATOM 2681 C C . VAL A 1 344 ? 1.474 -1.943 -17.441 1.00 90.25 344 VAL A C 1
ATOM 2683 O O . VAL A 1 344 ? 2.133 -2.278 -18.422 1.00 90.25 344 VAL A O 1
ATOM 2686 N N . VAL A 1 345 ? 1.903 -2.133 -16.186 1.00 92.88 345 VAL A N 1
ATOM 2687 C CA . VAL A 1 345 ? 3.202 -2.748 -15.852 1.00 92.88 345 VAL A CA 1
ATOM 2688 C C . VAL A 1 345 ? 3.311 -4.165 -16.424 1.00 92.88 345 VAL A C 1
ATOM 2690 O O . VAL A 1 345 ? 4.285 -4.490 -17.095 1.00 92.88 345 VAL A O 1
ATOM 2693 N N . MET A 1 346 ? 2.305 -5.014 -16.197 1.00 93.25 346 MET A N 1
ATOM 2694 C CA . MET A 1 346 ? 2.331 -6.408 -16.647 1.00 93.25 346 MET A CA 1
ATOM 2695 C C . MET A 1 346 ? 2.323 -6.539 -18.169 1.00 93.25 346 MET A C 1
ATOM 2697 O O . MET A 1 346 ? 3.020 -7.397 -18.698 1.00 93.25 346 MET A O 1
ATOM 2701 N N . VAL A 1 347 ? 1.560 -5.708 -18.884 1.00 92.44 347 VAL A N 1
ATOM 2702 C CA . VAL A 1 347 ? 1.541 -5.706 -20.354 1.00 92.44 347 VAL A CA 1
ATOM 2703 C C . VAL A 1 347 ? 2.917 -5.344 -20.905 1.00 92.44 347 VAL A C 1
ATOM 2705 O O . VAL A 1 347 ? 3.385 -6.003 -21.826 1.00 92.44 347 VAL A O 1
ATOM 2708 N N . GLU A 1 348 ? 3.579 -4.341 -20.335 1.00 92.19 348 GLU A N 1
ATOM 2709 C CA . GLU A 1 348 ? 4.923 -3.938 -20.753 1.00 92.19 348 GLU A CA 1
ATOM 2710 C C . GLU A 1 348 ? 5.956 -5.043 -20.490 1.00 92.19 348 GLU A C 1
ATOM 2712 O O . GLU A 1 348 ? 6.695 -5.426 -21.397 1.00 92.19 348 GLU A O 1
ATOM 2717 N N . LEU A 1 349 ? 5.950 -5.626 -19.284 1.00 92.88 349 LEU A N 1
ATOM 2718 C CA . LEU A 1 349 ? 6.835 -6.741 -18.938 1.00 92.88 349 LEU A CA 1
ATOM 2719 C C . LEU A 1 349 ? 6.600 -7.952 -19.850 1.00 92.88 349 LEU A C 1
ATOM 2721 O O . LEU A 1 349 ? 7.543 -8.484 -20.416 1.00 92.88 349 LEU A O 1
ATOM 2725 N N . LEU A 1 350 ? 5.349 -8.369 -20.055 1.00 93.56 350 LEU A N 1
ATOM 2726 C CA . LEU A 1 350 ? 5.034 -9.549 -20.869 1.00 93.56 350 LEU A CA 1
ATOM 2727 C C . LEU A 1 350 ? 5.319 -9.360 -22.360 1.00 93.56 350 LEU A C 1
ATOM 2729 O O . LEU A 1 350 ? 5.509 -10.353 -23.063 1.00 93.56 350 LEU A O 1
ATOM 2733 N N . ARG A 1 351 ? 5.311 -8.122 -22.863 1.00 93.69 351 ARG A N 1
ATOM 2734 C CA . ARG A 1 351 ? 5.606 -7.830 -24.271 1.00 93.69 351 ARG A CA 1
ATOM 2735 C C . ARG A 1 351 ? 7.100 -7.705 -24.525 1.00 93.69 351 ARG A C 1
ATOM 2737 O O . ARG A 1 351 ? 7.580 -8.300 -25.486 1.00 93.69 351 ARG A O 1
ATOM 2744 N N . ASN A 1 352 ? 7.810 -6.990 -23.657 1.00 93.62 352 ASN A N 1
ATOM 2745 C CA . ASN A 1 352 ? 9.158 -6.500 -23.942 1.00 93.62 352 ASN A CA 1
ATOM 2746 C C . ASN A 1 352 ? 10.250 -7.139 -23.070 1.00 93.62 352 ASN A C 1
ATOM 2748 O O . ASN A 1 352 ? 11.426 -6.841 -23.261 1.00 93.62 352 ASN A O 1
ATOM 2752 N N . TRP A 1 353 ? 9.890 -8.018 -22.132 1.00 94.12 353 TRP A N 1
ATOM 2753 C CA . TRP A 1 353 ? 10.834 -8.649 -21.213 1.00 94.12 353 TRP A CA 1
ATOM 2754 C C . TRP A 1 353 ? 10.627 -10.160 -21.132 1.00 94.12 353 TRP A C 1
ATOM 2756 O O . TRP A 1 353 ? 9.505 -10.667 -21.152 1.00 94.12 353 TRP A O 1
ATOM 2766 N N . ASP A 1 354 ? 11.735 -10.874 -20.985 1.00 93.12 354 ASP A N 1
ATOM 2767 C CA . ASP A 1 354 ? 11.766 -12.238 -20.486 1.00 93.12 354 ASP A CA 1
ATOM 2768 C C . ASP A 1 354 ? 12.180 -12.210 -19.017 1.00 93.12 354 ASP A C 1
ATOM 2770 O O . ASP A 1 354 ? 13.113 -11.505 -18.626 1.00 93.12 354 ASP A O 1
ATOM 2774 N N . PHE A 1 355 ? 11.485 -12.977 -18.185 1.00 92.62 355 PHE A N 1
ATOM 2775 C CA . PHE A 1 355 ? 11.831 -13.124 -16.779 1.00 92.62 355 PHE A CA 1
ATOM 2776 C C . PHE A 1 355 ? 11.629 -14.560 -16.320 1.00 92.62 355 PHE A C 1
ATOM 2778 O O . PHE A 1 355 ? 10.720 -15.251 -16.782 1.00 92.62 355 PHE A O 1
ATOM 2785 N N . ARG A 1 356 ? 12.490 -15.010 -15.408 1.00 91.81 356 ARG A N 1
ATOM 2786 C CA . ARG A 1 356 ? 12.486 -16.381 -14.891 1.00 91.81 356 ARG A CA 1
ATOM 2787 C C . ARG A 1 356 ? 12.973 -16.452 -13.454 1.00 91.81 356 ARG A C 1
ATOM 2789 O O . ARG A 1 356 ? 13.647 -15.544 -12.960 1.00 91.81 356 ARG A O 1
ATOM 2796 N N . ASN A 1 357 ? 12.648 -17.557 -12.792 1.00 91.31 357 ASN A N 1
ATOM 2797 C CA . ASN A 1 357 ? 13.256 -17.885 -11.509 1.00 91.31 357 ASN A CA 1
ATOM 2798 C C . ASN A 1 357 ? 14.758 -18.133 -11.686 1.00 91.31 357 ASN A C 1
ATOM 2800 O O . ASN A 1 357 ? 15.213 -18.578 -12.740 1.00 91.31 357 ASN A O 1
ATOM 2804 N N . ILE A 1 358 ? 15.534 -17.845 -10.642 1.00 88.94 358 ILE A N 1
ATOM 2805 C CA . ILE A 1 358 ? 16.983 -18.070 -10.648 1.00 88.94 358 ILE A CA 1
ATOM 2806 C C . ILE A 1 358 ? 17.258 -19.546 -10.963 1.00 88.94 358 ILE A C 1
ATOM 2808 O O . ILE A 1 358 ? 16.782 -20.430 -10.256 1.00 88.94 358 ILE A O 1
ATOM 2812 N N . GLY A 1 359 ? 18.025 -19.799 -12.025 1.00 85.19 359 GLY A N 1
ATOM 2813 C CA . GLY A 1 359 ? 18.391 -21.152 -12.454 1.00 85.19 359 GLY A CA 1
ATOM 2814 C C . GLY A 1 359 ? 17.362 -21.880 -13.330 1.00 85.19 359 GLY A C 1
ATOM 2815 O O . GLY A 1 359 ? 17.688 -22.945 -13.848 1.00 85.19 359 GLY A O 1
ATOM 2816 N N . ASP A 1 360 ? 16.175 -21.315 -13.579 1.00 89.62 360 ASP A N 1
ATOM 2817 C CA . ASP A 1 360 ? 15.149 -21.909 -14.457 1.00 89.62 360 ASP A CA 1
ATOM 2818 C C . ASP A 1 360 ? 15.477 -21.700 -15.946 1.00 89.62 360 ASP A C 1
ATOM 2820 O O . ASP A 1 360 ? 14.756 -21.049 -16.700 1.00 89.62 360 ASP A O 1
ATOM 2824 N N . THR A 1 361 ? 16.625 -22.221 -16.381 1.00 86.94 361 THR A N 1
ATOM 2825 C CA . THR A 1 361 ? 17.126 -22.016 -17.749 1.00 86.94 361 THR A CA 1
ATOM 2826 C C . THR A 1 361 ? 16.238 -22.630 -18.829 1.00 86.94 361 THR A C 1
ATOM 2828 O O . THR A 1 361 ? 16.242 -22.147 -19.959 1.00 86.94 361 THR A O 1
ATOM 2831 N N . GLU A 1 362 ? 15.436 -23.630 -18.462 1.00 87.44 362 GLU A N 1
ATOM 2832 C CA . GLU A 1 362 ? 14.484 -24.319 -19.334 1.00 87.44 362 GLU A CA 1
ATOM 2833 C C . GLU A 1 362 ? 13.102 -23.642 -19.386 1.00 87.44 362 GLU A C 1
ATOM 2835 O O . GLU A 1 362 ? 12.233 -24.113 -20.118 1.00 87.44 362 GLU A O 1
ATOM 2840 N N . MET A 1 363 ? 12.887 -22.548 -18.637 1.00 84.12 363 MET A N 1
ATOM 2841 C CA . MET A 1 363 ? 11.626 -21.790 -18.588 1.00 84.12 363 MET A CA 1
ATOM 2842 C C . MET A 1 363 ? 10.413 -22.648 -18.189 1.00 84.12 363 MET A C 1
ATOM 2844 O O . MET A 1 363 ? 9.305 -22.460 -18.696 1.00 84.12 363 MET A O 1
ATOM 2848 N N . LYS A 1 364 ? 10.609 -23.603 -17.275 1.00 86.88 364 LYS A N 1
ATOM 2849 C CA . LYS A 1 364 ? 9.545 -24.503 -16.797 1.00 86.88 364 LYS A CA 1
ATOM 2850 C C . LYS A 1 364 ? 8.742 -23.916 -15.635 1.00 86.88 364 LYS A C 1
ATOM 2852 O O . LYS A 1 364 ? 7.788 -24.536 -15.174 1.00 86.88 364 LYS A O 1
ATOM 2857 N N . GLY A 1 365 ? 9.100 -22.719 -15.178 1.00 76.75 365 GLY A N 1
ATOM 2858 C CA . GLY A 1 365 ? 8.380 -21.952 -14.170 1.00 76.75 365 GLY A CA 1
ATOM 2859 C C . GLY A 1 365 ? 8.962 -22.069 -12.766 1.00 76.75 365 GLY A C 1
ATOM 2860 O O . GLY A 1 365 ? 8.585 -21.260 -11.923 1.00 76.75 365 GLY A O 1
ATOM 2861 N N . GLY A 1 366 ? 9.902 -22.994 -12.519 1.00 76.06 366 GLY A N 1
ATOM 2862 C CA . GLY A 1 366 ? 10.551 -23.228 -11.220 1.00 76.06 366 GLY A CA 1
ATOM 2863 C C . GLY A 1 366 ? 9.595 -23.258 -10.015 1.00 76.06 366 GLY A C 1
ATOM 2864 O O . GLY A 1 366 ? 8.377 -23.372 -10.150 1.00 76.06 366 GLY A O 1
ATOM 2865 N N . GLU A 1 367 ? 10.141 -23.117 -8.808 1.00 78.88 367 GLU A N 1
ATOM 2866 C CA . GLU A 1 367 ? 9.325 -22.843 -7.621 1.00 78.88 367 GLU A CA 1
ATOM 2867 C C . GLU A 1 367 ? 9.191 -21.332 -7.407 1.00 78.88 367 GLU A C 1
ATOM 2869 O O . GLU A 1 367 ? 10.179 -20.596 -7.354 1.00 78.88 367 GLU A O 1
ATOM 2874 N N . ARG A 1 368 ? 7.951 -20.848 -7.262 1.00 82.19 368 ARG A N 1
ATOM 2875 C CA . ARG A 1 368 ? 7.685 -19.445 -6.923 1.00 82.19 368 ARG A CA 1
ATOM 2876 C C . ARG A 1 368 ? 8.280 -19.126 -5.541 1.00 82.19 368 ARG A C 1
ATOM 2878 O O . ARG A 1 368 ? 7.973 -19.846 -4.590 1.00 82.19 368 ARG A O 1
ATOM 2885 N N . PRO A 1 369 ? 8.995 -17.994 -5.373 1.00 84.25 369 PRO A N 1
ATOM 2886 C CA . PRO A 1 369 ? 9.443 -17.545 -4.059 1.00 84.25 369 PRO A CA 1
ATOM 2887 C C . PRO A 1 369 ? 8.292 -17.478 -3.048 1.00 84.25 369 PRO A C 1
ATOM 2889 O O . PRO A 1 369 ? 7.242 -16.882 -3.315 1.00 84.25 369 PRO A O 1
ATOM 2892 N N . GLY A 1 370 ? 8.502 -18.089 -1.880 1.00 78.56 370 GLY A N 1
ATOM 2893 C CA . GLY A 1 370 ? 7.506 -18.147 -0.813 1.00 78.56 370 GLY A CA 1
ATOM 2894 C C . GLY A 1 370 ? 7.084 -16.761 -0.318 1.00 78.56 370 GLY A C 1
ATOM 2895 O O . GLY A 1 370 ? 7.868 -15.809 -0.317 1.00 78.56 370 GLY A O 1
ATOM 2896 N N . ASN A 1 371 ? 5.830 -16.644 0.118 1.00 78.44 371 ASN A N 1
ATOM 2897 C CA . ASN A 1 371 ? 5.355 -15.437 0.790 1.00 78.44 371 ASN A CA 1
ATOM 2898 C C . ASN A 1 371 ? 5.817 -15.425 2.254 1.00 78.44 371 ASN A C 1
ATOM 2900 O O . ASN A 1 371 ? 5.955 -16.472 2.882 1.00 78.44 371 ASN A O 1
ATOM 2904 N N . ILE A 1 372 ? 5.949 -14.231 2.820 1.00 74.12 372 ILE A N 1
ATOM 2905 C CA . ILE A 1 372 ? 6.058 -14.006 4.259 1.00 74.12 372 ILE A CA 1
ATOM 2906 C C . ILE A 1 372 ? 4.667 -13.635 4.773 1.00 74.12 372 ILE A C 1
ATOM 2908 O O . ILE A 1 372 ? 4.067 -12.668 4.307 1.00 74.12 372 ILE A O 1
ATOM 2912 N N . VAL A 1 373 ? 4.142 -14.404 5.724 1.00 63.84 373 VAL A N 1
ATOM 2913 C CA . VAL A 1 373 ? 2.829 -14.149 6.334 1.00 63.84 373 VAL A CA 1
ATOM 2914 C C . VAL A 1 373 ? 3.039 -13.561 7.723 1.00 63.84 373 VAL A C 1
ATOM 2916 O O . VAL A 1 373 ? 3.726 -14.160 8.547 1.00 63.84 373 VAL A O 1
ATOM 2919 N N . LEU A 1 374 ? 2.458 -12.387 7.970 1.00 59.91 374 LEU A N 1
ATOM 2920 C CA . LEU A 1 374 ? 2.518 -11.685 9.252 1.00 59.91 374 LEU A CA 1
ATOM 2921 C C . LEU A 1 374 ? 1.098 -11.316 9.684 1.00 59.91 374 LEU A C 1
ATOM 2923 O O . LEU A 1 374 ? 0.512 -10.348 9.201 1.00 59.91 374 LEU A O 1
ATOM 2927 N N . GLY A 1 375 ? 0.532 -12.106 10.593 1.00 62.00 375 GLY A N 1
ATOM 2928 C CA . GLY A 1 375 ? -0.845 -11.973 11.051 1.00 62.00 375 GLY A CA 1
ATOM 2929 C C . GLY A 1 375 ? -1.836 -12.159 9.903 1.00 62.00 375 GLY A C 1
ATOM 2930 O O . GLY A 1 375 ? -1.977 -13.252 9.358 1.00 62.00 375 GLY A O 1
ATOM 2931 N N . ASN A 1 376 ? -2.532 -11.080 9.552 1.00 54.84 376 ASN A N 1
ATOM 2932 C CA . ASN A 1 376 ? -3.501 -11.018 8.457 1.00 54.84 376 ASN A CA 1
ATOM 2933 C C . ASN A 1 376 ? -2.910 -10.486 7.136 1.00 54.84 376 ASN A C 1
ATOM 2935 O O . ASN A 1 376 ? -3.642 -10.358 6.155 1.00 54.84 376 ASN A O 1
ATOM 2939 N N . LEU A 1 377 ? -1.612 -10.168 7.091 1.00 60.00 377 LEU A N 1
ATOM 2940 C CA . LEU A 1 377 ? -0.942 -9.636 5.906 1.00 60.00 377 LEU A CA 1
ATOM 2941 C C . LEU A 1 377 ? -0.068 -10.696 5.234 1.00 60.00 377 LEU A C 1
ATOM 2943 O O . LEU A 1 377 ? 0.610 -11.489 5.888 1.00 60.00 377 LEU A O 1
ATOM 2947 N N . ILE A 1 378 ? -0.063 -10.675 3.901 1.00 63.56 378 ILE A N 1
ATOM 2948 C CA . ILE A 1 378 ? 0.795 -11.512 3.062 1.00 63.56 378 ILE A CA 1
ATOM 2949 C C . ILE A 1 378 ? 1.747 -10.584 2.314 1.00 63.56 378 ILE A C 1
ATOM 2951 O O . ILE A 1 378 ? 1.316 -9.735 1.535 1.00 63.56 378 ILE A O 1
ATOM 2955 N N . HIS A 1 379 ? 3.042 -10.764 2.543 1.00 68.00 379 HIS A N 1
ATOM 2956 C CA . HIS A 1 379 ? 4.114 -10.021 1.899 1.00 68.00 379 HIS A CA 1
ATOM 2957 C C . HIS A 1 379 ? 4.904 -10.934 0.953 1.00 68.00 379 HIS A C 1
ATOM 2959 O O . HIS A 1 379 ? 5.090 -12.115 1.251 1.00 68.00 379 HIS A O 1
ATOM 2965 N N . PRO A 1 380 ? 5.405 -10.426 -0.181 1.00 82.06 380 PRO A N 1
ATOM 2966 C CA . PRO A 1 380 ? 6.406 -11.149 -0.957 1.00 82.06 380 PRO A CA 1
ATOM 2967 C C . PRO A 1 380 ? 7.724 -11.236 -0.172 1.00 82.06 380 PRO A C 1
ATOM 2969 O O . PRO A 1 380 ? 8.019 -10.372 0.655 1.00 82.06 380 PRO A O 1
ATOM 2972 N N . ASN A 1 381 ? 8.543 -12.253 -0.451 1.00 84.06 381 ASN A N 1
ATOM 2973 C CA . ASN A 1 381 ? 9.890 -12.330 0.109 1.00 84.06 381 ASN A CA 1
ATOM 2974 C C . ASN A 1 381 ? 10.742 -11.135 -0.394 1.00 84.06 381 ASN A C 1
ATOM 2976 O O . ASN A 1 381 ? 10.959 -11.014 -1.602 1.00 84.06 381 ASN A O 1
ATOM 2980 N N . PRO A 1 382 ? 11.244 -10.255 0.497 1.00 86.19 382 PRO A N 1
ATOM 2981 C CA . PRO A 1 382 ? 11.995 -9.060 0.116 1.00 86.19 382 PRO A CA 1
ATOM 2982 C C . PRO A 1 382 ? 13.367 -9.371 -0.488 1.00 86.19 382 PRO A C 1
ATOM 2984 O O . PRO A 1 382 ? 13.918 -8.530 -1.192 1.00 86.19 382 PRO A O 1
ATOM 2987 N N . ALA A 1 383 ? 13.905 -10.564 -0.226 1.00 89.38 383 ALA A N 1
ATOM 2988 C CA . ALA A 1 383 ? 15.166 -11.047 -0.773 1.00 89.38 383 ALA A CA 1
ATOM 2989 C C . ALA A 1 383 ? 14.976 -11.905 -2.035 1.00 89.38 383 ALA A C 1
ATOM 2991 O O . ALA A 1 383 ? 15.958 -12.415 -2.572 1.00 89.38 383 ALA A O 1
ATOM 2992 N N . ALA A 1 384 ? 13.737 -12.085 -2.513 1.00 89.69 384 ALA A N 1
ATOM 2993 C CA . ALA A 1 384 ? 13.479 -12.857 -3.721 1.00 89.69 384 ALA A CA 1
ATOM 2994 C C . ALA A 1 384 ? 14.178 -12.225 -4.929 1.00 89.69 384 ALA A C 1
ATOM 2996 O O . ALA A 1 384 ? 13.973 -11.048 -5.248 1.00 89.69 384 ALA A O 1
ATOM 2997 N N . GLN A 1 385 ? 14.983 -13.043 -5.601 1.00 91.62 385 GLN A N 1
ATOM 2998 C CA . GLN A 1 385 ? 15.671 -12.687 -6.831 1.00 91.62 385 GLN A CA 1
ATOM 2999 C C . GLN A 1 385 ? 15.015 -13.386 -8.016 1.00 91.62 385 GLN A C 1
ATOM 3001 O O . GLN A 1 385 ? 14.623 -14.548 -7.919 1.00 91.62 385 GLN A O 1
ATOM 3006 N N . LEU A 1 386 ? 14.937 -12.674 -9.133 1.00 92.19 386 LEU A N 1
ATOM 3007 C CA . LEU A 1 386 ? 14.549 -13.202 -10.438 1.00 92.19 386 LEU A CA 1
ATOM 3008 C C . LEU A 1 386 ? 15.578 -12.768 -11.476 1.00 92.19 386 LEU A C 1
ATOM 3010 O O . LEU A 1 386 ? 16.285 -11.780 -11.273 1.00 92.19 386 LEU A O 1
ATOM 3014 N N . GLU A 1 387 ? 15.653 -13.487 -12.588 1.00 92.94 387 GLU A N 1
ATOM 3015 C CA . GLU A 1 387 ? 16.462 -13.079 -13.734 1.00 92.94 387 GLU A CA 1
ATOM 3016 C C . GLU A 1 387 ? 15.577 -12.384 -14.759 1.00 92.94 387 GLU A C 1
ATOM 3018 O O . GLU A 1 387 ? 14.542 -12.927 -15.136 1.00 92.94 387 GLU A O 1
ATOM 3023 N N . PHE A 1 388 ? 15.992 -11.202 -15.207 1.00 94.81 388 PHE A N 1
ATOM 3024 C CA . PHE A 1 388 ? 15.326 -10.418 -16.242 1.00 94.81 388 PHE A CA 1
ATOM 3025 C C . PHE A 1 388 ? 16.237 -10.258 -17.452 1.00 94.81 388 PHE A C 1
ATOM 3027 O O . PHE A 1 388 ? 17.452 -10.106 -17.314 1.00 94.81 388 PHE A O 1
ATOM 3034 N N . LYS A 1 389 ? 15.639 -10.262 -18.638 1.00 93.81 389 LYS A N 1
ATOM 3035 C CA . LYS A 1 389 ? 16.294 -9.960 -19.904 1.00 93.81 389 LYS A CA 1
ATOM 3036 C C . LYS A 1 389 ? 15.336 -9.149 -20.772 1.00 93.81 389 LYS A C 1
ATOM 3038 O O . LYS A 1 389 ? 14.166 -9.504 -20.892 1.00 93.81 389 LYS A O 1
ATOM 3043 N N . ARG A 1 390 ? 15.811 -8.070 -21.387 1.00 93.44 390 ARG A N 1
ATOM 3044 C CA . ARG A 1 390 ? 15.010 -7.304 -22.347 1.00 93.44 390 ARG A CA 1
ATOM 3045 C C . ARG A 1 390 ? 14.938 -8.063 -23.673 1.00 93.44 390 ARG A C 1
ATOM 3047 O O . ARG A 1 390 ? 15.939 -8.622 -24.128 1.00 93.44 390 ARG A O 1
ATOM 3054 N N . ARG A 1 391 ? 13.754 -8.114 -24.282 1.00 91.00 391 ARG A N 1
ATOM 3055 C CA . ARG A 1 391 ? 13.581 -8.661 -25.632 1.00 91.00 391 ARG A CA 1
ATOM 3056 C C . ARG A 1 391 ? 14.126 -7.656 -26.643 1.00 91.00 391 ARG A C 1
ATOM 3058 O O . ARG A 1 391 ? 13.923 -6.454 -26.472 1.00 91.00 391 ARG A O 1
ATOM 3065 N N . ALA A 1 392 ? 14.863 -8.170 -27.624 1.00 72.00 392 ALA A N 1
ATOM 3066 C CA . ALA A 1 392 ? 15.439 -7.383 -28.711 1.00 72.00 392 ALA A CA 1
ATOM 3067 C C . ALA A 1 392 ? 14.359 -6.854 -29.660 1.00 72.00 392 ALA A C 1
ATOM 3069 O O . ALA A 1 392 ? 13.353 -7.579 -29.856 1.00 72.00 392 ALA A O 1
#

Organism: NCBI:txid87230

Radius of gyration: 29.22 Å; Cα contacts (8 Å, |Δi|>4): 376; chains: 1; bounding box: 80×66×90 Å

Foldseek 3Di:
DDDDDDDPPDDPPPPVVNVVVVVVVVVVVVVCCVVVPPDDDPFAEFDDAPDQDCPVSVVVCCVVCQQGWHWYNYVVIDIDHHPVCLLVVLPDACVVPNLLVVQCVQLVCVQLVPSHDDPVVLCCLLPVCLVCLVVLLVLLLVQLVVLCCVLVNQQQDWDKDLPPVSVLLSCQLSVLCVPVNPPLSVPPLNSCLVSVLVVLSVVLSVVLVVDDPVCSNVCSVVDVSSVSNVVSVVSNCVSCVVVVVVVVVCVVVPPPPDDPFWPDKDFACAWDQDPVRDIDHHGDIDIDRRVCVVVPDPCPPPPPPPVVPPDPDDPPPDDDPCPQVVSPNNDDSNVSVVVSSVVSNVVCCVPWKDKAAVPPPVRPRPDDQDWDRGRPDTHGDSRGMMIMHTDD

Secondary structure (DSSP, 8-state):
----S--TTS-----HHHHHHHHHHHHHHHHHHHHTPPP---S-B-S-TT-SB-HHHHHHHHHH-TTS-EEE--SS-EEEPPGGGHHHHHHS-TTTS-HHHHHHHHTTHHHH--S---HHHHHIIIIIIHHHHHHHHHHHHHHHHHHHHHHT----S-EEEEHHHHHHHHHHHHHHHHHT-TTGGG-HHHHHHHHHHHHHHHHHHHHHHTS-TTTHHHHGGG-HHHHHHHHHHHHHHHHHHHHHHHHHHHHHTT--SS-SS-EEEEE-SS-EE-TTS-EEPTT-EEEE-HHHHHHS----------GGGSPPPPPTTS--TTTTTT-TTTS-TTHHHHHHHHHHHHHHHHHHEEEEETT-TT-S--PPPPEEEEBTEEEE-TT-EEEEEE--

Solvent-accessible surface area (backbone atoms only — not comparable to full-atom values): 23099 Å² total; per-residue (Å²): 135,88,89,87,90,76,78,90,81,64,79,86,74,72,50,71,67,56,55,51,52,50,49,50,52,50,49,51,50,49,52,46,53,63,75,63,52,77,77,84,70,98,44,59,76,37,68,60,71,82,60,51,61,46,68,64,31,51,52,51,39,48,71,76,31,55,85,42,57,34,26,35,52,49,91,74,70,42,76,46,74,27,71,86,48,47,72,63,60,46,68,52,53,62,91,82,56,44,54,62,58,49,45,26,59,73,43,39,17,92,56,58,70,44,63,67,93,50,70,67,60,50,48,41,41,49,46,56,49,56,74,40,48,78,76,44,47,62,65,35,52,62,38,42,55,53,30,45,47,71,62,67,45,72,31,84,51,83,34,83,38,57,46,50,67,41,51,54,50,35,50,45,36,31,53,22,44,73,77,65,24,81,70,58,24,72,32,64,68,53,46,52,37,61,62,47,39,61,60,35,48,54,48,23,32,60,59,48,65,78,42,59,81,80,53,29,76,72,49,32,79,72,34,67,45,32,46,49,39,49,48,36,54,52,50,51,50,59,68,42,44,64,58,51,50,50,51,54,46,44,63,72,71,65,64,75,84,78,76,76,73,58,56,70,81,46,63,32,90,49,68,45,78,43,96,86,77,48,72,45,57,54,74,40,77,46,73,48,60,35,61,57,51,71,68,52,56,71,86,67,58,72,68,76,79,51,76,85,75,53,81,77,73,73,59,90,91,50,94,55,99,53,68,67,72,69,33,72,76,67,39,73,54,52,53,66,59,52,54,50,52,52,48,53,53,48,52,50,43,70,72,45,37,48,74,39,45,72,85,35,85,82,69,79,65,63,78,75,79,61,70,45,63,57,54,94,43,79,38,73,42,70,80,39,56,32,28,34,23,45,58,132